Protein AF-0000000084339855 (afdb_homodimer)

Radius of gyration: 27.69 Å; Cα contacts (8 Å, |Δi|>4): 562; chains: 2; bounding box: 72×83×80 Å

Secondary structure (DSSP, 8-state):
-------HHHHHHHHHHHHHHHHHHHHHTT-S-TTPPB-HHHHHHHHT--HHHHHHHHHHHHHTTSEEE-SSSEEEPPP-HHHHHHHHHHHHHHHHHHHHHHHH-TT----HHHHHHHHHHHHHHHHSPPPS-TTHHHHHHHHHHHHHHTTT-HHHHHHHHHHHHHHHHHHGGGGGSTTHHHHHHHHHHHHHHHHHTT-HHHHHHHHHHHHHHHHHHHHHHHHHHHHHHHHHHHHS------/-------HHHHHHHHHHHHHHHHHHHHHTT-S-TTPPB-HHHHHHHHT--HHHHHHHHHHHHHTTSEEE-SSSEEEPPP-HHHHHHHHHHHHHHHHHHHHHHHH-TT----HHHHHHHHHHHHHHHHSPPPS-TTHHHHHHHHHHHHHHTTT-HHHHHHHHHHHHHHHHHHGGGGGSTTHHHHHHHHHHHHHHHHHTT-HHHHHHHHHHHHHHHHHHHHHHHHHHHHHHHHHHHHS------

pLDDT: mean 90.76, std 14.64, range [29.19, 98.94]

InterPro domains:
  IPR000524 Transcription regulator HTH, GntR [PF00392] (16-71)
  IPR000524 Transcription regulator HTH, GntR [PR00035] (37-51)
  IPR000524 Transcription regulator HTH, GntR [PR00035] (51-67)
  IPR000524 Transcription regulator HTH, GntR [PS50949] (13-81)
  IPR000524 Transcription regulator HTH, GntR [SM00345] (19-77)
  IPR000524 Transcription regulator HTH, GntR [cd07377] (14-70)
  IPR008920 Transcription regulator FadR/GntR, C-terminal [G3DSA:1.20.120.530] (82-227)
  IPR008920 Transcription regulator FadR/GntR, C-terminal [SSF48008] (83-220)
  IPR011711 GntR, C-terminal [PF07729] (86-212)
  IPR011711 GntR, C-terminal [SM00895] (86-213)
  IPR036388 Winged helix-like DNA-binding domain superfamily [G3DSA:1.10.10.10] (12-78)
  IPR036390 Winged helix DNA-binding domain superfamily [SSF46785] (13-85)

Foldseek 3Di:
DPPPCVDPVVVLVVLLVVLLQVVLCCLLQLVAAQPDFDALVVSCVVSVHHSVSVVSSVVVCVQLVQWDDDPGGIGGDQDDLVVLVVLLVLLLVLLLCLLVVCVVPVVQAFQLVQLVVLLVVLVVCLVPPDAQFLVCLVNVLVLSLSSSVRSPDVVSSVSSVVSCSNNSSLLSQQRNDPPSRNVLSVLSNVLSVCRSVVVRVVSSVSVSVSSVVSSVRSSVSSVVSVVSSVVVVVVPDPPPPD/DPPPCVDPPVVLVVLLVVLLQVVLCCLLQLVAAQPDFDALVVSCVVSVHHSVSVVSSVVVCVQLVQWDDDPGGIGGDQDDLVVLVVLLVLLLVLLLCLLVVCVVPVVQAFQLVQLVVLLVVLVVCLVPPDAQFLVCLVNVLVLSLSSSVRSPDVVSSVSSVVSCSNNSSLLSQQRNDPPSRNVLSVLSNVLSVCRSVVVSVVSSVSVSVSSVVSSVRSSVSSVVSVVSSVVVVVVPDPPPPD

Organism: Pseudonocardia thermophila (NCBI:txid1848)

Sequence (484 aa):
MTDRTTGAGDVEAPLRERVYLELRDELLGGRIPPAERLTEPRLSKRFGVSRTPIREAVTRLVADGLLQREDYGYSVVVPSMSRVLDLYEVRIAVELRGISRSIENPQVRHDADQLGAELERWYGLRVDPPEPSPEFVLEDEQFHAELLGSSGNSELVAVLVDVNRRIRRVRMYDFTIPGRIETSIDEHIEIAERVLENDLVTAHRKLHEHIGASLEIVVERANRAIAAMNARAAELPIYLGSMTDRTTGAGDVEAPLRERVYLELRDELLGGRIPPAERLTEPRLSKRFGVSRTPIREAVTRLVADGLLQREDYGYSVVVPSMSRVLDLYEVRIAVELRGISRSIENPQVRHDADQLGAELERWYGLRVDPPEPSPEFVLEDEQFHAELLGSSGNSELVAVLVDVNRRIRRVRMYDFTIPGRIETSIDEHIEIAERVLENDLVTAHRKLHEHIGASLEIVVERANRAIAAMNARAAELPIYLGS

Solvent-accessible surface area (backbone atoms only — not comparable to full-atom values): 25541 Å² total; per-residue (Å²): 133,81,78,77,75,78,56,74,65,71,64,39,52,56,49,21,49,48,53,30,53,52,50,49,51,33,55,65,60,20,69,53,34,63,83,47,72,45,39,60,69,60,49,18,62,75,69,71,46,61,56,63,43,44,53,54,24,52,50,50,35,34,68,41,44,47,31,41,82,48,100,73,42,28,30,50,54,76,82,52,66,71,57,50,55,29,42,49,52,43,44,51,24,42,51,47,40,38,46,48,50,30,71,77,34,78,87,43,59,60,40,59,67,61,38,46,54,53,45,53,53,49,55,54,39,66,77,59,61,74,74,64,33,43,71,54,44,58,59,52,51,49,51,54,44,44,54,28,41,19,35,70,31,68,54,38,34,51,53,44,55,53,45,47,45,74,43,36,50,46,46,22,54,44,24,57,38,84,65,40,56,60,51,50,48,54,53,52,49,50,33,52,51,26,46,75,68,65,37,46,70,60,21,44,51,49,48,54,51,51,54,51,52,48,48,53,46,20,53,56,48,44,50,53,27,51,51,43,18,52,56,48,48,68,64,50,72,78,75,68,77,121,133,82,77,77,74,80,58,74,66,72,64,39,52,57,50,20,49,48,53,29,53,52,50,50,50,33,53,64,62,20,70,55,35,62,84,47,71,45,38,61,68,61,49,17,62,74,70,70,48,60,56,62,43,46,52,55,23,51,52,50,36,35,68,42,44,47,30,41,83,47,99,72,41,30,29,51,53,78,82,52,65,70,57,49,55,30,41,49,52,44,46,51,25,43,52,48,40,36,46,48,50,30,72,77,34,78,86,44,56,61,41,58,66,63,38,46,54,53,46,52,54,47,54,51,38,66,77,59,62,71,73,66,33,43,70,53,45,57,59,53,51,48,51,54,44,43,55,28,42,20,36,70,32,67,54,38,33,53,53,42,55,53,45,48,46,74,42,37,51,47,44,22,54,44,24,56,38,84,64,40,55,61,52,49,48,55,51,52,49,50,31,52,51,26,46,75,69,64,38,46,70,60,20,45,52,49,48,53,50,50,55,52,52,49,48,55,48,19,53,54,49,43,50,51,28,51,51,43,19,53,55,47,49,70,64,51,72,78,76,68,79,122

Nearest PDB structures (foldseek):
  6ep3-assembly1_A  TM=6.383E-01  e=2.580E-07  Listeria monocytogenes EGD-e
  6za7-assembly1_B  TM=5.859E-01  e=9.860E-07  Agrobacterium fabrum str. C58
  4p9f-assembly1_A  TM=5.978E-01  e=2.569E-06  Escherichia coli UMEA 3718-1
  6za7-assembly1_A  TM=4.826E-01  e=6.108E-07  Agrobacterium fabrum str. C58
  3ihu-assembly2_B  TM=6.179E-01  e=1.373E-05  Cupriavidus pinatubonensis JMP134

Structure (mmCIF, N/CA/C/O backbone):
data_AF-0000000084339855-model_v1
#
loop_
_entity.id
_entity.type
_entity.pdbx_description
1 polymer 'Transcriptional regulator, GntR family'
#
loop_
_atom_site.group_PDB
_atom_site.id
_atom_site.type_symbol
_atom_site.label_atom_id
_atom_site.label_alt_id
_atom_site.label_comp_id
_atom_site.label_asym_id
_atom_site.label_entity_id
_atom_site.label_seq_id
_atom_site.pdbx_PDB_ins_code
_atom_site.Cartn_x
_atom_site.Cartn_y
_atom_site.Cartn_z
_atom_site.occupancy
_atom_site.B_iso_or_equiv
_atom_site.auth_seq_id
_atom_site.auth_comp_id
_atom_site.auth_asym_id
_atom_site.auth_atom_id
_atom_site.pdbx_PDB_model_num
ATOM 1 N N . MET A 1 1 ? 32.219 51.469 -3.746 1 34.66 1 MET A N 1
ATOM 2 C CA . MET A 1 1 ? 30.781 51.562 -3.732 1 34.66 1 MET A CA 1
ATOM 3 C C . MET A 1 1 ? 30.109 50.219 -3.98 1 34.66 1 MET A C 1
ATOM 5 O O . MET A 1 1 ? 30.094 49.75 -5.113 1 34.66 1 MET A O 1
ATOM 9 N N . THR A 1 2 ? 30.391 49.188 -3.203 1 37.66 2 THR A N 1
ATOM 10 C CA . THR A 1 2 ? 30 47.781 -3.273 1 37.66 2 THR A CA 1
ATOM 11 C C . THR A 1 2 ? 28.484 47.656 -3.281 1 37.66 2 THR A C 1
ATOM 13 O O . THR A 1 2 ? 27.812 48.094 -2.342 1 37.66 2 THR A O 1
ATOM 16 N N . ASP A 1 3 ? 27.859 47.781 -4.477 1 39.97 3 ASP A N 1
ATOM 17 C CA . ASP A 1 3 ? 26.438 47.656 -4.742 1 39.97 3 ASP A CA 1
ATOM 18 C C . ASP A 1 3 ? 25.859 46.375 -4.094 1 39.97 3 ASP A C 1
ATOM 20 O O . ASP A 1 3 ? 26.266 45.281 -4.438 1 39.97 3 ASP A O 1
ATOM 24 N N . ARG A 1 4 ? 25.625 46.375 -2.816 1 42.41 4 ARG A N 1
ATOM 25 C CA . ARG A 1 4 ? 24.875 45.312 -2.115 1 42.41 4 ARG A CA 1
ATOM 26 C C . ARG A 1 4 ? 23.578 45 -2.85 1 42.41 4 ARG A C 1
ATOM 28 O O . ARG A 1 4 ? 22.609 45.781 -2.793 1 42.41 4 ARG A O 1
ATOM 35 N N . THR A 1 5 ? 23.562 44.469 -4.148 1 40.47 5 THR A N 1
ATOM 36 C CA . THR A 1 5 ? 22.391 43.844 -4.758 1 40.47 5 THR A CA 1
ATOM 37 C C . THR A 1 5 ? 21.672 42.969 -3.746 1 40.47 5 THR A C 1
ATOM 39 O O . THR A 1 5 ? 22.156 41.875 -3.391 1 40.47 5 THR A O 1
ATOM 42 N N . THR A 1 6 ? 21.125 43.375 -2.689 1 43.59 6 THR A N 1
ATOM 43 C CA . THR A 1 6 ? 20.188 42.688 -1.815 1 43.59 6 THR A CA 1
ATOM 44 C C . THR A 1 6 ? 19.188 41.875 -2.631 1 43.59 6 THR A C 1
ATOM 46 O O . THR A 1 6 ? 18.391 42.406 -3.385 1 43.59 6 THR A O 1
ATOM 49 N N . GLY A 1 7 ? 19.469 40.719 -3.254 1 41.97 7 GLY A N 1
ATOM 50 C CA . GLY A 1 7 ? 19 39.875 -4.34 1 41.97 7 GLY A CA 1
ATOM 51 C C . GLY A 1 7 ? 17.516 39.562 -4.254 1 41.97 7 GLY A C 1
ATOM 52 O O . GLY A 1 7 ? 16.922 39.656 -3.176 1 41.97 7 GLY A O 1
ATOM 53 N N . ALA A 1 8 ? 16.641 39.656 -5.289 1 50 8 ALA A N 1
ATOM 54 C CA . ALA A 1 8 ? 15.258 39.281 -5.633 1 50 8 ALA A CA 1
ATOM 55 C C . ALA A 1 8 ? 14.805 38.031 -4.883 1 50 8 ALA A C 1
ATOM 57 O O . ALA A 1 8 ? 13.602 37.812 -4.734 1 50 8 ALA A O 1
ATOM 58 N N . GLY A 1 9 ? 15.594 37.188 -4.574 1 51.31 9 GLY A N 1
ATOM 59 C CA . GLY A 1 9 ? 15.328 35.906 -3.906 1 51.31 9 GLY A CA 1
ATOM 60 C C . GLY A 1 9 ? 14.789 36.094 -2.498 1 51.31 9 GLY A C 1
ATOM 61 O O . GLY A 1 9 ? 13.938 35.312 -2.057 1 51.31 9 GLY A O 1
ATOM 62 N N . ASP A 1 10 ? 15.375 37 -1.68 1 52.88 10 ASP A N 1
ATOM 63 C CA . ASP A 1 10 ? 15.07 37.25 -0.274 1 52.88 10 ASP A CA 1
ATOM 64 C C . ASP A 1 10 ? 13.68 37.844 -0.112 1 52.88 10 ASP A C 1
ATOM 66 O O . ASP A 1 10 ? 12.977 37.562 0.858 1 52.88 10 ASP A O 1
ATOM 70 N N . VAL A 1 11 ? 13.305 38.688 -0.988 1 52.34 11 VAL A N 1
ATOM 71 C CA . VAL A 1 11 ? 12.008 39.344 -0.918 1 52.34 11 VAL A CA 1
ATOM 72 C C . VAL A 1 11 ? 10.914 38.438 -1.446 1 52.34 11 VAL A C 1
ATOM 74 O O . VAL A 1 11 ? 9.734 38.625 -1.149 1 52.34 11 VAL A O 1
ATOM 77 N N . GLU A 1 12 ? 11.289 37.562 -2.342 1 60.53 12 GLU A N 1
ATOM 78 C CA . GLU A 1 12 ? 10.359 36.688 -3.053 1 60.53 12 GLU A CA 1
ATOM 79 C C . GLU A 1 12 ? 9.875 35.562 -2.16 1 60.53 12 GLU A C 1
ATOM 81 O O . GLU A 1 12 ? 8.727 35.125 -2.268 1 60.53 12 GLU A O 1
ATOM 86 N N . ALA A 1 13 ? 10.812 35.156 -1.225 1 65.5 13 ALA A N 1
ATOM 87 C CA . ALA A 1 13 ? 10.453 34.062 -0.345 1 65.5 13 ALA A CA 1
ATOM 88 C C . ALA A 1 13 ? 9.258 34.406 0.532 1 65.5 13 ALA A C 1
ATOM 90 O O . ALA A 1 13 ? 8.297 33.656 0.63 1 65.5 13 ALA A O 1
ATOM 91 N N . PRO A 1 14 ? 9.289 35.656 0.882 1 77.06 14 PRO A N 1
ATOM 92 C CA . PRO A 1 14 ? 8.148 36.062 1.705 1 77.06 14 PRO A CA 1
ATOM 93 C C . PRO A 1 14 ? 6.859 36.188 0.899 1 77.06 14 PRO A C 1
ATOM 95 O O . PRO A 1 14 ? 5.777 35.906 1.402 1 77.06 14 PRO A O 1
ATOM 98 N N . LEU A 1 15 ? 7.039 36.594 -0.414 1 86.19 15 LEU A N 1
ATOM 99 C CA . LEU A 1 15 ? 5.84 36.781 -1.221 1 86.19 15 LEU A CA 1
ATOM 100 C C . LEU A 1 15 ? 5.227 35.438 -1.62 1 86.19 15 LEU A C 1
ATOM 102 O O . LEU A 1 15 ? 4.008 35.281 -1.574 1 86.19 15 LEU A O 1
ATOM 106 N N . ARG A 1 16 ? 6.09 34.5 -2.004 1 90.5 16 ARG A N 1
ATOM 107 C CA . ARG A 1 16 ? 5.629 33.156 -2.344 1 90.5 16 ARG A CA 1
ATOM 108 C C . ARG A 1 16 ? 4.887 32.531 -1.173 1 90.5 16 ARG A C 1
ATOM 110 O O . ARG A 1 16 ? 3.857 31.875 -1.362 1 90.5 16 ARG A O 1
ATOM 117 N N . GLU A 1 17 ? 5.457 32.688 -0.057 1 94 17 GLU A N 1
ATOM 118 C CA . GLU A 1 17 ? 4.855 32.125 1.141 1 94 17 GLU A CA 1
ATOM 119 C C . GLU A 1 17 ? 3.504 32.75 1.44 1 94 17 GLU A C 1
ATOM 121 O O . GLU A 1 17 ? 2.545 32.062 1.789 1 94 17 GLU A O 1
ATOM 126 N N . ARG A 1 18 ? 3.467 34.031 1.292 1 93.69 18 ARG A N 1
ATOM 127 C CA . ARG A 1 18 ? 2.213 34.719 1.533 1 93.69 18 ARG A CA 1
ATOM 128 C C . ARG A 1 18 ? 1.128 34.25 0.568 1 93.69 18 ARG A C 1
ATOM 130 O O . ARG A 1 18 ? -0.001 34 0.981 1 93.69 18 ARG A O 1
ATOM 137 N N . VAL A 1 19 ? 1.433 34.188 -0.706 1 95.69 19 VAL A N 1
ATOM 138 C CA . VAL A 1 19 ? 0.483 33.75 -1.719 1 95.69 19 VAL A CA 1
ATOM 139 C C . VAL A 1 19 ? 0.006 32.344 -1.395 1 95.69 19 VAL A C 1
ATOM 141 O O . VAL A 1 19 ? -1.195 32.062 -1.415 1 95.69 19 VAL A O 1
ATOM 144 N N . TYR A 1 20 ? 0.972 31.484 -1.073 1 96.38 20 TYR A N 1
ATOM 145 C CA . TYR A 1 20 ? 0.635 30.109 -0.738 1 96.38 20 TYR A CA 1
ATOM 146 C C . TYR A 1 20 ? -0.319 30.047 0.45 1 96.38 20 TYR A C 1
ATOM 148 O O . TYR A 1 20 ? -1.36 29.391 0.388 1 96.38 20 TYR A O 1
ATOM 156 N N . LEU A 1 21 ? 0.048 30.766 1.501 1 95 21 LEU A N 1
ATOM 157 C CA . LEU A 1 21 ? -0.721 30.703 2.738 1 95 21 LEU A CA 1
ATOM 158 C C . LEU A 1 21 ? -2.137 31.234 2.529 1 95 21 LEU A C 1
ATOM 160 O O . LEU A 1 21 ? -3.102 30.641 3.018 1 95 21 LEU A O 1
ATOM 164 N N . GLU A 1 22 ? -2.264 32.219 1.796 1 94.81 22 GLU A N 1
ATOM 165 C CA . GLU A 1 22 ? -3.58 32.812 1.558 1 94.81 22 GLU A CA 1
ATOM 166 C C . GLU A 1 22 ? -4.445 31.906 0.694 1 94.81 22 GLU A C 1
ATOM 168 O O . GLU A 1 22 ? -5.609 31.656 1.018 1 94.81 22 GLU A O 1
ATOM 173 N N . LEU A 1 23 ? -3.879 31.406 -0.367 1 95.38 23 LEU A N 1
ATOM 174 C CA . LEU A 1 23 ? -4.633 30.5 -1.232 1 95.38 23 LEU A CA 1
ATOM 175 C C . LEU A 1 23 ? -5 29.219 -0.491 1 95.38 23 LEU A C 1
ATOM 177 O O . LEU A 1 23 ? -6.121 28.719 -0.628 1 95.38 23 LEU A O 1
ATOM 181 N N . ARG A 1 24 ? -4.082 28.703 0.237 1 94.94 24 ARG A N 1
ATOM 182 C CA . ARG A 1 24 ? -4.34 27.516 1.033 1 94.94 24 ARG A CA 1
ATOM 183 C C . ARG A 1 24 ? -5.527 27.719 1.967 1 94.94 24 ARG A C 1
ATOM 185 O O . ARG A 1 24 ? -6.434 26.891 2.029 1 94.94 24 ARG A O 1
ATOM 192 N N . ASP A 1 25 ? -5.531 28.828 2.643 1 93.25 25 ASP A N 1
ATOM 193 C CA . ASP A 1 25 ? -6.609 29.125 3.58 1 93.25 25 ASP A CA 1
ATOM 194 C C . ASP A 1 25 ? -7.949 29.25 2.855 1 93.25 25 ASP A C 1
ATOM 196 O O . ASP A 1 25 ? -8.977 28.781 3.357 1 93.25 25 ASP A O 1
ATOM 200 N N . GLU A 1 26 ? -7.914 29.812 1.709 1 92.25 26 GLU A N 1
ATOM 201 C CA . GLU A 1 26 ? -9.141 29.938 0.925 1 92.25 26 GLU A CA 1
ATOM 202 C C . GLU A 1 26 ? -9.633 28.562 0.464 1 92.25 26 GLU A C 1
ATOM 204 O O . GLU A 1 26 ? -10.828 28.281 0.517 1 92.25 26 GLU A O 1
ATOM 209 N N . LEU A 1 27 ? -8.727 27.812 0.079 1 91.62 27 LEU A N 1
ATOM 210 C CA . LEU A 1 27 ? -9.062 26.484 -0.407 1 91.62 27 LEU A CA 1
ATOM 211 C C . LEU A 1 27 ? -9.617 25.609 0.721 1 91.62 27 LEU A C 1
ATOM 213 O O . LEU A 1 27 ? -10.672 24.984 0.574 1 91.62 27 LEU A O 1
ATOM 217 N N . LEU A 1 28 ? -8.977 25.641 1.835 1 90.25 28 LEU A N 1
ATOM 218 C CA . LEU A 1 28 ? -9.383 24.828 2.965 1 90.25 28 LEU A CA 1
ATOM 219 C C . LEU A 1 28 ? -10.68 25.344 3.58 1 90.25 28 LEU A C 1
ATOM 221 O O . LEU A 1 28 ? -11.484 24.562 4.094 1 90.25 28 LEU A O 1
ATOM 225 N N . GLY A 1 29 ? -10.852 26.609 3.406 1 88.19 29 GLY A N 1
ATOM 226 C CA . GLY A 1 29 ? -12.055 27.219 3.949 1 88.19 29 GLY A CA 1
ATOM 227 C C . GLY A 1 29 ? -13.25 27.109 3.023 1 88.19 29 GLY A C 1
ATOM 228 O O . GLY A 1 29 ? -14.359 27.516 3.373 1 88.19 29 GLY A O 1
ATOM 229 N N . GLY A 1 30 ? -13.039 26.578 1.815 1 87.19 30 GLY A N 1
ATOM 230 C CA . GLY A 1 30 ? -14.117 26.391 0.852 1 87.19 30 GLY A CA 1
ATOM 231 C C . GLY A 1 30 ? -14.523 27.688 0.173 1 87.19 30 GLY A C 1
ATOM 232 O O . GLY A 1 30 ? -15.664 27.828 -0.289 1 87.19 30 GLY A O 1
ATOM 233 N N . ARG A 1 31 ? -13.648 28.609 0.176 1 88.56 31 ARG A N 1
ATOM 234 C CA . ARG A 1 31 ? -13.992 29.922 -0.36 1 88.56 31 ARG A CA 1
ATOM 235 C C . ARG A 1 31 ? -13.805 29.969 -1.874 1 88.56 31 ARG A C 1
ATOM 237 O O . ARG A 1 31 ? -14.227 30.922 -2.531 1 88.56 31 ARG A O 1
ATOM 244 N N . ILE A 1 32 ? -13.156 29.016 -2.4 1 89.38 32 ILE A N 1
ATOM 245 C CA . ILE A 1 32 ? -13.016 28.875 -3.848 1 89.38 32 ILE A CA 1
ATOM 246 C C . ILE A 1 32 ? -13.914 27.75 -4.355 1 89.38 32 ILE A C 1
ATOM 248 O O . ILE A 1 32 ? -13.711 26.594 -4.008 1 89.38 32 ILE A O 1
ATOM 252 N N . PRO A 1 33 ? -14.883 28.109 -5.191 1 87.69 33 PRO A N 1
ATOM 253 C CA . PRO A 1 33 ? -15.781 27.078 -5.715 1 87.69 33 PRO A CA 1
ATOM 254 C C . PRO A 1 33 ? -15.062 26.062 -6.586 1 87.69 33 PRO A C 1
ATOM 256 O O . PRO A 1 33 ? -14.109 26.406 -7.293 1 87.69 33 PRO A O 1
ATOM 259 N N . PRO A 1 34 ? -15.539 24.781 -6.59 1 86.25 34 PRO A N 1
ATOM 260 C CA . PRO A 1 34 ? -14.891 23.719 -7.367 1 86.25 34 PRO A CA 1
ATOM 261 C C . PRO A 1 34 ? -14.844 24.031 -8.859 1 86.25 34 PRO A C 1
ATOM 263 O O . PRO A 1 34 ? -13.914 23.594 -9.555 1 86.25 34 PRO A O 1
ATOM 266 N N . ALA A 1 35 ? -15.742 24.781 -9.312 1 85.19 35 ALA A N 1
ATOM 267 C CA . ALA A 1 35 ? -15.844 25.047 -10.742 1 85.19 35 ALA A CA 1
ATOM 268 C C . ALA A 1 35 ? -14.945 26.219 -11.148 1 85.19 35 ALA A C 1
ATOM 270 O O . ALA A 1 35 ? -14.703 26.438 -12.344 1 85.19 35 ALA A O 1
ATOM 271 N N . GLU A 1 36 ? -14.484 26.922 -10.203 1 89.88 36 GLU A N 1
ATOM 272 C CA . GLU A 1 36 ? -13.656 28.094 -10.523 1 89.88 36 GLU A CA 1
ATOM 273 C C . GLU A 1 36 ? -12.289 27.656 -11.047 1 89.88 36 GLU A C 1
ATOM 275 O O . GLU A 1 36 ? -11.641 26.781 -10.461 1 89.88 36 GLU A O 1
ATOM 280 N N . ARG A 1 37 ? -11.883 28.312 -12.133 1 93.75 37 ARG A N 1
ATOM 281 C CA . ARG A 1 37 ? -10.562 28.078 -12.695 1 93.75 37 ARG A CA 1
ATOM 282 C C . ARG A 1 37 ? -9.586 29.172 -12.289 1 93.75 37 ARG A C 1
ATOM 284 O O . ARG A 1 37 ? -9.844 30.359 -12.516 1 93.75 37 ARG A O 1
ATOM 291 N N . LEU A 1 38 ? -8.555 28.703 -11.688 1 96.19 38 LEU A N 1
ATOM 292 C CA . LEU A 1 38 ? -7.492 29.609 -11.305 1 96.19 38 LEU A CA 1
ATOM 293 C C . LEU A 1 38 ? -6.379 29.625 -12.344 1 96.19 38 LEU A C 1
ATOM 295 O O . LEU A 1 38 ? -5.961 28.578 -12.828 1 96.19 38 LEU A O 1
ATOM 299 N N . THR A 1 39 ? -6.004 30.844 -12.734 1 96.81 39 THR A N 1
ATOM 300 C CA . THR A 1 39 ? -4.898 30.969 -13.688 1 96.81 39 THR A CA 1
ATOM 301 C C . THR A 1 39 ? -3.812 31.891 -13.125 1 96.81 39 THR A C 1
ATOM 303 O O . THR A 1 39 ? -4.09 32.75 -12.297 1 96.81 39 THR A O 1
ATOM 306 N N . GLU A 1 40 ? -2.596 31.672 -13.609 1 96.31 40 GLU A N 1
ATOM 307 C CA . GLU A 1 40 ? -1.465 32.469 -13.117 1 96.31 40 GLU A CA 1
ATOM 308 C C . GLU A 1 40 ? -1.662 33.938 -13.383 1 96.31 40 GLU A C 1
ATOM 310 O O . GLU A 1 40 ? -1.43 34.781 -12.508 1 96.31 40 GLU A O 1
ATOM 315 N N . PRO A 1 41 ? -2.234 34.344 -14.508 1 95.88 41 PRO A N 1
ATOM 316 C CA . PRO A 1 41 ? -2.447 35.781 -14.75 1 95.88 41 PRO A CA 1
ATOM 317 C C . PRO A 1 41 ? -3.498 36.375 -13.82 1 95.88 41 PRO A C 1
ATOM 319 O O . PRO A 1 41 ? -3.307 37.5 -13.305 1 95.88 41 PRO A O 1
ATOM 322 N N . ARG A 1 42 ? -4.559 35.719 -13.586 1 95.88 42 ARG A N 1
ATOM 323 C CA . ARG A 1 42 ? -5.609 36.188 -12.695 1 95.88 42 ARG A CA 1
ATOM 324 C C . ARG A 1 42 ? -5.105 36.312 -11.266 1 95.88 42 ARG A C 1
ATOM 326 O O . ARG A 1 42 ? -5.41 37.281 -10.562 1 95.88 42 ARG A O 1
ATOM 333 N N . LEU A 1 43 ? -4.352 35.344 -10.867 1 96.88 43 LEU A N 1
ATOM 334 C CA . LEU A 1 43 ? -3.814 35.344 -9.516 1 96.88 43 LEU A CA 1
ATOM 335 C C . LEU A 1 43 ? -2.75 36.406 -9.352 1 96.88 43 LEU A C 1
ATOM 337 O O . LEU A 1 43 ? -2.666 37.062 -8.297 1 96.88 43 LEU A O 1
ATOM 341 N N . SER A 1 44 ? -1.984 36.562 -10.367 1 96.62 44 SER A N 1
ATOM 342 C CA . SER A 1 44 ? -0.989 37.625 -10.352 1 96.62 44 SER A CA 1
ATOM 343 C C . SER A 1 44 ? -1.643 39 -10.172 1 96.62 44 SER A C 1
ATOM 345 O O . SER A 1 44 ? -1.167 39.812 -9.383 1 96.62 44 SER A O 1
ATOM 347 N N . LYS A 1 45 ? -2.703 39.188 -10.859 1 96.81 45 LYS A N 1
ATOM 348 C CA . LYS A 1 45 ? -3.453 40.438 -10.75 1 96.81 45 LYS A CA 1
ATOM 349 C C . LYS A 1 45 ? -4.059 40.594 -9.352 1 96.81 45 LYS A C 1
ATOM 351 O O . LYS A 1 45 ? -3.945 41.656 -8.734 1 96.81 45 LYS A O 1
ATOM 356 N N . ARG A 1 46 ? -4.605 39.562 -8.867 1 95.44 46 ARG A N 1
ATOM 357 C CA . ARG A 1 46 ? -5.277 39.562 -7.574 1 95.44 46 ARG A CA 1
ATOM 358 C C . ARG A 1 46 ? -4.297 39.875 -6.453 1 95.44 46 ARG A C 1
ATOM 360 O O . ARG A 1 46 ? -4.625 40.656 -5.539 1 95.44 46 ARG A O 1
ATOM 367 N N . PHE A 1 47 ? -3.105 39.344 -6.531 1 95.94 47 PHE A N 1
ATOM 368 C CA . PHE A 1 47 ? -2.162 39.438 -5.426 1 95.94 47 PHE A CA 1
ATOM 369 C C . PHE A 1 47 ? -1.17 40.562 -5.664 1 95.94 47 PHE A C 1
ATOM 371 O O . PHE A 1 47 ? -0.406 40.938 -4.77 1 95.94 47 PHE A O 1
ATOM 378 N N . GLY A 1 48 ? -1.102 41.094 -6.871 1 95.38 48 GLY A N 1
ATOM 379 C CA . GLY A 1 48 ? -0.193 42.188 -7.199 1 95.38 48 GLY A CA 1
ATOM 380 C C . GLY A 1 48 ? 1.263 41.75 -7.23 1 95.38 48 GLY A C 1
ATOM 381 O O . GLY A 1 48 ? 2.137 42.469 -6.742 1 95.38 48 GLY A O 1
ATOM 382 N N . VAL A 1 49 ? 1.492 40.594 -7.672 1 95.44 49 VAL A N 1
ATOM 383 C CA . VAL A 1 49 ? 2.854 40.062 -7.758 1 95.44 49 VAL A CA 1
ATOM 384 C C . VAL A 1 49 ? 3.096 39.469 -9.141 1 95.44 49 VAL A C 1
ATOM 386 O O . VAL A 1 49 ? 2.158 39.312 -9.93 1 95.44 49 VAL A O 1
ATOM 389 N N . SER A 1 50 ? 4.305 39.25 -9.422 1 93.94 50 SER A N 1
ATOM 390 C CA . SER A 1 50 ? 4.664 38.625 -10.695 1 93.94 50 SER A CA 1
ATOM 391 C C . SER A 1 50 ? 4.199 37.188 -10.75 1 93.94 50 SER A C 1
ATOM 393 O O . SER A 1 50 ? 3.715 36.625 -9.758 1 93.94 50 SER A O 1
ATOM 395 N N . ARG A 1 51 ? 4.449 36.5 -11.914 1 94.12 51 ARG A N 1
ATOM 396 C CA . ARG A 1 51 ? 3.992 35.156 -12.117 1 94.12 51 ARG A CA 1
ATOM 397 C C . ARG A 1 51 ? 4.879 34.156 -11.367 1 94.12 51 ARG A C 1
ATOM 399 O O . ARG A 1 51 ? 4.445 33.062 -11.039 1 94.12 51 ARG A O 1
ATOM 406 N N . THR A 1 52 ? 6 34.5 -11.109 1 94.19 52 THR A N 1
ATOM 407 C CA . THR A 1 52 ? 6.953 33.594 -10.5 1 94.19 52 THR A CA 1
ATOM 408 C C . THR A 1 52 ? 6.477 33.156 -9.125 1 94.19 52 THR A C 1
ATOM 410 O O . THR A 1 52 ? 6.312 31.953 -8.867 1 94.19 52 THR A O 1
ATOM 413 N N . PRO A 1 53 ? 6.25 34.062 -8.195 1 95.81 53 PRO A N 1
ATOM 414 C CA . PRO A 1 53 ? 5.746 33.625 -6.887 1 95.81 53 PRO A CA 1
ATOM 415 C C . PRO A 1 53 ? 4.414 32.906 -6.988 1 95.81 53 PRO A C 1
ATOM 417 O O . PRO A 1 53 ? 4.141 32 -6.184 1 95.81 53 PRO A O 1
ATOM 420 N N . ILE A 1 54 ? 3.586 33.219 -7.945 1 96.62 54 ILE A N 1
ATOM 421 C CA . ILE A 1 54 ? 2.314 32.531 -8.148 1 96.62 54 ILE A CA 1
ATOM 422 C C . ILE A 1 54 ? 2.568 31.094 -8.547 1 96.62 54 ILE A C 1
ATOM 424 O O . ILE A 1 54 ? 1.99 30.172 -7.961 1 96.62 54 ILE A O 1
ATOM 428 N N . ARG A 1 55 ? 3.428 30.875 -9.492 1 95.38 55 ARG A N 1
ATOM 429 C CA . ARG A 1 55 ? 3.756 29.531 -9.977 1 95.38 55 ARG A CA 1
ATOM 430 C C . ARG A 1 55 ? 4.289 28.656 -8.852 1 95.38 55 ARG A C 1
ATOM 432 O O . ARG A 1 55 ? 3.916 27.484 -8.734 1 95.38 55 ARG A O 1
ATOM 439 N N . GLU A 1 56 ? 5.07 29.156 -8.055 1 96.44 56 GLU A N 1
ATOM 440 C CA . GLU A 1 56 ? 5.637 28.406 -6.941 1 96.44 56 GLU A CA 1
ATOM 441 C C . GLU A 1 56 ? 4.562 28.031 -5.926 1 96.44 56 GLU A C 1
ATOM 443 O O . GLU A 1 56 ? 4.535 26.906 -5.434 1 96.44 56 GLU A O 1
ATOM 448 N N . ALA A 1 57 ? 3.734 28.969 -5.656 1 96.75 57 ALA A N 1
ATOM 449 C CA . ALA A 1 57 ? 2.654 28.719 -4.703 1 96.75 57 ALA A CA 1
ATOM 450 C C . ALA A 1 57 ? 1.695 27.656 -5.23 1 96.75 57 ALA A C 1
ATOM 452 O O . ALA A 1 57 ? 1.332 26.734 -4.508 1 96.75 57 ALA A O 1
ATOM 453 N N . VAL A 1 58 ? 1.363 27.781 -6.5 1 96.88 58 VAL A N 1
ATOM 454 C CA . VAL A 1 58 ? 0.392 26.859 -7.074 1 96.88 58 VAL A CA 1
ATOM 455 C C . VAL A 1 58 ? 1.021 25.469 -7.223 1 96.88 58 VAL A C 1
ATOM 457 O O . VAL A 1 58 ? 0.351 24.453 -7.031 1 96.88 58 VAL A O 1
ATOM 460 N N . THR A 1 59 ? 2.246 25.406 -7.523 1 96.75 59 THR A N 1
ATOM 461 C CA . THR A 1 59 ? 2.959 24.141 -7.594 1 96.75 59 THR A CA 1
ATOM 462 C C . THR A 1 59 ? 2.912 23.422 -6.246 1 96.75 59 THR A C 1
ATOM 464 O O . THR A 1 59 ? 2.648 22.219 -6.188 1 96.75 59 THR A O 1
ATOM 467 N N . ARG A 1 60 ? 3.15 24.125 -5.211 1 95.88 60 ARG A N 1
ATOM 468 C CA . ARG A 1 60 ? 3.09 23.547 -3.871 1 95.88 60 ARG A CA 1
ATOM 469 C C . ARG A 1 60 ? 1.675 23.094 -3.531 1 95.88 60 ARG A C 1
ATOM 471 O O . ARG A 1 60 ? 1.481 22.031 -2.949 1 95.88 60 ARG A O 1
ATOM 478 N N . LEU A 1 61 ? 0.709 23.906 -3.896 1 96.62 61 LEU A N 1
ATOM 479 C CA . LEU A 1 61 ? -0.684 23.562 -3.627 1 96.62 61 LEU A CA 1
ATOM 480 C C . LEU A 1 61 ? -1.098 22.312 -4.387 1 96.62 61 LEU A C 1
ATOM 482 O O . LEU A 1 61 ? -1.9 21.516 -3.893 1 96.62 61 LEU A O 1
ATOM 486 N N . VAL A 1 62 ? -0.55 22.141 -5.586 1 96.19 62 VAL A N 1
ATOM 487 C CA . VAL A 1 62 ? -0.789 20.938 -6.367 1 96.19 62 VAL A CA 1
ATOM 488 C C . VAL A 1 62 ? -0.125 19.734 -5.684 1 96.19 62 VAL A C 1
ATOM 490 O O . VAL A 1 62 ? -0.741 18.688 -5.535 1 96.19 62 VAL A O 1
ATOM 493 N N . ALA A 1 63 ? 1.016 19.922 -5.211 1 93.75 63 ALA A N 1
ATOM 494 C CA . ALA A 1 63 ? 1.737 18.875 -4.508 1 93.75 63 ALA A CA 1
ATOM 495 C C . ALA A 1 63 ? 1 18.453 -3.236 1 93.75 63 ALA A C 1
ATOM 497 O O . ALA A 1 63 ? 0.979 17.281 -2.883 1 93.75 63 ALA A O 1
ATOM 498 N N . ASP A 1 64 ? 0.363 19.406 -2.621 1 93.62 64 ASP A N 1
ATOM 499 C CA . ASP A 1 64 ? -0.376 19.172 -1.386 1 93.62 64 ASP A CA 1
ATOM 500 C C . ASP A 1 64 ? -1.737 18.547 -1.675 1 93.62 64 ASP A C 1
ATOM 502 O O . ASP A 1 64 ? -2.455 18.156 -0.752 1 93.62 64 ASP A O 1
ATOM 506 N N . GLY A 1 65 ? -2.1 18.562 -2.926 1 93.62 65 GLY A N 1
ATOM 507 C CA . GLY A 1 65 ? -3.355 17.938 -3.316 1 93.62 65 GLY A CA 1
ATOM 508 C C . GLY A 1 65 ? -4.547 18.875 -3.197 1 93.62 65 GLY A C 1
ATOM 509 O O . GLY A 1 65 ? -5.695 18.438 -3.242 1 93.62 65 GLY A O 1
ATOM 510 N N . LEU A 1 66 ? -4.266 20.125 -3.016 1 94.69 66 LEU A N 1
ATOM 511 C CA . LEU A 1 66 ? -5.34 21.094 -2.861 1 94.69 66 LEU A CA 1
ATOM 512 C C . LEU A 1 66 ? -5.832 21.594 -4.223 1 94.69 66 LEU A C 1
ATOM 514 O O . LEU A 1 66 ? -7.004 21.938 -4.375 1 94.69 66 LEU A O 1
ATOM 518 N N . LEU A 1 67 ? -4.91 21.656 -5.191 1 96.25 67 LEU A N 1
ATOM 519 C CA . LEU A 1 67 ? -5.215 22 -6.574 1 96.25 67 LEU A CA 1
ATOM 520 C C . LEU A 1 67 ? -4.82 20.875 -7.523 1 96.25 67 LEU A C 1
ATOM 522 O O . LEU A 1 67 ? -4 20.031 -7.176 1 96.25 67 LEU A O 1
ATOM 526 N N . GLN A 1 68 ? -5.426 20.812 -8.664 1 96 68 GLN A N 1
ATOM 527 C CA . GLN A 1 68 ? -5.008 19.953 -9.766 1 96 68 GLN A CA 1
ATOM 528 C C . GLN A 1 68 ? -4.844 20.734 -11.055 1 96 68 GLN A C 1
ATOM 530 O O . GLN A 1 68 ? -5.543 21.734 -11.273 1 96 68 GLN A O 1
ATOM 535 N N . ARG A 1 69 ? -3.973 20.297 -11.859 1 96 69 ARG A N 1
ATOM 536 C CA . ARG A 1 69 ? -3.73 20.938 -13.148 1 96 69 ARG A CA 1
ATOM 537 C C . ARG A 1 69 ? -4.836 20.609 -14.148 1 96 69 ARG A C 1
ATOM 539 O O . ARG A 1 69 ? -5.305 19.469 -14.203 1 96 69 ARG A O 1
ATOM 546 N N . GLU A 1 70 ? -5.203 21.656 -14.836 1 95.44 70 GLU A N 1
ATOM 547 C CA . GLU A 1 70 ? -6.145 21.531 -15.945 1 95.44 70 GLU A CA 1
ATOM 548 C C . GLU A 1 70 ? -5.484 21.875 -17.266 1 95.44 70 GLU A C 1
ATOM 550 O O . GLU A 1 70 ? -4.32 22.281 -17.312 1 95.44 70 GLU A O 1
ATOM 555 N N . ASP A 1 71 ? -6.277 21.656 -18.312 1 93.19 71 ASP A N 1
ATOM 556 C CA . ASP A 1 71 ? -5.75 22.062 -19.609 1 93.19 71 ASP A CA 1
ATOM 557 C C . ASP A 1 71 ? -5.297 23.516 -19.578 1 93.19 71 ASP A C 1
ATOM 559 O O . ASP A 1 71 ? -4.277 23.875 -20.188 1 93.19 71 ASP A O 1
ATOM 563 N N . TYR A 1 72 ? -6.191 24.219 -18.891 1 92.62 72 TYR A N 1
ATOM 564 C CA . TYR A 1 72 ? -5.855 25.625 -18.688 1 92.62 72 TYR A CA 1
ATOM 565 C C . TYR A 1 72 ? -6.047 26.031 -17.234 1 92.62 72 TYR A C 1
ATOM 567 O O . TYR A 1 72 ? -7.172 26.062 -16.734 1 92.62 72 TYR A O 1
ATOM 575 N N . GLY A 1 73 ? -4.898 26.188 -16.562 1 96.19 73 GLY A N 1
ATOM 576 C CA . GLY A 1 73 ? -4.957 26.641 -15.18 1 96.19 73 GLY A CA 1
ATOM 577 C C . GLY A 1 73 ? -5.086 25.5 -14.18 1 96.19 73 GLY A C 1
ATOM 578 O O . GLY A 1 73 ? -4.547 24.422 -14.391 1 96.19 73 GLY A O 1
ATOM 579 N N . TYR A 1 74 ? -5.797 25.891 -13.031 1 97.31 74 TYR A N 1
ATOM 580 C CA . TYR A 1 74 ? -5.922 24.969 -11.898 1 97.31 74 TYR A CA 1
ATOM 581 C C . TYR A 1 74 ? -7.34 24.984 -11.352 1 97.31 74 TYR A C 1
ATOM 583 O O . TYR A 1 74 ? -8.047 25.984 -11.453 1 97.31 74 TYR A O 1
ATOM 591 N N . SER A 1 75 ? -7.723 23.891 -10.82 1 95.62 75 SER A N 1
ATOM 592 C CA . SER A 1 75 ? -9.008 23.812 -10.141 1 95.62 75 SER A CA 1
ATOM 593 C C . SER A 1 75 ? -8.859 23.188 -8.758 1 95.62 75 SER A C 1
ATOM 595 O O . SER A 1 75 ? -7.84 22.562 -8.453 1 95.62 75 SER A O 1
ATOM 597 N N . VAL A 1 76 ? -9.867 23.391 -7.949 1 93.38 76 VAL A N 1
ATOM 598 C CA . VAL A 1 76 ? -9.875 22.844 -6.594 1 93.38 76 VAL A CA 1
ATOM 599 C C . VAL A 1 76 ? -10.109 21.344 -6.645 1 93.38 76 VAL A C 1
ATOM 601 O O . VAL A 1 76 ? -10.93 20.859 -7.426 1 93.38 76 VAL A O 1
ATOM 604 N N . VAL A 1 77 ? -9.375 20.641 -5.824 1 91.94 77 VAL A N 1
ATOM 605 C CA . VAL A 1 77 ? -9.617 19.203 -5.672 1 91.94 77 VAL A CA 1
ATOM 606 C C . VAL A 1 77 ? -10.672 18.969 -4.594 1 91.94 77 VAL A C 1
ATOM 608 O O . VAL A 1 77 ? -10.492 19.375 -3.443 1 91.94 77 VAL A O 1
ATOM 611 N N . VAL A 1 78 ? -11.75 18.359 -4.969 1 89.12 78 VAL A N 1
ATOM 612 C CA . VAL A 1 78 ? -12.789 17.969 -4.016 1 89.12 78 VAL A CA 1
ATOM 613 C C . VAL A 1 78 ? -12.562 16.531 -3.57 1 89.12 78 VAL A C 1
ATOM 615 O O . VAL A 1 78 ? -12.578 15.609 -4.395 1 89.12 78 VAL A O 1
ATOM 618 N N . PRO A 1 79 ? -12.383 16.391 -2.336 1 88 79 PRO A N 1
ATOM 619 C CA . PRO A 1 79 ? -12.086 15.023 -1.882 1 88 79 PRO A CA 1
ATOM 620 C C . PRO A 1 79 ? -13.305 14.102 -1.946 1 88 79 PRO A C 1
ATOM 622 O O . PRO A 1 79 ? -14.438 14.555 -1.729 1 88 79 PRO A O 1
ATOM 625 N N . SER A 1 80 ? -13.094 12.906 -2.314 1 90.94 80 SER A N 1
ATOM 626 C CA . SER A 1 80 ? -14.055 11.82 -2.141 1 90.94 80 SER A CA 1
ATOM 627 C C . SER A 1 80 ? -13.922 11.188 -0.762 1 90.94 80 SER A C 1
ATOM 629 O O . SER A 1 80 ? -12.93 10.516 -0.472 1 90.94 80 SER A O 1
ATOM 631 N N . MET A 1 81 ? -14.953 11.391 0.043 1 91.62 81 MET A N 1
ATOM 632 C CA . MET A 1 81 ? -14.859 10.898 1.413 1 91.62 81 MET A CA 1
ATOM 633 C C . MET A 1 81 ? -14.758 9.375 1.437 1 91.62 81 MET A C 1
ATOM 635 O O . MET A 1 81 ? -14.086 8.805 2.299 1 91.62 81 MET A O 1
ATOM 639 N N . SER A 1 82 ? -15.438 8.758 0.493 1 93.81 82 SER A N 1
ATOM 640 C CA . SER A 1 82 ? -15.305 7.305 0.41 1 93.81 82 SER A CA 1
ATOM 641 C C . SER A 1 82 ? -13.867 6.891 0.14 1 93.81 82 SER A C 1
ATOM 643 O O . SER A 1 82 ? -13.359 5.945 0.749 1 93.81 82 SER A O 1
ATOM 645 N N . ARG A 1 83 ? -13.164 7.605 -0.693 1 94.31 83 ARG A N 1
ATOM 646 C CA . ARG A 1 83 ? -11.766 7.305 -1.005 1 94.31 83 ARG A CA 1
ATOM 647 C C . ARG A 1 83 ? -10.867 7.609 0.184 1 94.31 83 ARG A C 1
ATOM 649 O O . ARG A 1 83 ? -9.906 6.875 0.449 1 94.31 83 ARG A O 1
ATOM 656 N N . VAL A 1 84 ? -11.195 8.656 0.873 1 95.62 84 VAL A N 1
ATOM 657 C CA . VAL A 1 84 ? -10.43 9.023 2.059 1 95.62 84 VAL A CA 1
ATOM 658 C C . VAL A 1 84 ? -10.523 7.914 3.1 1 95.62 84 VAL A C 1
ATOM 660 O O . VAL A 1 84 ? -9.516 7.492 3.664 1 95.62 84 VAL A O 1
ATOM 663 N N . LEU A 1 85 ? -11.703 7.406 3.307 1 95.5 85 LEU A N 1
ATOM 664 C CA . LEU A 1 85 ? -11.906 6.328 4.27 1 95.5 85 LEU A CA 1
ATOM 665 C C . LEU A 1 85 ? -11.141 5.074 3.857 1 95.5 85 LEU A C 1
ATOM 667 O O . LEU A 1 85 ? -10.516 4.422 4.691 1 95.5 85 LEU A O 1
ATOM 671 N N . ASP A 1 86 ? -11.156 4.781 2.582 1 97 86 ASP A N 1
ATOM 672 C CA . ASP A 1 86 ? -10.422 3.627 2.072 1 97 86 ASP A CA 1
ATOM 673 C C . ASP A 1 86 ? -8.922 3.787 2.297 1 97 86 ASP A C 1
ATOM 675 O O . ASP A 1 86 ? -8.242 2.838 2.699 1 97 86 ASP A O 1
ATOM 679 N N . LEU A 1 87 ? -8.43 4.938 2.051 1 97.94 87 LEU A N 1
ATOM 680 C CA . LEU A 1 87 ? -7.004 5.199 2.201 1 97.94 87 LEU A CA 1
ATOM 681 C C . LEU A 1 87 ? -6.59 5.125 3.668 1 97.94 87 LEU A C 1
ATOM 683 O O . LEU A 1 87 ? -5.477 4.699 3.982 1 97.94 87 LEU A O 1
ATOM 687 N N . TYR A 1 88 ? -7.449 5.551 4.586 1 97.56 88 TYR A N 1
ATOM 688 C CA . TYR A 1 88 ? -7.141 5.441 6.008 1 97.56 88 TYR A CA 1
ATOM 689 C C . TYR A 1 88 ? -7 3.982 6.426 1 97.56 88 TYR A C 1
ATOM 691 O O . TYR A 1 88 ? -6.199 3.652 7.301 1 97.56 88 TYR A O 1
ATOM 699 N N . GLU A 1 89 ? -7.785 3.109 5.805 1 97.31 89 GLU A N 1
ATOM 700 C CA . GLU A 1 89 ? -7.641 1.686 6.09 1 97.31 89 GLU A CA 1
ATOM 701 C C . GLU A 1 89 ? -6.266 1.175 5.664 1 97.31 89 GLU A C 1
ATOM 703 O O . GLU A 1 89 ? -5.656 0.361 6.359 1 97.31 89 GLU A O 1
ATOM 708 N N . VAL A 1 90 ? -5.82 1.611 4.516 1 98.69 90 VAL A N 1
ATOM 709 C CA . VAL A 1 90 ? -4.477 1.256 4.078 1 98.69 90 VAL A CA 1
ATOM 710 C C . VAL A 1 90 ? -3.449 1.789 5.074 1 98.69 90 VAL A C 1
ATOM 712 O O . VAL A 1 90 ? -2.525 1.071 5.465 1 98.69 90 VAL A O 1
ATOM 715 N N . ARG A 1 91 ? -3.59 3.035 5.473 1 98.69 91 ARG A N 1
ATOM 716 C CA . ARG A 1 91 ? -2.709 3.668 6.449 1 98.69 91 ARG A CA 1
ATOM 717 C C . ARG A 1 91 ? -2.629 2.844 7.727 1 98.69 91 ARG A C 1
ATOM 719 O O . ARG A 1 91 ? -1.536 2.512 8.188 1 98.69 91 ARG A O 1
ATOM 726 N N . ILE A 1 92 ? -3.795 2.508 8.258 1 97.88 92 ILE A N 1
ATOM 727 C CA . ILE A 1 92 ? -3.871 1.726 9.484 1 97.88 92 ILE A CA 1
ATOM 728 C C . ILE A 1 92 ? -3.145 0.397 9.297 1 97.88 92 ILE A C 1
ATOM 730 O O . ILE A 1 92 ? -2.311 0.016 10.125 1 97.88 92 ILE A O 1
ATOM 734 N N . ALA A 1 93 ? -3.414 -0.22 8.195 1 98.19 93 ALA A N 1
ATOM 735 C CA . ALA A 1 93 ? -2.834 -1.533 7.93 1 98.19 93 ALA A CA 1
ATOM 736 C C . ALA A 1 93 ? -1.309 -1.469 7.93 1 98.19 93 ALA A C 1
ATOM 738 O O . ALA A 1 93 ? -0.65 -2.213 8.664 1 98.19 93 ALA A O 1
ATOM 739 N N . VAL A 1 94 ? -0.737 -0.558 7.207 1 98.62 94 VAL A N 1
ATOM 740 C CA . VAL A 1 94 ? 0.705 -0.561 6.984 1 98.62 94 VAL A CA 1
ATOM 741 C C . VAL A 1 94 ? 1.418 -0.006 8.219 1 98.62 94 VAL A C 1
ATOM 743 O O . VAL A 1 94 ? 2.492 -0.483 8.586 1 98.62 94 VAL A O 1
ATOM 746 N N . GLU A 1 95 ? 0.868 0.977 8.852 1 98.75 95 GLU A N 1
ATOM 747 C CA . GLU A 1 95 ? 1.537 1.555 10.016 1 98.75 95 GLU A CA 1
ATOM 748 C C . GLU A 1 95 ? 1.552 0.577 11.188 1 98.75 95 GLU A C 1
ATOM 750 O O . GLU A 1 95 ? 2.576 0.417 11.859 1 98.75 95 GLU A O 1
ATOM 755 N N . LEU A 1 96 ? 0.451 -0.075 11.398 1 98.44 96 LEU A N 1
ATOM 756 C CA . LEU A 1 96 ? 0.395 -1.02 12.508 1 98.44 96 LEU A CA 1
ATOM 757 C C . LEU A 1 96 ? 1.303 -2.217 12.25 1 98.44 96 LEU A C 1
ATOM 759 O O . LEU A 1 96 ? 1.862 -2.791 13.188 1 98.44 96 LEU A O 1
ATOM 763 N N . ARG A 1 97 ? 1.457 -2.551 10.992 1 98.31 97 ARG A N 1
ATOM 764 C CA . ARG A 1 97 ? 2.344 -3.66 10.656 1 98.31 97 ARG A CA 1
ATOM 765 C C . ARG A 1 97 ? 3.775 -3.367 11.086 1 98.31 97 ARG A C 1
ATOM 767 O O . ARG A 1 97 ? 4.512 -4.277 11.477 1 98.31 97 ARG A O 1
ATOM 774 N N . GLY A 1 98 ? 4.164 -2.115 11.055 1 98.19 98 GLY A N 1
ATOM 775 C CA . GLY A 1 98 ? 5.488 -1.738 11.516 1 98.19 98 GLY A CA 1
ATOM 776 C C . GLY A 1 98 ? 5.773 -2.182 12.938 1 98.19 98 GLY A C 1
ATOM 777 O O . GLY A 1 98 ? 6.918 -2.488 13.281 1 98.19 98 GLY A O 1
ATOM 778 N N . ILE A 1 99 ? 4.762 -2.256 13.758 1 98.5 99 ILE A N 1
ATOM 779 C CA . ILE A 1 99 ? 4.926 -2.652 15.156 1 98.5 99 ILE A CA 1
ATOM 780 C C . ILE A 1 99 ? 4.613 -4.141 15.305 1 98.5 99 ILE A C 1
ATOM 782 O O . ILE A 1 99 ? 5.336 -4.863 16 1 98.5 99 ILE A O 1
ATOM 786 N N . SER A 1 100 ? 3.6 -4.641 14.633 1 97 100 SER A N 1
ATOM 787 C CA . SER A 1 100 ? 3.16 -6.023 14.797 1 97 100 SER A CA 1
ATOM 788 C C . SER A 1 100 ? 4.254 -7.004 14.383 1 97 100 SER A C 1
ATOM 790 O O . SER A 1 100 ? 4.379 -8.078 14.969 1 97 100 SER A O 1
ATOM 792 N N . ARG A 1 101 ? 5.023 -6.664 13.414 1 95.38 101 ARG A N 1
ATOM 793 C CA . ARG A 1 101 ? 6.121 -7.535 13 1 95.38 101 ARG A CA 1
ATOM 794 C C . ARG A 1 101 ? 7.086 -7.785 14.148 1 95.38 101 ARG A C 1
ATOM 796 O O . ARG A 1 101 ? 7.586 -8.898 14.32 1 95.38 101 ARG A O 1
ATOM 803 N N . SER A 1 102 ? 7.367 -6.742 14.922 1 96.81 102 SER A N 1
ATOM 804 C CA . SER A 1 102 ? 8.281 -6.871 16.047 1 96.81 102 SER A CA 1
ATOM 805 C C . SER A 1 102 ? 7.652 -7.676 17.188 1 96.81 102 SER A C 1
ATOM 807 O O . SER A 1 102 ? 8.352 -8.367 17.922 1 96.81 102 SER A O 1
ATOM 809 N N . ILE A 1 103 ? 6.32 -7.543 17.312 1 97.25 103 ILE A N 1
ATOM 810 C CA . ILE A 1 103 ? 5.617 -8.352 18.297 1 97.25 103 ILE A CA 1
ATOM 811 C C . ILE A 1 103 ? 5.707 -9.828 17.922 1 97.25 103 ILE A C 1
ATOM 813 O O . ILE A 1 103 ? 5.977 -10.672 18.781 1 97.25 103 ILE A O 1
ATOM 817 N N . GLU A 1 104 ? 5.574 -10.164 16.703 1 94.69 104 GLU A N 1
ATOM 818 C CA . GLU A 1 104 ? 5.527 -11.531 16.188 1 94.69 104 GLU A CA 1
ATOM 819 C C . GLU A 1 104 ? 6.922 -12.148 16.141 1 94.69 104 GLU A C 1
ATOM 821 O O . GLU A 1 104 ? 7.078 -13.359 16.297 1 94.69 104 GLU A O 1
ATOM 826 N N . ASN A 1 105 ? 7.922 -11.32 15.836 1 94 105 ASN A N 1
ATOM 827 C CA . ASN A 1 105 ? 9.312 -11.758 15.719 1 94 105 ASN A CA 1
ATOM 828 C C . ASN A 1 105 ? 10.25 -10.867 16.531 1 94 105 ASN A C 1
ATOM 830 O O . ASN A 1 105 ? 10.641 -9.789 16.062 1 94 105 ASN A O 1
ATOM 834 N N . PRO A 1 106 ? 10.688 -11.312 17.609 1 92.62 106 PRO A N 1
ATOM 835 C CA . PRO A 1 106 ? 11.492 -10.484 18.5 1 92.62 106 PRO A CA 1
ATOM 836 C C . PRO A 1 106 ? 12.836 -10.094 17.891 1 92.62 106 PRO A C 1
ATOM 838 O O . PRO A 1 106 ? 13.531 -9.219 18.422 1 92.62 106 PRO A O 1
ATOM 841 N N . GLN A 1 107 ? 13.211 -10.758 16.828 1 93.25 107 GLN A N 1
ATOM 842 C CA . GLN A 1 107 ? 14.461 -10.406 16.172 1 93.25 107 GLN A CA 1
ATOM 843 C C . GLN A 1 107 ? 14.297 -9.141 15.32 1 93.25 107 GLN A C 1
ATOM 845 O O . GLN A 1 107 ? 15.289 -8.539 14.906 1 93.25 107 GLN A O 1
ATOM 850 N N . VAL A 1 108 ? 13.141 -8.836 15.109 1 94.56 108 VAL A N 1
ATOM 851 C CA . VAL A 1 108 ? 12.836 -7.59 14.406 1 94.56 108 VAL A CA 1
ATOM 852 C C . VAL A 1 108 ? 12.633 -6.461 15.414 1 94.56 108 VAL A C 1
ATOM 854 O O . VAL A 1 108 ? 11.688 -6.496 16.203 1 94.56 108 VAL A O 1
ATOM 857 N N . ARG A 1 109 ? 13.516 -5.477 15.352 1 96.69 109 ARG A N 1
ATOM 858 C CA . ARG A 1 109 ? 13.445 -4.383 16.312 1 96.69 109 ARG A CA 1
ATOM 859 C C . ARG A 1 109 ? 13.484 -3.031 15.609 1 96.69 109 ARG A C 1
ATOM 861 O O . ARG A 1 109 ? 14.086 -2.9 14.539 1 96.69 109 ARG A O 1
ATOM 868 N N . HIS A 1 110 ? 12.867 -2.152 16.25 1 98.5 110 HIS A N 1
ATOM 869 C CA . HIS A 1 110 ? 12.969 -0.787 15.742 1 98.5 110 HIS A CA 1
ATOM 870 C C . HIS A 1 110 ? 14.383 -0.235 15.93 1 98.5 110 HIS A C 1
ATOM 872 O O . HIS A 1 110 ? 15.047 -0.551 16.922 1 98.5 110 HIS A O 1
ATOM 878 N N . ASP A 1 111 ? 14.836 0.539 14.969 1 98.56 111 ASP A N 1
ATOM 879 C CA . ASP A 1 111 ? 16.078 1.289 15.102 1 98.56 111 ASP A CA 1
ATOM 880 C C . ASP A 1 111 ? 15.953 2.371 16.172 1 98.56 111 ASP A C 1
ATOM 882 O O . ASP A 1 111 ? 15.359 3.424 15.93 1 98.56 111 ASP A O 1
ATOM 886 N N . ALA A 1 112 ? 16.531 2.164 17.266 1 98.44 112 ALA A N 1
ATOM 887 C CA . ALA A 1 112 ? 16.375 3.018 18.438 1 98.44 112 ALA A CA 1
ATOM 888 C C . ALA A 1 112 ? 16.984 4.395 18.203 1 98.44 112 ALA A C 1
ATOM 890 O O . ALA A 1 112 ? 16.484 5.402 18.703 1 98.44 112 ALA A O 1
ATOM 891 N N . ASP A 1 113 ? 18.047 4.434 17.438 1 98.56 113 ASP A N 1
ATOM 892 C CA . ASP A 1 113 ? 18.688 5.719 17.172 1 98.56 113 ASP A CA 1
ATOM 893 C C . ASP A 1 113 ? 17.797 6.59 16.281 1 98.56 113 ASP A C 1
ATOM 895 O O . ASP A 1 113 ? 17.609 7.777 16.562 1 98.56 113 ASP A O 1
ATOM 899 N N . GLN A 1 114 ? 17.297 5.965 15.281 1 98.38 114 GLN A N 1
ATOM 900 C CA . GLN A 1 114 ? 16.422 6.688 14.359 1 98.38 114 GLN A CA 1
ATOM 901 C C . GLN A 1 114 ? 15.18 7.203 15.078 1 98.38 114 GLN A C 1
ATOM 903 O O . GLN A 1 114 ? 14.844 8.391 14.984 1 98.38 114 GLN A O 1
ATOM 908 N N . LEU A 1 115 ? 14.508 6.328 15.797 1 98.75 115 LEU A N 1
ATOM 909 C CA . LEU A 1 115 ? 13.281 6.719 16.484 1 98.75 115 LEU A CA 1
ATOM 910 C C . LEU A 1 115 ? 13.586 7.684 17.625 1 98.75 115 LEU A C 1
ATOM 912 O O . LEU A 1 115 ? 12.805 8.594 17.906 1 98.75 115 LEU A O 1
ATOM 916 N N . GLY A 1 116 ? 14.695 7.473 18.25 1 98.81 116 GLY A N 1
ATOM 917 C CA . GLY A 1 116 ? 15.109 8.367 19.328 1 98.81 116 GLY A CA 1
ATOM 918 C C . GLY A 1 116 ? 15.328 9.789 18.859 1 98.81 116 GLY A C 1
ATOM 919 O O . GLY A 1 116 ? 14.945 10.742 19.547 1 98.81 116 GLY A O 1
ATOM 920 N N . ALA A 1 117 ? 15.953 9.93 17.766 1 98.81 117 ALA A N 1
ATOM 921 C CA . ALA A 1 117 ? 16.172 11.258 17.188 1 98.81 117 ALA A CA 1
ATOM 922 C C . ALA A 1 117 ? 14.844 11.953 16.891 1 98.81 117 ALA A C 1
ATOM 924 O O . ALA A 1 117 ? 14.68 13.141 17.172 1 98.81 117 ALA A O 1
ATOM 925 N N . GLU A 1 118 ? 13.945 11.172 16.375 1 98.75 118 GLU A N 1
ATOM 926 C CA . GLU A 1 118 ? 12.625 11.727 16.109 1 98.75 118 GLU A CA 1
ATOM 927 C C . GLU A 1 118 ? 11.906 12.109 17.391 1 98.75 118 GLU A C 1
ATOM 929 O O . GLU A 1 118 ? 11.266 13.156 17.469 1 98.75 118 GLU A O 1
ATOM 934 N N . LEU A 1 119 ? 12 11.289 18.406 1 98.81 119 LEU A N 1
ATOM 935 C CA . LEU A 1 119 ? 11.391 11.555 19.703 1 98.81 119 LEU A CA 1
ATOM 936 C C . LEU A 1 119 ? 11.945 12.836 20.328 1 98.81 119 LEU A C 1
ATOM 938 O O . LEU A 1 119 ? 11.195 13.648 20.875 1 98.81 119 LEU A O 1
ATOM 942 N N . GLU A 1 120 ? 13.227 13.016 20.172 1 98.75 120 GLU A N 1
ATOM 943 C CA . GLU A 1 120 ? 13.844 14.234 20.688 1 98.75 120 GLU A CA 1
ATOM 944 C C . GLU A 1 120 ? 13.281 15.477 20 1 98.75 120 GLU A C 1
ATOM 946 O O . GLU A 1 120 ? 13.055 16.5 20.656 1 98.75 120 GLU A O 1
ATOM 951 N N . ARG A 1 121 ? 13.125 15.352 18.766 1 98.5 121 ARG A N 1
ATOM 952 C CA . ARG A 1 121 ? 12.508 16.453 18.031 1 98.5 121 ARG A CA 1
ATOM 953 C C . ARG A 1 121 ? 11.125 16.781 18.594 1 98.5 121 ARG A C 1
ATOM 955 O O . ARG A 1 121 ? 10.781 17.953 18.766 1 98.5 121 ARG A O 1
ATOM 962 N N . TRP A 1 122 ? 10.359 15.812 18.953 1 98.81 122 TRP A N 1
ATOM 963 C CA . TRP A 1 122 ? 8.984 16 19.406 1 98.81 122 TRP A CA 1
ATOM 964 C C . TRP A 1 122 ? 8.969 16.516 20.844 1 98.81 122 TRP A C 1
ATOM 966 O O . TRP A 1 122 ? 8.062 17.25 21.234 1 98.81 122 TRP A O 1
ATOM 976 N N . TYR A 1 123 ? 9.945 16.125 21.641 1 98.75 123 TYR A N 1
ATOM 977 C CA . TYR A 1 123 ? 10.102 16.766 22.938 1 98.75 123 TYR A CA 1
ATOM 978 C C . TYR A 1 123 ? 10.258 18.266 22.781 1 98.75 123 TYR A C 1
ATOM 980 O O . TYR A 1 123 ? 9.711 19.047 23.562 1 98.75 123 TYR A O 1
ATOM 988 N N . GLY A 1 124 ? 11.016 18.609 21.781 1 98.62 124 GLY A N 1
ATOM 989 C CA . GLY A 1 124 ? 11.164 20.031 21.5 1 98.62 124 GLY A CA 1
ATOM 990 C C . GLY A 1 124 ? 9.844 20.703 21.141 1 98.62 124 GLY A C 1
ATOM 991 O O . GLY A 1 124 ? 9.586 21.828 21.578 1 98.62 124 GLY A O 1
ATOM 992 N N . LEU A 1 125 ? 9.047 20.047 20.344 1 98.56 125 LEU A N 1
ATOM 993 C CA . LEU A 1 125 ? 7.738 20.578 19.969 1 98.56 125 LEU A CA 1
ATOM 994 C C . LEU A 1 125 ? 6.844 20.734 21.188 1 98.56 125 LEU A C 1
ATOM 996 O O . LEU A 1 125 ? 6.027 21.656 21.266 1 98.56 125 LEU A O 1
ATOM 1000 N N . ARG A 1 126 ? 6.969 19.828 22.141 1 98.5 126 ARG A N 1
ATOM 1001 C CA . ARG A 1 126 ? 6.145 19.891 23.344 1 98.5 126 ARG A CA 1
ATOM 1002 C C . ARG A 1 126 ? 6.492 21.125 24.172 1 98.5 126 ARG A C 1
ATOM 1004 O O . ARG A 1 126 ? 5.617 21.719 24.797 1 98.5 126 ARG A O 1
ATOM 1011 N N . VAL A 1 127 ? 7.742 21.5 24.219 1 98.31 127 VAL A N 1
ATOM 1012 C CA . VAL A 1 127 ? 8.211 22.641 24.984 1 98.31 127 VAL A CA 1
ATOM 1013 C C . VAL A 1 127 ? 7.648 23.938 24.406 1 98.31 127 VAL A C 1
ATOM 1015 O O . VAL A 1 127 ? 7.277 24.859 25.141 1 98.31 127 VAL A O 1
ATOM 1018 N N . ASP A 1 128 ? 7.508 24.031 23.094 1 97.44 128 ASP A N 1
ATOM 1019 C CA . ASP A 1 128 ? 7 25.203 22.375 1 97.44 128 ASP A CA 1
ATOM 1020 C C . ASP A 1 128 ? 6.09 24.781 21.219 1 97.44 128 ASP A C 1
ATOM 1022 O O . ASP A 1 128 ? 6.473 24.875 20.047 1 97.44 128 ASP A O 1
ATOM 1026 N N . PRO A 1 129 ? 4.918 24.359 21.562 1 97.44 129 PRO A N 1
ATOM 1027 C CA . PRO A 1 129 ? 4.016 23.891 20.516 1 97.44 129 PRO A CA 1
ATOM 1028 C C . PRO A 1 129 ? 3.615 25 19.531 1 97.44 129 PRO A C 1
ATOM 1030 O O . PRO A 1 129 ? 3.357 26.125 19.953 1 97.44 129 PRO A O 1
ATOM 1033 N N . PRO A 1 130 ? 3.635 24.703 18.375 1 96.31 130 PRO A N 1
ATOM 1034 C CA . PRO A 1 130 ? 3.18 25.703 17.406 1 96.31 130 PRO A CA 1
ATOM 1035 C C . PRO A 1 130 ? 1.686 26 17.516 1 96.31 130 PRO A C 1
ATOM 1037 O O . PRO A 1 130 ? 0.936 25.188 18.078 1 96.31 130 PRO A O 1
ATOM 1040 N N . GLU A 1 131 ? 1.291 27.172 16.953 1 95.88 131 GLU A N 1
ATOM 1041 C CA . GLU A 1 131 ? -0.128 27.5 16.828 1 95.88 131 GLU A CA 1
ATOM 1042 C C . GLU A 1 131 ? -0.809 26.594 15.812 1 95.88 131 GLU A C 1
ATOM 1044 O O . GLU A 1 131 ? -0.149 26.047 14.93 1 95.88 131 GLU A O 1
ATOM 1049 N N . PRO A 1 132 ? -2.133 26.484 16 1 95.44 132 PRO A N 1
ATOM 1050 C CA . PRO A 1 132 ? -2.861 25.688 15.008 1 95.44 132 PRO A CA 1
ATOM 1051 C C . PRO A 1 132 ? -2.562 26.125 13.57 1 95.44 132 PRO A C 1
ATOM 1053 O O . PRO A 1 132 ? -2.564 27.312 13.266 1 95.44 132 PRO A O 1
ATOM 1056 N N . SER A 1 133 ? -2.23 25.156 12.797 1 94.75 133 SER A N 1
ATOM 1057 C CA . SER A 1 133 ? -1.886 25.422 11.398 1 94.75 133 SER A CA 1
ATOM 1058 C C . SER A 1 133 ? -1.986 24.156 10.562 1 94.75 133 SER A C 1
ATOM 1060 O O . SER A 1 133 ? -1.513 23.094 10.977 1 94.75 133 SER A O 1
ATOM 1062 N N . PRO A 1 134 ? -2.504 24.25 9.359 1 94.44 134 PRO A N 1
ATOM 1063 C CA . PRO A 1 134 ? -2.572 23.094 8.469 1 94.44 134 PRO A CA 1
ATOM 1064 C C . PRO A 1 134 ? -1.197 22.5 8.164 1 94.44 134 PRO A C 1
ATOM 1066 O O . PRO A 1 134 ? -1.082 21.297 7.906 1 94.44 134 PRO A O 1
ATOM 1069 N N . GLU A 1 135 ? -0.16 23.297 8.219 1 92.81 135 GLU A N 1
ATOM 1070 C CA . GLU A 1 135 ? 1.185 22.875 7.828 1 92.81 135 GLU A CA 1
ATOM 1071 C C . GLU A 1 135 ? 1.746 21.844 8.797 1 92.81 135 GLU A C 1
ATOM 1073 O O . GLU A 1 135 ? 2.697 21.125 8.461 1 92.81 135 GLU A O 1
ATOM 1078 N N . PHE A 1 136 ? 1.156 21.766 9.992 1 97.12 136 PHE A N 1
ATOM 1079 C CA . PHE A 1 136 ? 1.646 20.812 10.984 1 97.12 136 PHE A CA 1
ATOM 1080 C C . PHE A 1 136 ? 1.471 19.375 10.484 1 97.12 136 PHE A C 1
ATOM 1082 O O . PHE A 1 136 ? 2.088 18.453 11.008 1 97.12 136 PHE A O 1
ATOM 1089 N N . VAL A 1 137 ? 0.667 19.188 9.438 1 97.38 137 VAL A N 1
ATOM 1090 C CA . VAL A 1 137 ? 0.418 17.875 8.859 1 97.38 137 VAL A CA 1
ATOM 1091 C C . VAL A 1 137 ? 1.731 17.266 8.375 1 97.38 137 VAL A C 1
ATOM 1093 O O . VAL A 1 137 ? 1.917 16.047 8.438 1 97.38 137 VAL A O 1
ATOM 1096 N N . LEU A 1 138 ? 2.666 18.109 7.945 1 96.69 138 LEU A N 1
ATOM 1097 C CA . LEU A 1 138 ? 3.943 17.625 7.434 1 96.69 138 LEU A CA 1
ATOM 1098 C C . LEU A 1 138 ? 4.797 17.047 8.562 1 96.69 138 LEU A C 1
ATOM 1100 O O . LEU A 1 138 ? 5.484 16.047 8.375 1 96.69 138 LEU A O 1
ATOM 1104 N N . GLU A 1 139 ? 4.762 17.688 9.734 1 97.94 139 GLU A N 1
ATOM 1105 C CA . GLU A 1 139 ? 5.43 17.141 10.906 1 97.94 139 GLU A CA 1
ATOM 1106 C C . GLU A 1 139 ? 4.824 15.805 11.312 1 97.94 139 GLU A C 1
ATOM 1108 O O . GLU A 1 139 ? 5.551 14.859 11.641 1 97.94 139 GLU A O 1
ATOM 1113 N N . ASP A 1 140 ? 3.578 15.773 11.297 1 98.56 140 ASP A N 1
ATOM 1114 C CA . ASP A 1 140 ? 2.859 14.547 11.625 1 98.56 140 ASP A CA 1
ATOM 1115 C C . ASP A 1 140 ? 3.244 13.414 10.672 1 98.56 140 ASP A C 1
ATOM 1117 O O . ASP A 1 140 ? 3.584 12.32 11.109 1 98.56 140 ASP A O 1
ATOM 1121 N N . GLU A 1 141 ? 3.209 13.688 9.383 1 98.44 141 GLU A N 1
ATOM 1122 C CA . GLU A 1 141 ? 3.576 12.695 8.383 1 98.44 141 GLU A CA 1
ATOM 1123 C C . GLU A 1 141 ? 5 12.188 8.602 1 98.44 141 GLU A C 1
ATOM 1125 O O . GLU A 1 141 ? 5.266 10.992 8.477 1 98.44 141 GLU A O 1
ATOM 1130 N N . GLN A 1 142 ? 5.871 13.062 8.891 1 98.5 142 GLN A N 1
ATOM 1131 C CA . GLN A 1 142 ? 7.262 12.695 9.133 1 98.5 142 GLN A CA 1
ATOM 1132 C C . GLN A 1 142 ? 7.379 11.742 10.32 1 98.5 142 GLN A C 1
ATOM 1134 O O . GLN A 1 142 ? 8.117 10.758 10.266 1 98.5 142 GLN A O 1
ATOM 1139 N N . PHE A 1 143 ? 6.668 12.07 11.438 1 98.94 143 PHE A N 1
ATOM 1140 C CA . PHE A 1 143 ? 6.711 11.211 12.617 1 98.94 143 PHE A CA 1
ATOM 1141 C C . PHE A 1 143 ? 6.316 9.781 12.25 1 98.94 143 PHE A C 1
ATOM 1143 O O . PHE A 1 143 ? 7.031 8.836 12.578 1 98.94 143 PHE A O 1
ATOM 1150 N N . HIS A 1 144 ? 5.211 9.656 11.547 1 98.88 144 HIS A N 1
ATOM 1151 C CA . HIS A 1 144 ? 4.68 8.344 11.211 1 98.88 144 HIS A CA 1
ATOM 1152 C C . HIS A 1 144 ? 5.613 7.594 10.266 1 98.88 144 HIS A C 1
ATOM 1154 O O . HIS A 1 144 ? 5.82 6.391 10.414 1 98.88 144 HIS A O 1
ATOM 1160 N N . ALA A 1 145 ? 6.168 8.328 9.312 1 98.75 145 ALA A N 1
ATOM 1161 C CA . ALA A 1 145 ? 7.129 7.711 8.398 1 98.75 145 ALA A CA 1
ATOM 1162 C C . ALA A 1 145 ? 8.383 7.258 9.148 1 98.75 145 ALA A C 1
ATOM 1164 O O . ALA A 1 145 ? 8.906 6.172 8.891 1 98.75 145 ALA A O 1
ATOM 1165 N N . GLU A 1 146 ? 8.844 8.07 10.078 1 98.75 146 GLU A N 1
ATOM 1166 C CA . GLU A 1 146 ? 10.031 7.727 10.852 1 98.75 146 GLU A CA 1
ATOM 1167 C C . GLU A 1 146 ? 9.766 6.543 11.781 1 98.75 146 GLU A C 1
ATOM 1169 O O . GLU A 1 146 ? 10.609 5.66 11.93 1 98.75 146 GLU A O 1
ATOM 1174 N N . LEU A 1 147 ? 8.602 6.594 12.422 1 98.88 147 LEU A N 1
ATOM 1175 C CA . LEU A 1 147 ? 8.219 5.465 13.266 1 98.88 147 LEU A CA 1
ATOM 1176 C C . LEU A 1 147 ? 8.18 4.172 12.461 1 98.88 147 LEU A C 1
ATOM 1178 O O . LEU A 1 147 ? 8.797 3.178 12.844 1 98.88 147 LEU A O 1
ATOM 1182 N N . LEU A 1 148 ? 7.512 4.215 11.336 1 98.75 148 LEU A N 1
ATOM 1183 C CA . LEU A 1 148 ? 7.406 3.043 10.477 1 98.75 148 LEU A CA 1
ATOM 1184 C C . LEU A 1 148 ? 8.773 2.652 9.922 1 98.75 148 LEU A C 1
ATOM 1186 O O . LEU A 1 148 ? 9.125 1.471 9.906 1 98.75 148 LEU A O 1
ATOM 1190 N N . GLY A 1 149 ? 9.516 3.637 9.484 1 98.38 149 GLY A N 1
ATOM 1191 C CA . GLY A 1 149 ? 10.852 3.393 8.961 1 98.38 149 GLY A CA 1
ATOM 1192 C C . GLY A 1 149 ? 11.773 2.727 9.969 1 98.38 149 GLY A C 1
ATOM 1193 O O . GLY A 1 149 ? 12.594 1.886 9.602 1 98.38 149 GLY A O 1
ATOM 1194 N N . SER A 1 150 ? 11.648 3.088 11.195 1 98.5 150 SER A N 1
ATOM 1195 C CA . SER A 1 150 ? 12.5 2.525 12.242 1 98.5 150 SER A CA 1
ATOM 1196 C C . SER A 1 150 ? 12.234 1.035 12.422 1 98.5 150 SER A C 1
ATOM 1198 O O . SER A 1 150 ? 13.031 0.332 13.047 1 98.5 150 SER A O 1
ATOM 1200 N N . SER A 1 151 ? 11.094 0.592 11.93 1 97.19 151 SER A N 1
ATOM 1201 C CA . SER A 1 151 ? 10.766 -0.827 12.016 1 97.19 151 SER A CA 1
ATOM 1202 C C . SER A 1 151 ? 11.523 -1.637 10.977 1 97.19 151 SER A C 1
ATOM 1204 O O . SER A 1 151 ? 11.492 -2.869 10.992 1 97.19 151 SER A O 1
ATOM 1206 N N . GLY A 1 152 ? 12.109 -1 9.953 1 96.62 152 GLY A N 1
ATOM 1207 C CA . GLY A 1 152 ? 13.062 -1.661 9.078 1 96.62 152 GLY A CA 1
ATOM 1208 C C . GLY A 1 152 ? 12.43 -2.197 7.805 1 96.62 152 GLY A C 1
ATOM 1209 O O . GLY A 1 152 ? 12.93 -3.154 7.211 1 96.62 152 GLY A O 1
ATOM 1210 N N . ASN A 1 153 ? 11.367 -1.647 7.328 1 97.56 153 ASN A N 1
ATOM 1211 C CA . ASN A 1 153 ? 10.719 -2.076 6.094 1 97.56 153 ASN A CA 1
ATOM 1212 C C . ASN A 1 153 ? 10.422 -0.893 5.176 1 97.56 153 ASN A C 1
ATOM 1214 O O . ASN A 1 153 ? 9.414 -0.204 5.352 1 97.56 153 ASN A O 1
ATOM 1218 N N . SER A 1 154 ? 11.18 -0.736 4.18 1 97.56 154 SER A N 1
ATOM 1219 C CA . SER A 1 154 ? 11.102 0.441 3.32 1 97.56 154 SER A CA 1
ATOM 1220 C C . SER A 1 154 ? 9.883 0.37 2.402 1 97.56 154 SER A C 1
ATOM 1222 O O . SER A 1 154 ? 9.375 1.399 1.95 1 97.56 154 SER A O 1
ATOM 1224 N N . GLU A 1 155 ? 9.391 -0.833 2.1 1 98.44 155 GLU A N 1
ATOM 1225 C CA . GLU A 1 155 ? 8.211 -0.964 1.25 1 98.44 155 GLU A CA 1
ATOM 1226 C C . GLU A 1 155 ? 6.949 -0.516 1.982 1 98.44 155 GLU A C 1
ATOM 1228 O O . GLU A 1 155 ? 6.059 0.091 1.383 1 98.44 155 GLU A O 1
ATOM 1233 N N . LEU A 1 156 ? 6.848 -0.811 3.281 1 98.75 156 LEU A N 1
ATOM 1234 C CA . LEU A 1 156 ? 5.758 -0.281 4.09 1 98.75 156 LEU A CA 1
ATOM 1235 C C . LEU A 1 156 ? 5.773 1.244 4.094 1 98.75 156 LEU A C 1
ATOM 1237 O O . LEU A 1 156 ? 4.73 1.883 3.947 1 98.75 156 LEU A O 1
ATOM 1241 N N . VAL A 1 157 ? 6.961 1.819 4.211 1 98.69 157 VAL A N 1
ATOM 1242 C CA . VAL A 1 157 ? 7.117 3.27 4.254 1 98.69 157 VAL A CA 1
ATOM 1243 C C . VAL A 1 157 ? 6.68 3.877 2.924 1 98.69 157 VAL A C 1
ATOM 1245 O O . VAL A 1 157 ? 6.004 4.906 2.898 1 98.69 157 VAL A O 1
ATOM 1248 N N . ALA A 1 158 ? 7.02 3.238 1.88 1 98.56 158 ALA A N 1
ATOM 1249 C CA . ALA A 1 158 ? 6.664 3.75 0.558 1 98.56 158 ALA A CA 1
ATOM 1250 C C . ALA A 1 158 ? 5.152 3.832 0.389 1 98.56 158 ALA A C 1
ATOM 1252 O O . ALA A 1 158 ? 4.633 4.812 -0.149 1 98.56 158 ALA A O 1
ATOM 1253 N N . VAL A 1 159 ? 4.441 2.82 0.841 1 98.75 159 VAL A N 1
ATOM 1254 C CA . VAL A 1 159 ? 2.982 2.834 0.767 1 98.75 159 VAL A CA 1
ATOM 1255 C C . VAL A 1 159 ? 2.432 3.973 1.621 1 98.75 159 VAL A C 1
ATOM 1257 O O . VAL A 1 159 ? 1.555 4.719 1.18 1 98.75 159 VAL A O 1
ATOM 1260 N N . LEU A 1 160 ? 2.984 4.172 2.799 1 98.81 160 LEU A N 1
ATOM 1261 C CA . LEU A 1 160 ? 2.5 5.203 3.711 1 98.81 160 LEU A CA 1
ATOM 1262 C C . LEU A 1 160 ? 2.705 6.594 3.121 1 98.81 160 LEU A C 1
ATOM 1264 O O . LEU A 1 160 ? 1.818 7.445 3.205 1 98.81 160 LEU A O 1
ATOM 1268 N N . VAL A 1 161 ? 3.869 6.812 2.564 1 98.25 161 VAL A N 1
ATOM 1269 C CA . VAL A 1 161 ? 4.195 8.109 1.992 1 98.25 161 VAL A CA 1
ATOM 1270 C C . VAL A 1 161 ? 3.211 8.445 0.87 1 98.25 161 VAL A C 1
ATOM 1272 O O . VAL A 1 161 ? 2.727 9.57 0.775 1 98.25 161 VAL A O 1
ATOM 1275 N N . ASP A 1 162 ? 2.877 7.445 0.114 1 97.44 162 ASP A N 1
ATOM 1276 C CA . ASP A 1 162 ? 1.908 7.648 -0.959 1 97.44 162 ASP A CA 1
ATOM 1277 C C . ASP A 1 162 ? 0.521 7.949 -0.397 1 97.44 162 ASP A C 1
ATOM 1279 O O . ASP A 1 162 ? -0.151 8.875 -0.853 1 97.44 162 ASP A O 1
ATOM 1283 N N . VAL A 1 163 ? 0.079 7.191 0.556 1 98.12 163 VAL A N 1
ATOM 1284 C CA . VAL A 1 163 ? -1.221 7.391 1.188 1 98.12 163 VAL A CA 1
ATOM 1285 C C . VAL A 1 163 ? -1.291 8.789 1.801 1 98.12 163 VAL A C 1
ATOM 1287 O O . VAL A 1 163 ? -2.264 9.516 1.593 1 98.12 163 VAL A O 1
ATOM 1290 N N . ASN A 1 164 ? -0.238 9.148 2.533 1 97.69 164 ASN A N 1
ATOM 1291 C CA . ASN A 1 164 ? -0.203 10.461 3.184 1 97.69 164 ASN A CA 1
ATOM 1292 C C . ASN A 1 164 ? -0.327 11.594 2.172 1 97.69 164 ASN A C 1
ATOM 1294 O O . ASN A 1 164 ? -1.021 12.578 2.422 1 97.69 164 ASN A O 1
ATOM 1298 N N . ARG A 1 165 ? 0.342 11.398 1.115 1 95.25 165 ARG A N 1
ATOM 1299 C CA . ARG A 1 165 ? 0.242 12.414 0.073 1 95.25 165 ARG A CA 1
ATOM 1300 C C . ARG A 1 165 ? -1.192 12.547 -0.425 1 95.25 165 ARG A C 1
ATOM 1302 O O . ARG A 1 165 ? -1.679 13.664 -0.637 1 95.25 165 ARG A O 1
ATOM 1309 N N . ARG A 1 166 ? -1.872 11.539 -0.536 1 95.12 166 ARG A N 1
ATOM 1310 C CA . ARG A 1 166 ? -3.197 11.516 -1.146 1 95.12 166 ARG A CA 1
ATOM 1311 C C . ARG A 1 166 ? -4.258 12.008 -0.17 1 95.12 166 ARG A C 1
ATOM 1313 O O . ARG A 1 166 ? -5.297 12.531 -0.584 1 95.12 166 ARG A O 1
ATOM 1320 N N . ILE A 1 167 ? -3.967 11.898 1.129 1 96.5 167 ILE A N 1
ATOM 1321 C CA . ILE A 1 167 ? -4.992 12.312 2.08 1 96.5 167 ILE A CA 1
ATOM 1322 C C . ILE A 1 167 ? -4.566 13.617 2.758 1 96.5 167 ILE A C 1
ATOM 1324 O O . ILE A 1 167 ? -5.273 14.125 3.633 1 96.5 167 ILE A O 1
ATOM 1328 N N . ARG A 1 168 ? -3.453 14.172 2.4 1 95.81 168 ARG A N 1
ATOM 1329 C CA . ARG A 1 168 ? -2.877 15.328 3.07 1 95.81 168 ARG A CA 1
ATOM 1330 C C . ARG A 1 168 ? -3.871 16.484 3.115 1 95.81 168 ARG A C 1
ATOM 1332 O O . ARG A 1 168 ? -4.02 17.141 4.145 1 95.81 168 ARG A O 1
ATOM 1339 N N . ARG A 1 169 ? -4.555 16.719 2.078 1 92.62 169 ARG A N 1
ATOM 1340 C CA . ARG A 1 169 ? -5.465 17.859 1.989 1 92.62 169 ARG A CA 1
ATOM 1341 C C . ARG A 1 169 ? -6.52 17.797 3.09 1 92.62 169 ARG A C 1
ATOM 1343 O O . ARG A 1 169 ? -6.824 18.812 3.715 1 92.62 169 ARG A O 1
ATOM 1350 N N . VAL A 1 170 ? -7.062 16.625 3.332 1 94.25 170 VAL A N 1
ATOM 1351 C CA . VAL A 1 170 ? -8.109 16.531 4.348 1 94.25 170 VAL A CA 1
ATOM 1352 C C . VAL A 1 170 ? -7.477 16.516 5.738 1 94.25 170 VAL A C 1
ATOM 1354 O O . VAL A 1 170 ? -8.078 16.984 6.707 1 94.25 170 VAL A O 1
ATOM 1357 N N . ARG A 1 171 ? -6.285 15.977 5.848 1 96.25 171 ARG A N 1
ATOM 1358 C CA . ARG A 1 171 ? -5.59 15.93 7.133 1 96.25 171 ARG A CA 1
ATOM 1359 C C . ARG A 1 171 ? -5.191 17.328 7.59 1 96.25 171 ARG A C 1
ATOM 1361 O O . ARG A 1 171 ? -4.992 17.562 8.781 1 96.25 171 ARG A O 1
ATOM 1368 N N . MET A 1 172 ? -5.059 18.219 6.684 1 94.19 172 MET A N 1
ATOM 1369 C CA . MET A 1 172 ? -4.754 19.609 7.023 1 94.19 172 MET A CA 1
ATOM 1370 C C . MET A 1 172 ? -5.832 20.203 7.93 1 94.19 172 MET A C 1
ATOM 1372 O O . MET A 1 172 ? -5.539 21.031 8.789 1 94.19 172 MET A O 1
ATOM 1376 N N . TYR A 1 173 ? -7.047 19.688 7.836 1 90.81 173 TYR A N 1
ATOM 1377 C CA . TYR A 1 173 ? -8.148 20.172 8.664 1 90.81 173 TYR A CA 1
ATOM 1378 C C . TYR A 1 173 ? -7.945 19.781 10.117 1 90.81 173 TYR A C 1
ATOM 1380 O O . TYR A 1 173 ? -8.398 20.484 11.023 1 90.81 173 TYR A O 1
ATOM 1388 N N . ASP A 1 174 ? -7.277 18.703 10.297 1 92.81 174 ASP A N 1
ATOM 1389 C CA . ASP A 1 174 ? -7.07 18.141 11.625 1 92.81 174 ASP A CA 1
ATOM 1390 C C . ASP A 1 174 ? -6.336 19.141 12.523 1 92.81 174 ASP A C 1
ATOM 1392 O O . ASP A 1 174 ? -6.605 19.219 13.727 1 92.81 174 ASP A O 1
ATOM 1396 N N . PHE A 1 175 ? -5.527 19.984 11.953 1 94.31 175 PHE A N 1
ATOM 1397 C CA . PHE A 1 175 ? -4.598 20.75 12.766 1 94.31 175 PHE A CA 1
ATOM 1398 C C . PHE A 1 175 ? -4.977 22.234 12.766 1 94.31 175 PHE A C 1
ATOM 1400 O O . PHE A 1 175 ? -4.156 23.078 13.109 1 94.31 175 PHE A O 1
ATOM 1407 N N . THR A 1 176 ? -6.176 22.5 12.391 1 90.12 176 THR A N 1
ATOM 1408 C CA . THR A 1 176 ? -6.699 23.859 12.469 1 90.12 176 THR A CA 1
ATOM 1409 C C . THR A 1 176 ? -7.461 24.078 13.773 1 90.12 176 THR A C 1
ATOM 1411 O O . THR A 1 176 ? -7.805 25.203 14.117 1 90.12 176 THR A O 1
ATOM 1414 N N . ILE A 1 177 ? -7.66 23.047 14.461 1 90.5 177 ILE A N 1
ATOM 1415 C CA . ILE A 1 177 ? -8.43 23.062 15.695 1 90.5 177 ILE A CA 1
ATOM 1416 C C . ILE A 1 177 ? -7.516 23.391 16.875 1 90.5 177 ILE A C 1
ATOM 1418 O O . ILE A 1 177 ? -6.465 22.766 17.047 1 90.5 177 ILE A O 1
ATOM 1422 N N . PRO A 1 178 ? -8 24.344 17.688 1 94.06 178 PRO A N 1
ATOM 1423 C CA . PRO A 1 178 ? -7.207 24.625 18.891 1 94.06 178 PRO A CA 1
ATOM 1424 C C . PRO A 1 178 ? -7.031 23.406 19.781 1 94.06 178 PRO A C 1
ATOM 1426 O O . PRO A 1 178 ? -7.992 22.672 20.016 1 94.06 178 PRO A O 1
ATOM 1429 N N . GLY A 1 179 ? -5.816 23.141 20.219 1 96.31 179 GLY A N 1
ATOM 1430 C CA . GLY A 1 179 ? -5.535 22.062 21.141 1 96.31 179 GLY A CA 1
ATOM 1431 C C . GLY A 1 179 ? -5.172 20.75 20.453 1 96.31 179 GLY A C 1
ATOM 1432 O O . GLY A 1 179 ? -4.617 19.844 21.078 1 96.31 179 GLY A O 1
ATOM 1433 N N . ARG A 1 180 ? -5.484 20.625 19.203 1 96.38 180 ARG A N 1
ATOM 1434 C CA . ARG A 1 180 ? -5.285 19.359 18.5 1 96.38 180 ARG A CA 1
ATOM 1435 C C . ARG A 1 180 ? -3.801 19.062 18.328 1 96.38 180 ARG A C 1
ATOM 1437 O O . ARG A 1 180 ? -3.377 17.906 18.453 1 96.38 180 ARG A O 1
ATOM 1444 N N . ILE A 1 181 ? -3.004 20.094 18.047 1 97.75 181 ILE A N 1
ATOM 1445 C CA . ILE A 1 181 ? -1.568 19.891 17.859 1 97.75 181 ILE A CA 1
ATOM 1446 C C . ILE A 1 181 ? -0.948 19.406 19.172 1 97.75 181 ILE A C 1
ATOM 1448 O O . ILE A 1 181 ? -0.198 18.438 19.188 1 97.75 181 ILE A O 1
ATOM 1452 N N . GLU A 1 182 ? -1.323 20.016 20.297 1 98.19 182 GLU A N 1
ATOM 1453 C CA . GLU A 1 182 ? -0.81 19.609 21.594 1 98.19 182 GLU A CA 1
ATOM 1454 C C . GLU A 1 182 ? -1.171 18.156 21.906 1 98.19 182 GLU A C 1
ATOM 1456 O O . GLU A 1 182 ? -0.324 17.375 22.359 1 98.19 182 GLU A O 1
ATOM 1461 N N . THR A 1 183 ? -2.393 17.859 21.625 1 97.88 183 THR A N 1
ATOM 1462 C CA . THR A 1 183 ? -2.854 16.484 21.844 1 97.88 183 THR A CA 1
ATOM 1463 C C . THR A 1 183 ? -2.061 15.508 20.984 1 97.88 183 THR A C 1
ATOM 1465 O O . THR A 1 183 ? -1.617 14.469 21.469 1 97.88 183 THR A O 1
ATOM 1468 N N . SER A 1 184 ? -1.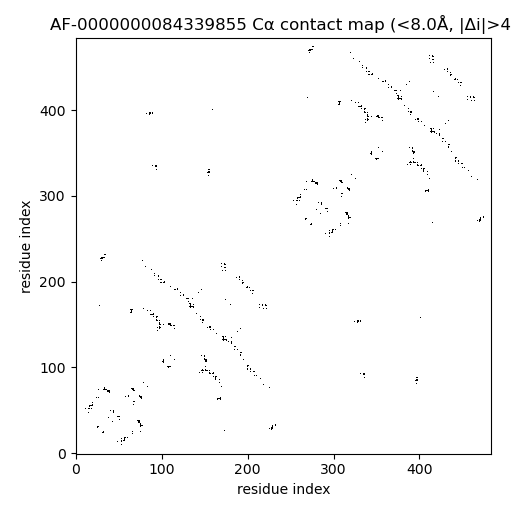875 15.82 19.734 1 98.06 184 SER A N 1
ATOM 1469 C CA . SER A 1 184 ? -1.125 14.961 18.828 1 98.06 184 SER A CA 1
ATOM 1470 C C . SER A 1 184 ? 0.323 14.805 19.281 1 98.06 184 SER A C 1
ATOM 1472 O O . SER A 1 184 ? 0.892 13.711 19.188 1 98.06 184 SER A O 1
ATOM 1474 N N . ILE A 1 185 ? 0.911 15.891 19.75 1 98.75 185 ILE A N 1
ATOM 1475 C CA . ILE A 1 185 ? 2.283 15.852 20.234 1 98.75 185 ILE A CA 1
ATOM 1476 C C . ILE A 1 185 ? 2.391 14.852 21.391 1 98.75 185 ILE A C 1
ATOM 1478 O O . ILE A 1 185 ? 3.256 13.977 21.375 1 98.75 185 ILE A O 1
ATOM 1482 N N . ASP A 1 186 ? 1.521 14.938 22.328 1 98.81 186 ASP A N 1
ATOM 1483 C CA . ASP A 1 186 ? 1.541 14.047 23.484 1 98.81 186 ASP A CA 1
ATOM 1484 C C . ASP A 1 186 ? 1.358 12.594 23.047 1 98.81 186 ASP A C 1
ATOM 1486 O O . ASP A 1 186 ? 2.047 11.703 23.562 1 98.81 186 ASP A O 1
ATOM 1490 N N . GLU A 1 187 ? 0.468 12.391 22.141 1 98.75 187 GLU A N 1
ATOM 1491 C CA . GLU A 1 187 ? 0.191 11.039 21.656 1 98.75 187 GLU A CA 1
ATOM 1492 C C . GLU A 1 187 ? 1.397 10.453 20.938 1 98.75 187 GLU A C 1
ATOM 1494 O O . GLU A 1 187 ? 1.761 9.297 21.156 1 98.75 187 GLU A O 1
ATOM 1499 N N . HIS A 1 188 ? 2.035 11.219 20.062 1 98.88 188 HIS A N 1
ATOM 1500 C CA . HIS A 1 188 ? 3.215 10.773 19.328 1 98.88 188 HIS A CA 1
ATOM 1501 C C . HIS A 1 188 ? 4.355 10.43 20.281 1 98.88 188 HIS A C 1
ATOM 1503 O O . HIS A 1 188 ? 4.992 9.383 20.141 1 98.88 188 HIS A O 1
ATOM 1509 N N . ILE A 1 189 ? 4.562 11.281 21.25 1 98.94 189 ILE A N 1
ATOM 1510 C CA . ILE A 1 189 ? 5.621 11.055 22.219 1 98.94 189 ILE A CA 1
ATOM 1511 C C . ILE A 1 189 ? 5.363 9.75 22.969 1 98.94 189 ILE A C 1
ATOM 1513 O O . ILE A 1 189 ? 6.258 8.914 23.094 1 98.94 189 ILE A O 1
ATOM 1517 N N . GLU A 1 190 ? 4.172 9.578 23.422 1 98.94 190 GLU A N 1
ATOM 1518 C CA . GLU A 1 190 ? 3.844 8.375 24.172 1 98.94 190 GLU A CA 1
ATOM 1519 C C . GLU A 1 190 ? 4.055 7.121 23.328 1 98.94 190 GLU A C 1
ATOM 1521 O O . GLU A 1 190 ? 4.625 6.137 23.797 1 98.94 190 GLU A O 1
ATOM 1526 N N . ILE A 1 191 ? 3.631 7.117 22.109 1 98.94 191 ILE A N 1
ATOM 1527 C CA . ILE A 1 191 ? 3.777 5.977 21.203 1 98.94 191 ILE A CA 1
ATOM 1528 C C . ILE A 1 191 ? 5.258 5.645 21.031 1 98.94 191 ILE A C 1
ATOM 1530 O O . ILE A 1 191 ? 5.664 4.488 21.188 1 98.94 191 ILE A O 1
ATOM 1534 N N . ALA A 1 192 ? 6.07 6.66 20.734 1 98.94 192 ALA A N 1
ATOM 1535 C CA . ALA A 1 192 ? 7.5 6.449 20.516 1 98.94 192 ALA A CA 1
ATOM 1536 C C . ALA A 1 192 ? 8.172 5.918 21.781 1 98.94 192 ALA A C 1
ATOM 1538 O O . ALA A 1 192 ? 9.016 5.02 21.719 1 98.94 192 ALA A O 1
ATOM 1539 N N . GLU A 1 193 ? 7.781 6.496 22.906 1 98.94 193 GLU A N 1
ATOM 1540 C CA . GLU A 1 193 ? 8.352 6.047 24.172 1 98.94 193 GLU A CA 1
ATOM 1541 C C . GLU A 1 193 ? 8.031 4.578 24.438 1 98.94 193 GLU A C 1
ATOM 1543 O O . GLU A 1 193 ? 8.898 3.814 24.859 1 98.94 193 GLU A O 1
ATOM 1548 N N . ARG A 1 194 ? 6.785 4.195 24.172 1 98.94 194 ARG A N 1
ATOM 1549 C CA . ARG A 1 194 ? 6.391 2.809 24.391 1 98.94 194 ARG A CA 1
ATOM 1550 C C . ARG A 1 194 ? 7.16 1.865 23.484 1 98.94 194 ARG A C 1
ATOM 1552 O O . ARG A 1 194 ? 7.539 0.765 23.891 1 98.94 194 ARG A O 1
ATOM 1559 N N . VAL A 1 195 ? 7.398 2.26 22.234 1 98.88 195 VAL A N 1
ATOM 1560 C CA . VAL A 1 195 ? 8.18 1.445 21.312 1 98.88 195 VAL A CA 1
AT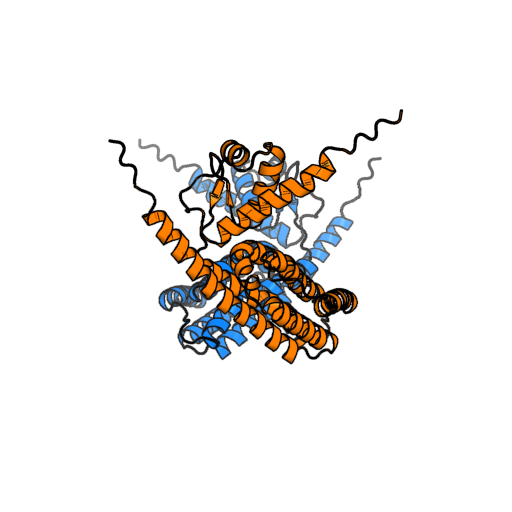OM 1561 C C . VAL A 1 195 ? 9.609 1.298 21.844 1 98.88 195 VAL A C 1
ATOM 1563 O O . VAL A 1 195 ? 10.141 0.188 21.891 1 98.88 195 VAL A O 1
ATOM 1566 N N . LEU A 1 196 ? 10.227 2.391 22.234 1 98.62 196 LEU A N 1
ATOM 1567 C CA . LEU A 1 196 ? 11.617 2.383 22.688 1 98.62 196 LEU A CA 1
ATOM 1568 C C . LEU A 1 196 ? 11.766 1.6 23.984 1 98.62 196 LEU A C 1
ATOM 1570 O O . LEU A 1 196 ? 12.82 1.031 24.25 1 98.62 196 LEU A O 1
ATOM 1574 N N . GLU A 1 197 ? 10.688 1.515 24.75 1 98.38 197 GLU A N 1
ATOM 1575 C CA . GLU A 1 197 ? 10.664 0.748 25.984 1 98.38 197 GLU A CA 1
ATOM 1576 C C . GLU A 1 197 ? 10.305 -0.712 25.734 1 98.38 197 GLU A C 1
ATOM 1578 O O . GLU A 1 197 ? 10.156 -1.496 26.672 1 98.38 197 GLU A O 1
ATOM 1583 N N . ASN A 1 198 ? 10.023 -1.027 24.5 1 97.94 198 ASN A N 1
ATOM 1584 C CA . ASN A 1 198 ? 9.664 -2.365 24.047 1 97.94 198 ASN A CA 1
ATOM 1585 C C . ASN A 1 198 ? 8.297 -2.789 24.578 1 97.94 198 ASN A C 1
ATOM 1587 O O . ASN A 1 198 ? 8.047 -3.979 24.781 1 97.94 198 ASN A O 1
ATOM 1591 N N . ASP A 1 199 ? 7.555 -1.815 24.969 1 98.56 199 ASP A N 1
ATOM 1592 C CA . ASP A 1 199 ? 6.141 -2.045 25.234 1 98.56 199 ASP A CA 1
ATOM 1593 C C . ASP A 1 199 ? 5.309 -1.971 23.969 1 98.56 199 ASP A C 1
ATOM 1595 O O . ASP A 1 199 ? 4.469 -1.08 23.812 1 98.56 199 ASP A O 1
ATOM 1599 N N . LEU A 1 200 ? 5.457 -2.953 23.109 1 98.69 200 LEU A N 1
ATOM 1600 C CA . LEU A 1 200 ? 4.988 -2.914 21.734 1 98.69 200 LEU A CA 1
ATOM 1601 C C . LEU A 1 200 ? 3.477 -3.092 21.656 1 98.69 200 LEU A C 1
ATOM 1603 O O . LEU A 1 200 ? 2.814 -2.498 20.812 1 98.69 200 LEU A O 1
ATOM 1607 N N . VAL A 1 201 ? 2.928 -3.91 22.516 1 98.56 201 VAL A N 1
ATOM 1608 C CA . VAL A 1 201 ? 1.487 -4.141 22.516 1 98.56 201 VAL A CA 1
ATOM 1609 C C . VAL A 1 201 ? 0.757 -2.834 22.828 1 98.56 201 VAL A C 1
ATOM 1611 O O . VAL A 1 201 ? -0.196 -2.469 22.141 1 98.56 201 VAL A O 1
ATOM 1614 N N . THR A 1 202 ? 1.237 -2.105 23.812 1 98.81 202 THR A N 1
ATOM 1615 C CA . THR A 1 202 ? 0.658 -0.812 24.156 1 98.81 202 THR A CA 1
ATOM 1616 C C . THR A 1 202 ? 0.874 0.193 23.031 1 98.81 202 THR A C 1
ATOM 1618 O O . THR A 1 202 ? -0.041 0.938 22.672 1 98.81 202 THR A O 1
ATOM 1621 N N . ALA A 1 203 ? 2.088 0.223 22.453 1 98.88 203 ALA A N 1
ATOM 1622 C CA . ALA A 1 203 ? 2.393 1.132 21.344 1 98.88 203 ALA A CA 1
ATOM 1623 C C . ALA A 1 203 ? 1.448 0.902 20.172 1 98.88 203 ALA A C 1
ATOM 1625 O O . ALA A 1 203 ? 0.938 1.857 19.578 1 98.88 203 ALA A O 1
ATOM 1626 N N . HIS A 1 204 ? 1.228 -0.388 19.891 1 98.69 204 HIS A N 1
ATOM 1627 C CA . HIS A 1 204 ? 0.342 -0.783 18.797 1 98.69 204 HIS A CA 1
ATOM 1628 C C . HIS A 1 204 ? -1.071 -0.254 19.016 1 98.69 204 HIS A C 1
ATOM 1630 O O . HIS A 1 204 ? -1.656 0.358 18.125 1 98.69 204 HIS A O 1
ATOM 1636 N N . ARG A 1 205 ? -1.551 -0.458 20.172 1 98.44 205 ARG A N 1
ATOM 1637 C CA . ARG A 1 205 ? -2.896 -0.012 20.516 1 98.44 205 ARG A CA 1
ATOM 1638 C C . ARG A 1 205 ? -3.004 1.507 20.453 1 98.44 205 ARG A C 1
ATOM 1640 O O . ARG A 1 205 ? -3.955 2.043 19.875 1 98.44 205 ARG A O 1
ATOM 1647 N N . LYS A 1 206 ? -2.104 2.238 21 1 98.81 206 LYS A N 1
ATOM 1648 C CA . LYS A 1 206 ? -2.127 3.697 21.031 1 98.81 206 LYS A CA 1
ATOM 1649 C C . LYS A 1 206 ? -2.02 4.293 19.641 1 98.81 206 LYS A C 1
ATOM 1651 O O . LYS A 1 206 ? -2.668 5.297 19.328 1 98.81 206 LYS A O 1
ATOM 1656 N N . LEU A 1 207 ? -1.189 3.682 18.812 1 98.81 207 LEU A N 1
ATOM 1657 C CA . LEU A 1 207 ? -1.082 4.145 17.422 1 98.81 207 LEU A CA 1
ATOM 1658 C C . LEU A 1 207 ? -2.408 3.977 16.688 1 98.81 207 LEU A C 1
ATOM 1660 O O . LEU A 1 207 ? -2.854 4.887 15.992 1 98.81 207 LEU A O 1
ATOM 1664 N N . HIS A 1 208 ? -2.988 2.822 16.859 1 98.06 208 HIS A N 1
ATOM 1665 C CA . HIS A 1 208 ? -4.281 2.557 16.25 1 98.06 208 HIS A CA 1
ATOM 1666 C C . HIS A 1 208 ? -5.324 3.58 16.688 1 98.06 208 HIS A C 1
ATOM 1668 O O . HIS A 1 208 ? -6.027 4.156 15.852 1 98.06 208 HIS A O 1
ATOM 1674 N N . GLU A 1 209 ? -5.41 3.842 17.969 1 97.81 209 GLU A N 1
ATOM 1675 C CA . GLU A 1 209 ? -6.344 4.82 18.531 1 97.81 209 GLU A CA 1
ATOM 1676 C C . GLU A 1 209 ? -6.062 6.219 17.984 1 97.81 209 GLU A C 1
ATOM 1678 O O . GLU A 1 209 ? -6.992 6.957 17.656 1 97.81 209 GLU A O 1
ATOM 1683 N N . HIS A 1 210 ? -4.816 6.598 17.891 1 98.19 210 HIS A N 1
ATOM 1684 C CA . HIS A 1 210 ? -4.406 7.914 17.406 1 98.19 210 HIS A CA 1
ATOM 1685 C C . HIS A 1 210 ? -4.863 8.141 15.977 1 98.19 210 HIS A C 1
ATOM 1687 O O . HIS A 1 210 ? -5.441 9.188 15.664 1 98.19 210 HIS A O 1
ATOM 1693 N N . ILE A 1 211 ? -4.629 7.137 15.109 1 97.94 211 ILE A N 1
ATOM 1694 C CA . ILE A 1 211 ? -5.012 7.25 13.703 1 97.94 211 ILE A CA 1
ATOM 1695 C C . ILE A 1 211 ? -6.535 7.312 13.586 1 97.94 211 ILE A C 1
ATOM 1697 O O . ILE A 1 211 ? -7.074 8.094 12.805 1 97.94 211 ILE A O 1
ATOM 1701 N N . GLY A 1 212 ? -7.246 6.496 14.422 1 94.69 212 GLY A N 1
ATOM 1702 C CA . GLY A 1 212 ? -8.695 6.523 14.445 1 94.69 212 GLY A CA 1
ATOM 1703 C C . GLY A 1 212 ? -9.266 7.867 14.867 1 94.69 212 GLY A C 1
ATOM 1704 O O . GLY A 1 212 ? -10.227 8.352 14.266 1 94.69 212 GLY A O 1
ATOM 1705 N N . ALA A 1 213 ? -8.703 8.469 15.867 1 92.5 213 ALA A N 1
ATOM 1706 C CA . ALA A 1 213 ? -9.141 9.781 16.344 1 92.5 213 ALA A CA 1
ATOM 1707 C C . ALA A 1 213 ? -8.945 10.836 15.258 1 92.5 213 ALA A C 1
ATOM 1709 O O . ALA A 1 213 ? -9.805 11.695 15.055 1 92.5 213 ALA A O 1
ATOM 1710 N N . SER A 1 214 ? -7.777 10.734 14.656 1 93.56 214 SER A N 1
ATOM 1711 C CA . SER A 1 214 ? -7.496 11.656 13.562 1 93.56 214 SER A CA 1
ATOM 1712 C C . SER A 1 214 ? -8.531 11.523 12.453 1 93.56 214 SER A C 1
ATOM 1714 O O . SER A 1 214 ? -9.016 12.523 11.922 1 93.56 214 SER A O 1
ATOM 1716 N N . LEU A 1 215 ? -8.898 10.305 12.117 1 93.75 215 LEU A N 1
ATOM 1717 C CA . LEU A 1 215 ? -9.875 10.055 11.062 1 93.75 215 LEU A CA 1
ATOM 1718 C C . LEU A 1 215 ? -11.219 10.688 11.406 1 93.75 215 LEU A C 1
ATOM 1720 O O . LEU A 1 215 ? -11.852 11.305 10.547 1 93.75 215 LEU A O 1
ATOM 1724 N N . GLU A 1 216 ? -11.648 10.578 12.586 1 92.12 216 GLU A N 1
ATOM 1725 C CA . GLU A 1 216 ? -12.93 11.141 13.008 1 92.12 216 GLU A CA 1
ATOM 1726 C C . GLU A 1 216 ? -12.953 12.656 12.836 1 92.12 216 GLU A C 1
ATOM 1728 O O . GLU A 1 216 ? -13.93 13.219 12.336 1 92.12 216 GLU A O 1
ATOM 1733 N N . ILE A 1 217 ? -11.906 13.281 13.227 1 90.44 217 ILE A N 1
ATOM 1734 C CA . ILE A 1 217 ? -11.797 14.734 13.125 1 90.44 217 ILE A CA 1
ATOM 1735 C C . ILE A 1 217 ? -11.789 15.156 11.656 1 90.44 217 ILE A C 1
ATOM 1737 O O . ILE A 1 217 ? -12.523 16.062 11.266 1 90.44 217 ILE A O 1
ATOM 1741 N N . VAL A 1 218 ? -10.992 14.445 10.914 1 91.75 218 VAL A N 1
ATOM 1742 C CA . VAL A 1 218 ? -10.812 14.773 9.5 1 91.75 218 VAL A CA 1
ATOM 1743 C C . VAL A 1 218 ? -12.133 14.617 8.758 1 91.75 218 VAL A C 1
ATOM 1745 O O . VAL A 1 218 ? -12.516 15.484 7.969 1 91.75 218 VAL A O 1
ATOM 1748 N N . VAL A 1 219 ? -12.844 13.57 9.008 1 91.19 219 VAL A N 1
ATOM 1749 C CA . VAL A 1 219 ? -14.117 13.328 8.336 1 91.19 219 VAL A CA 1
ATOM 1750 C C . VAL A 1 219 ? -15.117 14.422 8.703 1 91.19 219 VAL A C 1
ATOM 1752 O O . VAL A 1 219 ? -15.781 14.977 7.824 1 91.19 219 VAL A O 1
ATOM 1755 N N . GLU A 1 220 ? -15.172 14.758 9.891 1 90.94 220 GLU A N 1
ATOM 1756 C CA . GLU A 1 220 ? -16.109 15.781 10.352 1 90.94 220 GLU A CA 1
ATOM 1757 C C . GLU A 1 220 ? -15.789 17.141 9.727 1 90.94 220 GLU A C 1
ATOM 1759 O O . GLU A 1 220 ? -16.688 17.797 9.18 1 90.94 220 GLU A O 1
ATOM 1764 N N . ARG A 1 221 ? -14.586 17.547 9.75 1 86.56 221 ARG A N 1
ATOM 1765 C CA . ARG A 1 221 ? -14.203 18.875 9.281 1 86.56 221 ARG A CA 1
ATOM 1766 C C . ARG A 1 221 ? -14.258 18.953 7.762 1 86.56 221 ARG A C 1
ATOM 1768 O O . ARG A 1 221 ? -14.688 19.969 7.207 1 86.56 221 ARG A O 1
ATOM 1775 N N . ALA A 1 222 ? -13.773 17.875 7.148 1 86.38 222 ALA A N 1
ATOM 1776 C CA . ALA A 1 222 ? -13.82 17.844 5.691 1 86.38 222 ALA A CA 1
ATOM 1777 C C . ALA A 1 222 ? -15.266 17.922 5.191 1 86.38 222 ALA A C 1
ATOM 1779 O O . ALA A 1 222 ? -15.555 18.625 4.211 1 86.38 222 ALA A O 1
ATOM 1780 N N . ASN A 1 223 ? -16.109 17.234 5.848 1 87.88 223 ASN A N 1
ATOM 1781 C CA . ASN A 1 223 ? -17.516 17.297 5.465 1 87.88 223 ASN A CA 1
ATOM 1782 C C . ASN A 1 223 ? -18.078 18.703 5.59 1 87.88 223 ASN A C 1
ATOM 1784 O O . ASN A 1 223 ? -18.844 19.156 4.734 1 87.88 223 ASN A O 1
ATOM 1788 N N . ARG A 1 224 ? -17.703 19.422 6.555 1 85.25 224 ARG A N 1
ATOM 1789 C CA . ARG A 1 224 ? -18.141 20.797 6.738 1 85.25 224 ARG A CA 1
ATOM 1790 C C . ARG A 1 224 ? -17.625 21.688 5.617 1 85.25 224 ARG A C 1
ATOM 1792 O O . ARG A 1 224 ? -18.359 22.531 5.094 1 85.25 224 ARG A O 1
ATOM 1799 N N . ALA A 1 225 ? -16.406 21.516 5.324 1 83.19 225 ALA A N 1
ATOM 1800 C CA . ALA A 1 225 ? -15.797 22.312 4.266 1 83.19 225 ALA A CA 1
ATOM 1801 C C . ALA A 1 225 ? -16.469 22.047 2.922 1 83.19 225 ALA A C 1
ATOM 1803 O O . ALA A 1 225 ? -16.719 22.969 2.145 1 83.19 225 ALA A O 1
ATOM 1804 N N . ILE A 1 226 ? -16.75 20.844 2.629 1 83.44 226 ILE A N 1
ATOM 1805 C CA . ILE A 1 226 ? -17.391 20.453 1.379 1 83.44 226 ILE A CA 1
ATOM 1806 C C . ILE A 1 226 ? -18.781 21.047 1.307 1 83.44 226 ILE A C 1
ATOM 1808 O O . ILE A 1 226 ? -19.203 21.531 0.255 1 83.44 226 ILE A O 1
ATOM 1812 N N . ALA A 1 227 ? -19.438 21 2.432 1 84.69 227 ALA A N 1
ATOM 1813 C CA . ALA A 1 227 ? -20.766 21.609 2.488 1 84.69 227 ALA A CA 1
ATOM 1814 C C . ALA A 1 227 ? -20.672 23.109 2.188 1 84.69 227 ALA A C 1
ATOM 1816 O O . ALA A 1 227 ? -21.531 23.656 1.482 1 84.69 227 ALA A O 1
ATOM 1817 N N . ALA A 1 228 ? -19.719 23.719 2.676 1 83.56 228 ALA A N 1
ATOM 1818 C CA . ALA A 1 228 ? -19.516 25.141 2.438 1 83.56 228 ALA A CA 1
ATOM 1819 C C . ALA A 1 228 ? -19.219 25.422 0.965 1 83.56 228 ALA A C 1
ATOM 1821 O O . ALA A 1 228 ? -19.719 26.406 0.4 1 83.56 228 ALA A O 1
ATOM 1822 N N . MET A 1 229 ? -18.422 24.609 0.378 1 81.5 229 MET A N 1
ATOM 1823 C CA . MET A 1 229 ? -18.094 24.734 -1.039 1 81.5 229 MET A CA 1
ATOM 1824 C C . MET A 1 229 ? -19.344 24.609 -1.902 1 81.5 229 MET A C 1
ATOM 1826 O O . MET A 1 229 ? -19.531 25.375 -2.848 1 81.5 229 MET A O 1
ATOM 1830 N N . ASN A 1 230 ? -20.125 23.641 -1.59 1 80.69 230 ASN A N 1
ATOM 1831 C CA . ASN A 1 230 ? -21.344 23.422 -2.342 1 80.69 230 ASN A CA 1
ATOM 1832 C C . ASN A 1 230 ? -22.312 24.578 -2.197 1 80.69 230 ASN A C 1
ATOM 1834 O O . ASN A 1 230 ? -23 24.953 -3.156 1 80.69 230 ASN A O 1
ATOM 1838 N N . ALA A 1 231 ? -22.375 25.109 -1.034 1 80.25 231 ALA A N 1
ATOM 1839 C CA . ALA A 1 231 ? -23.234 26.266 -0.796 1 80.25 231 ALA A CA 1
ATOM 1840 C C . ALA A 1 231 ? -22.781 27.469 -1.626 1 80.25 231 ALA A C 1
ATOM 1842 O O . ALA A 1 231 ? -23.609 28.203 -2.166 1 80.25 231 ALA A O 1
ATOM 1843 N N . ARG A 1 232 ? -21.562 27.594 -1.792 1 77.5 232 ARG A N 1
ATOM 1844 C CA . ARG A 1 232 ? -21.016 28.703 -2.568 1 77.5 232 ARG A CA 1
ATOM 1845 C C . ARG A 1 232 ? -21.234 28.5 -4.062 1 77.5 232 ARG A C 1
ATOM 1847 O O . ARG A 1 232 ? -21.469 29.453 -4.805 1 77.5 232 ARG A O 1
ATOM 1854 N N . ALA A 1 233 ? -21.078 27.297 -4.453 1 74.06 233 ALA A N 1
ATOM 1855 C CA . ALA A 1 233 ? -21.297 26.969 -5.855 1 74.06 233 ALA A CA 1
ATOM 1856 C C . ALA A 1 233 ? -22.75 27.266 -6.258 1 74.06 233 ALA A C 1
ATOM 1858 O O . ALA A 1 233 ? -23 27.688 -7.387 1 74.06 233 ALA A O 1
ATOM 1859 N N . ALA A 1 234 ? -23.594 27.016 -5.363 1 72.56 234 ALA A N 1
ATOM 1860 C CA . ALA A 1 234 ? -25.016 27.234 -5.629 1 72.56 234 ALA A CA 1
ATOM 1861 C C . ALA A 1 234 ? -25.328 28.719 -5.715 1 72.56 234 ALA A C 1
ATOM 1863 O O . ALA A 1 234 ? -26.312 29.125 -6.344 1 72.56 234 ALA A O 1
ATOM 1864 N N . GLU A 1 235 ? -24.516 29.516 -5.055 1 68.25 235 GLU A N 1
ATOM 1865 C CA . GLU A 1 235 ? -24.719 30.953 -5.051 1 68.25 235 GLU A CA 1
ATOM 1866 C C . GLU A 1 235 ? -24.188 31.594 -6.336 1 68.25 235 GLU A C 1
ATOM 1868 O O . GLU A 1 235 ? -24.531 32.719 -6.66 1 68.25 235 GLU A O 1
ATOM 1873 N N . LEU A 1 236 ? -23.234 30.938 -6.945 1 62.25 236 LEU A N 1
ATOM 1874 C CA . LEU A 1 236 ? -22.703 31.531 -8.172 1 62.25 236 LEU A CA 1
ATOM 1875 C C . LEU A 1 236 ? -23.719 31.453 -9.305 1 62.25 236 LEU A C 1
ATOM 1877 O O . LEU A 1 236 ? -24.281 30.391 -9.562 1 62.25 236 LEU A O 1
ATOM 1881 N N . PRO A 1 237 ? -24.297 32.625 -9.664 1 54.31 237 PRO A N 1
ATOM 1882 C CA . PRO A 1 237 ? -25.359 32.719 -10.672 1 54.31 237 PRO A CA 1
ATOM 1883 C C . PRO A 1 237 ? -25.031 31.984 -11.961 1 54.31 237 PRO A C 1
ATOM 1885 O O . PRO A 1 237 ? -23.859 31.938 -12.383 1 54.31 237 PRO A O 1
ATOM 1888 N N . ILE A 1 238 ? -25.656 30.922 -12.25 1 46.28 238 ILE A N 1
ATOM 1889 C CA . ILE A 1 238 ? -25.594 30.422 -13.617 1 46.28 238 ILE A CA 1
ATOM 1890 C C . ILE A 1 238 ? -25.766 31.578 -14.602 1 46.28 238 ILE A C 1
ATOM 1892 O O . ILE A 1 238 ? -26.844 32.188 -14.672 1 46.28 238 ILE A O 1
ATOM 1896 N N . TYR A 1 239 ? -24.812 32.375 -14.836 1 41.16 239 TYR A N 1
ATOM 1897 C CA . TYR A 1 239 ? -24.969 33.344 -15.93 1 41.16 239 TYR A CA 1
ATOM 1898 C C . TYR A 1 239 ? -25.422 32.625 -17.203 1 41.16 239 TYR A C 1
ATOM 1900 O O . TYR A 1 239 ? -24.656 31.859 -17.797 1 41.16 239 TYR A O 1
ATOM 1908 N N . LEU A 1 240 ? -26.703 32.25 -17.25 1 37.25 240 LEU A N 1
ATOM 1909 C CA . LEU A 1 240 ? -27.312 32 -18.562 1 37.25 240 LEU A CA 1
ATOM 1910 C C . LEU A 1 240 ? -27.078 33.188 -19.484 1 37.25 240 LEU A C 1
ATOM 1912 O O . LEU A 1 240 ? -27.328 34.344 -19.125 1 37.25 240 LEU A O 1
ATOM 1916 N N . GLY A 1 241 ? -25.953 33.188 -20.109 1 31.88 241 GLY A N 1
ATOM 1917 C CA . GLY A 1 241 ? -25.891 34.062 -21.266 1 31.88 241 GLY A CA 1
ATOM 1918 C C . GLY A 1 241 ? -27.219 34.25 -21.969 1 31.88 241 GLY A C 1
ATOM 1919 O O . GLY A 1 241 ? -27.844 33.281 -22.406 1 31.88 241 GLY A O 1
ATOM 1920 N N . SER A 1 242 ? -27.969 35.156 -21.453 1 29.94 242 SER A N 1
ATOM 1921 C CA . SER A 1 242 ? -28.781 35.719 -22.531 1 29.94 242 SER A CA 1
ATOM 1922 C C . SER A 1 242 ? -27.891 36.375 -23.594 1 29.94 242 SER A C 1
ATOM 1924 O O . SER A 1 242 ? -26.844 36.906 -23.281 1 29.94 242 SER A O 1
ATOM 1926 N N . MET B 1 1 ? -14.773 -21.656 -55.062 1 34.47 1 MET B N 1
ATOM 1927 C CA . MET B 1 1 ? -13.484 -22.078 -54.531 1 34.47 1 MET B CA 1
ATOM 1928 C C . MET B 1 1 ? -13.109 -21.219 -53.312 1 34.47 1 MET B C 1
ATOM 1930 O O . MET B 1 1 ? -12.711 -20.062 -53.469 1 34.47 1 MET B O 1
ATOM 1934 N N . THR B 1 2 ? -13.898 -21.125 -52.281 1 37.84 2 THR B N 1
ATOM 1935 C CA . THR B 1 2 ? -13.852 -20.312 -51.062 1 37.84 2 THR B CA 1
ATOM 1936 C C . THR B 1 2 ? -12.555 -20.562 -50.312 1 37.84 2 THR B C 1
ATOM 1938 O O . THR B 1 2 ? -12.281 -21.672 -49.875 1 37.84 2 THR B O 1
ATOM 1941 N N . ASP B 1 3 ? -11.461 -19.859 -50.688 1 39.5 3 ASP B N 1
ATOM 1942 C CA . ASP B 1 3 ? -10.133 -19.906 -50.125 1 39.5 3 ASP B CA 1
ATOM 1943 C C . ASP B 1 3 ? -10.195 -19.734 -48.594 1 39.5 3 ASP B C 1
ATOM 1945 O O . ASP B 1 3 ? -10.641 -18.703 -48.094 1 39.5 3 ASP B O 1
ATOM 1949 N N . ARG B 1 4 ? -10.555 -20.75 -47.844 1 42.62 4 ARG B N 1
ATOM 1950 C CA . ARG B 1 4 ? -10.43 -20.812 -46.406 1 42.62 4 ARG B CA 1
ATOM 1951 C C . ARG B 1 4 ? -9.055 -20.328 -45.938 1 42.62 4 ARG B C 1
ATOM 1953 O O . ARG B 1 4 ? -8.055 -21.047 -46.125 1 42.62 4 ARG B O 1
ATOM 1960 N N . THR B 1 5 ? -8.602 -19.031 -46.156 1 40.19 5 THR B N 1
ATOM 1961 C CA . THR B 1 5 ? -7.461 -18.438 -45.469 1 40.19 5 THR B CA 1
ATOM 1962 C C . THR B 1 5 ? -7.461 -18.828 -44 1 40.19 5 THR B C 1
ATOM 1964 O O . THR B 1 5 ? -8.289 -18.344 -43.219 1 40.19 5 THR B O 1
ATOM 1967 N N . THR B 1 6 ? -7.352 -19.984 -43.562 1 43.41 6 THR B N 1
ATOM 1968 C CA . THR B 1 6 ? -7.055 -20.453 -42.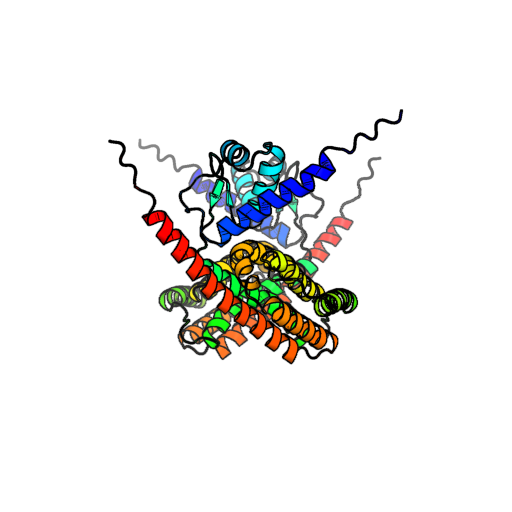219 1 43.41 6 THR B CA 1
ATOM 1969 C C . THR B 1 6 ? -6.027 -19.547 -41.531 1 43.41 6 THR B C 1
ATOM 1971 O O . THR B 1 6 ? -4.875 -19.484 -41.969 1 43.41 6 THR B O 1
ATOM 1974 N N . GLY B 1 7 ? -6.27 -18.328 -41.094 1 41.91 7 GLY B N 1
ATOM 1975 C CA . GLY B 1 7 ? -5.586 -17.078 -40.75 1 41.91 7 GLY B CA 1
ATOM 1976 C C . GLY B 1 7 ? -4.395 -17.281 -39.844 1 41.91 7 GLY B C 1
ATOM 1977 O O . GLY B 1 7 ? -4.312 -18.281 -39.125 1 41.91 7 GLY B O 1
ATOM 1978 N N . ALA B 1 8 ? -3.158 -16.734 -40 1 49.78 8 ALA B N 1
ATOM 1979 C CA . ALA B 1 8 ? -1.883 -16.547 -39.312 1 49.78 8 ALA B CA 1
ATOM 1980 C C . ALA B 1 8 ? -2.08 -16.453 -37.781 1 49.78 8 ALA B C 1
ATOM 1982 O O . ALA B 1 8 ? -1.151 -16.719 -37.031 1 49.78 8 ALA B O 1
ATOM 1983 N N . GLY B 1 9 ? -3.084 -15.992 -37.312 1 51.19 9 GLY B N 1
ATOM 1984 C CA . GLY B 1 9 ? -3.418 -15.781 -35.906 1 51.19 9 GLY B CA 1
ATOM 1985 C C . GLY B 1 9 ? -3.512 -17.078 -35.125 1 51.19 9 GLY B C 1
ATOM 1986 O O . GLY B 1 9 ? -3.123 -17.125 -33.969 1 51.19 9 GLY B O 1
ATOM 1987 N N . ASP B 1 10 ? -4.176 -18.141 -35.656 1 52.5 10 ASP B N 1
ATOM 1988 C CA . ASP B 1 10 ? -4.445 -19.422 -35.031 1 52.5 10 ASP B CA 1
ATOM 1989 C C . ASP B 1 10 ? -3.158 -20.219 -34.844 1 52.5 10 ASP B C 1
ATOM 1991 O O . ASP B 1 10 ? -3.01 -20.938 -33.844 1 52.5 10 ASP B O 1
ATOM 1995 N N . VAL B 1 11 ? -2.275 -20.141 -35.75 1 52 11 VAL B N 1
ATOM 1996 C CA . VAL B 1 11 ? -1.022 -20.875 -35.688 1 52 11 VAL B CA 1
ATOM 1997 C C . VAL B 1 11 ? -0.038 -20.156 -34.781 1 52 11 VAL B C 1
ATOM 1999 O O . VAL B 1 11 ? 0.912 -20.75 -34.281 1 52 11 VAL B O 1
ATOM 2002 N N . GLU B 1 12 ? -0.169 -18.859 -34.719 1 59.88 12 GLU B N 1
ATOM 2003 C CA . GLU B 1 12 ? 0.764 -18 -34 1 59.88 12 GLU B CA 1
ATOM 2004 C C . GLU B 1 12 ? 0.563 -18.094 -32.5 1 59.88 12 GLU B C 1
ATOM 2006 O O . GLU B 1 12 ? 1.524 -18 -31.734 1 59.88 12 GLU B O 1
ATOM 2011 N N . ALA B 1 13 ? -0.748 -18.359 -32.156 1 65 13 ALA B N 1
ATOM 2012 C CA . ALA B 1 13 ? -1.047 -18.438 -30.719 1 65 13 ALA B CA 1
ATOM 2013 C C . ALA B 1 13 ? -0.293 -19.594 -30.062 1 65 13 ALA B C 1
ATOM 2015 O O . ALA B 1 13 ? 0.338 -19.422 -29.031 1 65 13 ALA B O 1
ATOM 2016 N N . PRO B 1 14 ? -0.187 -20.609 -30.875 1 77.19 14 PRO B N 1
ATOM 2017 C CA . PRO B 1 14 ? 0.548 -21.734 -30.297 1 77.19 14 PRO B CA 1
ATOM 2018 C C . PRO B 1 14 ? 2.055 -21.484 -30.234 1 77.19 14 PRO B C 1
ATOM 2020 O O . PRO B 1 14 ? 2.717 -21.922 -29.297 1 77.19 14 PRO B O 1
ATOM 2023 N N . LEU B 1 15 ? 2.541 -20.672 -31.25 1 86.12 15 LEU B N 1
ATOM 2024 C CA . LEU B 1 15 ? 3.98 -20.438 -31.266 1 86.12 15 LEU B CA 1
ATOM 2025 C C . LEU B 1 15 ? 4.391 -19.453 -30.172 1 86.12 15 LEU B C 1
ATOM 2027 O O . LEU B 1 15 ? 5.402 -19.656 -29.5 1 86.12 15 LEU B O 1
ATOM 2031 N N . ARG B 1 16 ? 3.584 -18.406 -30.016 1 90.5 16 ARG B N 1
ATOM 2032 C CA . ARG B 1 16 ? 3.838 -17.438 -28.953 1 90.5 16 ARG B CA 1
ATOM 2033 C C . ARG B 1 16 ? 3.846 -18.109 -27.594 1 90.5 16 ARG B C 1
ATOM 2035 O O . ARG B 1 16 ? 4.688 -17.797 -26.734 1 90.5 16 ARG B O 1
ATOM 2042 N N . GLU B 1 17 ? 2.902 -18.922 -27.406 1 94.06 17 GLU B N 1
ATOM 2043 C CA . GLU B 1 17 ? 2.791 -19.625 -26.141 1 94.06 17 GLU B CA 1
ATOM 2044 C C . GLU B 1 17 ? 3.988 -20.547 -25.906 1 94.06 17 GLU B C 1
ATOM 2046 O O . GLU B 1 17 ? 4.527 -20.609 -24.797 1 94.06 17 GLU B O 1
ATOM 2051 N N . ARG B 1 18 ? 4.359 -21.203 -26.922 1 93.69 18 ARG B N 1
ATOM 2052 C CA . ARG B 1 18 ? 5.512 -22.094 -26.812 1 93.69 18 ARG B CA 1
ATOM 2053 C C . ARG B 1 18 ? 6.773 -21.312 -26.453 1 93.69 18 ARG B C 1
ATOM 2055 O O . ARG B 1 18 ? 7.527 -21.703 -25.562 1 93.69 18 ARG B O 1
ATOM 2062 N N . VAL B 1 19 ? 7.039 -20.219 -27.156 1 95.69 19 VAL B N 1
ATOM 2063 C CA . VAL B 1 19 ? 8.211 -19.391 -26.891 1 95.69 19 VAL B CA 1
ATOM 2064 C C . VAL B 1 19 ? 8.172 -18.875 -25.453 1 95.69 19 VAL B C 1
ATOM 2066 O O . VAL B 1 19 ? 9.172 -18.969 -24.734 1 95.69 19 VAL B O 1
ATOM 2069 N N . TYR B 1 20 ? 6.996 -18.406 -25.062 1 96.38 20 TYR B N 1
ATOM 2070 C CA . TYR B 1 20 ? 6.844 -17.906 -23.703 1 96.38 20 TYR B CA 1
ATOM 2071 C C . TYR B 1 20 ? 7.16 -19 -22.688 1 96.38 20 TYR B C 1
ATOM 2073 O O . TYR B 1 20 ? 7.953 -18.781 -21.766 1 96.38 20 TYR B O 1
ATOM 2081 N N . LEU B 1 21 ? 6.547 -20.141 -22.875 1 94.94 21 LEU B N 1
ATOM 2082 C CA . LEU B 1 21 ? 6.68 -21.219 -21.906 1 94.94 21 LEU B CA 1
ATOM 2083 C C . LEU B 1 21 ? 8.125 -21.688 -21.797 1 94.94 21 LEU B C 1
ATOM 2085 O O . LEU B 1 21 ? 8.633 -21.922 -20.703 1 94.94 21 LEU B O 1
ATOM 2089 N N . GLU B 1 22 ? 8.781 -21.766 -22.875 1 94.81 22 GLU B N 1
ATOM 2090 C CA . GLU B 1 22 ? 10.164 -22.219 -22.875 1 94.81 22 GLU B CA 1
ATOM 2091 C C . GLU B 1 22 ? 11.086 -21.203 -22.219 1 94.81 22 GLU B C 1
ATOM 2093 O O . GLU B 1 22 ? 11.914 -21.547 -21.375 1 94.81 22 GLU B O 1
ATOM 2098 N N . LEU B 1 23 ? 10.938 -19.969 -22.594 1 95.38 23 LEU B N 1
ATOM 2099 C CA . LEU B 1 23 ? 11.773 -18.922 -22 1 95.38 23 LEU B CA 1
ATOM 2100 C C . LEU B 1 23 ? 11.5 -18.797 -20.516 1 95.38 23 LEU B C 1
ATOM 2102 O O . LEU B 1 23 ? 12.422 -18.641 -19.719 1 95.38 23 LEU B O 1
ATOM 2106 N N . ARG B 1 24 ? 10.258 -18.828 -20.156 1 94.88 24 ARG B N 1
ATOM 2107 C CA . ARG B 1 24 ? 9.891 -18.766 -18.75 1 94.88 24 ARG B CA 1
ATOM 2108 C C . ARG B 1 24 ? 10.578 -19.875 -17.953 1 94.88 24 ARG B C 1
ATOM 2110 O O . ARG B 1 24 ? 11.164 -19.609 -16.906 1 94.88 24 ARG B O 1
ATOM 2117 N N . ASP B 1 25 ? 10.539 -21.062 -18.484 1 93.19 25 ASP B N 1
ATOM 2118 C CA . ASP B 1 25 ? 11.148 -22.188 -17.797 1 93.19 25 ASP B CA 1
ATOM 2119 C C . ASP B 1 25 ? 12.664 -22 -17.656 1 93.19 25 ASP B C 1
ATOM 2121 O O . ASP B 1 25 ? 13.242 -22.328 -16.625 1 93.19 25 ASP B O 1
ATOM 2125 N N . GLU B 1 26 ? 13.242 -21.469 -18.656 1 92.25 26 GLU B N 1
ATOM 2126 C CA . GLU B 1 26 ? 14.68 -21.203 -18.609 1 92.25 26 GLU B CA 1
ATOM 2127 C C . GLU B 1 26 ? 15.008 -20.141 -17.578 1 92.25 26 GLU B C 1
ATOM 2129 O O . GLU B 1 26 ? 15.977 -20.266 -16.828 1 92.25 26 GLU B O 1
ATOM 2134 N N . LEU B 1 27 ? 14.219 -19.203 -17.578 1 91.56 27 LEU B N 1
ATOM 2135 C CA . LEU B 1 27 ? 14.43 -18.094 -16.641 1 91.56 27 LEU B CA 1
ATOM 2136 C C . LEU B 1 27 ? 14.242 -18.547 -15.203 1 91.56 27 LEU B C 1
ATOM 2138 O O . LEU B 1 27 ? 15.094 -18.297 -14.352 1 91.56 27 LEU B O 1
ATOM 2142 N N . LEU B 1 28 ? 13.211 -19.281 -14.969 1 90.06 28 LEU B N 1
ATOM 2143 C CA . LEU B 1 28 ? 12.914 -19.734 -13.617 1 90.06 28 LEU B CA 1
ATOM 2144 C C . LEU B 1 28 ? 13.898 -20.797 -13.172 1 90.06 28 LEU B C 1
ATOM 2146 O O . LEU B 1 28 ? 14.219 -20.906 -11.984 1 90.06 28 LEU B O 1
ATOM 2150 N N . GLY B 1 29 ? 14.398 -21.484 -14.141 1 88.19 29 GLY B N 1
ATOM 2151 C CA . GLY B 1 29 ? 15.352 -22.531 -13.828 1 88.19 29 GLY B CA 1
ATOM 2152 C C . GLY B 1 29 ? 16.766 -22.016 -13.68 1 88.19 29 GLY B C 1
ATOM 2153 O O . GLY B 1 29 ? 17.688 -22.781 -13.352 1 88.19 29 GLY B O 1
ATOM 2154 N N . GLY B 1 30 ? 16.984 -20.719 -13.945 1 87.19 30 GLY B N 1
ATOM 2155 C CA . GLY B 1 30 ? 18.297 -20.109 -13.82 1 87.19 30 GLY B CA 1
ATOM 2156 C C . GLY B 1 30 ? 19.234 -20.453 -14.961 1 87.19 30 GLY B C 1
ATOM 2157 O O . GLY B 1 30 ? 20.453 -20.438 -14.805 1 87.19 30 GLY B O 1
ATOM 2158 N N . ARG B 1 31 ? 18.672 -20.828 -16.047 1 88.62 31 ARG B N 1
ATOM 2159 C CA . ARG B 1 31 ? 19.484 -21.297 -17.172 1 88.62 31 ARG B CA 1
ATOM 2160 C C . ARG B 1 31 ? 19.984 -20.109 -18 1 88.62 31 ARG B C 1
ATOM 2162 O O . ARG B 1 31 ? 20.828 -20.281 -18.875 1 88.62 31 ARG B O 1
ATOM 2169 N N . ILE B 1 32 ? 19.422 -19 -17.812 1 89.38 32 ILE B N 1
ATOM 2170 C CA . ILE B 1 32 ? 19.875 -17.781 -18.469 1 89.38 32 ILE B CA 1
ATOM 2171 C C . ILE B 1 32 ? 20.641 -16.906 -17.469 1 89.38 32 ILE B C 1
ATOM 2173 O O . ILE B 1 32 ? 20.047 -16.422 -16.484 1 89.38 32 ILE B O 1
ATOM 2177 N N . PRO B 1 33 ? 21.922 -16.703 -17.703 1 87.56 33 PRO B N 1
ATOM 2178 C CA . PRO B 1 33 ? 22.703 -15.867 -16.797 1 87.56 33 PRO B CA 1
ATOM 2179 C C . PRO B 1 33 ? 22.219 -14.422 -16.734 1 87.56 33 PRO B C 1
ATOM 2181 O O . PRO B 1 33 ? 21.766 -13.883 -17.75 1 87.56 33 PRO B O 1
ATOM 2184 N N . PRO B 1 34 ? 22.359 -13.75 -15.57 1 86.12 34 PRO B N 1
ATOM 2185 C CA . PRO B 1 34 ? 21.891 -12.375 -15.414 1 86.12 34 PRO B CA 1
ATOM 2186 C C . PRO B 1 34 ? 22.547 -11.406 -16.391 1 86.12 34 PRO B C 1
ATOM 2188 O O . PRO B 1 34 ? 21.938 -10.414 -16.797 1 86.12 34 PRO B O 1
ATOM 2191 N N . ALA B 1 35 ? 23.703 -11.727 -16.797 1 85.06 35 ALA B N 1
ATOM 2192 C CA . ALA B 1 35 ? 24.469 -10.812 -17.656 1 85.06 35 ALA B CA 1
ATOM 2193 C C . ALA B 1 35 ? 24.109 -11.016 -19.125 1 85.06 35 ALA B C 1
ATOM 2195 O O . ALA B 1 35 ? 24.438 -10.18 -19.969 1 85.06 35 ALA B O 1
ATOM 2196 N N . GLU B 1 36 ? 23.453 -12.055 -19.422 1 89.69 36 GLU B N 1
ATOM 2197 C CA . GLU B 1 36 ? 23.125 -12.328 -20.812 1 89.69 36 GLU B CA 1
ATOM 2198 C C . GLU B 1 36 ? 22.047 -11.375 -21.328 1 89.69 36 GLU B C 1
ATOM 2200 O O . GLU B 1 36 ? 21.047 -11.148 -20.656 1 89.69 36 GLU B O 1
ATOM 2205 N N . ARG B 1 37 ? 22.297 -10.852 -22.5 1 93.62 37 ARG B N 1
ATOM 2206 C CA . ARG B 1 37 ? 21.328 -9.984 -23.156 1 93.62 37 ARG B CA 1
ATOM 2207 C C . ARG B 1 37 ? 20.531 -10.758 -24.219 1 93.62 37 ARG B C 1
ATOM 2209 O O . ARG B 1 37 ? 21.125 -11.352 -25.125 1 93.62 37 ARG B O 1
ATOM 2216 N N . LEU B 1 38 ? 19.281 -10.695 -24 1 96.12 38 LEU B N 1
ATOM 2217 C CA . LEU B 1 38 ? 18.375 -11.312 -24.969 1 96.12 38 LEU B CA 1
ATOM 2218 C C . LEU B 1 38 ? 17.844 -10.281 -25.953 1 96.12 38 LEU B C 1
ATOM 2220 O O . LEU B 1 38 ? 17.438 -9.188 -25.562 1 96.12 38 LEU B O 1
ATOM 2224 N N . THR B 1 39 ? 17.953 -10.641 -27.234 1 96.81 39 THR B N 1
ATOM 2225 C CA . THR B 1 39 ? 17.422 -9.75 -28.266 1 96.81 39 THR B CA 1
ATOM 2226 C C . THR B 1 39 ? 16.438 -10.492 -29.156 1 96.81 39 THR B C 1
ATOM 2228 O O . THR B 1 39 ? 16.516 -11.711 -29.297 1 96.81 39 THR B O 1
ATOM 2231 N N . GLU B 1 40 ? 15.523 -9.727 -29.75 1 96.31 40 GLU B N 1
ATOM 2232 C CA . GLU B 1 40 ? 14.5 -10.328 -30.594 1 96.31 40 GLU B CA 1
ATOM 2233 C C . GLU B 1 40 ? 15.117 -11.07 -31.766 1 96.31 40 GLU B C 1
ATOM 2235 O O . GLU B 1 40 ? 14.719 -12.195 -32.094 1 96.31 40 GLU B O 1
ATOM 2240 N N . PRO B 1 41 ? 16.188 -10.57 -32.375 1 95.88 41 PRO B N 1
ATOM 2241 C CA . PRO B 1 41 ? 16.781 -11.297 -33.5 1 95.88 41 PRO B CA 1
ATOM 2242 C C . PRO B 1 41 ? 17.438 -12.609 -33.062 1 95.88 41 PRO B C 1
ATOM 2244 O O . PRO B 1 41 ? 17.297 -13.633 -33.75 1 95.88 41 PRO B O 1
ATOM 2247 N N . ARG B 1 42 ? 18.141 -12.625 -31.969 1 95.81 42 ARG B N 1
ATOM 2248 C CA . ARG B 1 42 ? 18.781 -13.836 -31.469 1 95.81 42 ARG B CA 1
ATOM 2249 C C . ARG B 1 42 ? 17.75 -14.883 -31.078 1 95.81 42 ARG B C 1
ATOM 2251 O O . ARG B 1 42 ? 17.938 -16.078 -31.344 1 95.81 42 ARG B O 1
ATOM 2258 N N . LEU B 1 43 ? 16.688 -14.43 -30.469 1 96.88 43 LEU B N 1
ATOM 2259 C CA . LEU B 1 43 ? 15.648 -15.344 -30.031 1 96.88 43 LEU B CA 1
ATOM 2260 C C . LEU B 1 43 ? 14.883 -15.891 -31.234 1 96.88 43 LEU B C 1
ATOM 2262 O O . LEU B 1 43 ? 14.492 -17.062 -31.25 1 96.88 43 LEU B O 1
ATOM 2266 N N . SER B 1 44 ? 14.68 -15.023 -32.188 1 96.62 44 SER B N 1
ATOM 2267 C CA . SER B 1 44 ? 14.039 -15.461 -33.406 1 96.62 44 SER B CA 1
ATOM 2268 C C . SER B 1 44 ? 14.828 -16.578 -34.062 1 96.62 44 SER B C 1
ATOM 2270 O O . SER B 1 44 ? 14.258 -17.578 -34.531 1 96.62 44 SER B O 1
ATOM 2272 N N . LYS B 1 45 ? 16.109 -16.406 -34.125 1 96.81 45 LYS B N 1
ATOM 2273 C CA . LYS B 1 45 ? 16.984 -17.422 -34.688 1 96.81 45 LYS B CA 1
ATOM 2274 C C . LYS B 1 45 ? 16.953 -18.703 -33.875 1 96.81 45 LYS B C 1
ATOM 2276 O O . LYS B 1 45 ? 16.828 -19.797 -34.438 1 96.81 45 LYS B O 1
ATOM 2281 N N . ARG B 1 46 ? 17 -18.562 -32.594 1 95.44 46 ARG B N 1
ATOM 2282 C CA . ARG B 1 46 ? 17.047 -19.703 -31.703 1 95.44 46 ARG B CA 1
ATOM 2283 C C . ARG B 1 46 ? 15.773 -20.547 -31.828 1 95.44 46 ARG B C 1
ATOM 2285 O O . ARG B 1 46 ? 15.836 -21.781 -31.828 1 95.44 46 ARG B O 1
ATOM 2292 N N . PHE B 1 47 ? 14.633 -19.891 -31.953 1 95.88 47 PHE B N 1
ATOM 2293 C CA . PHE B 1 47 ? 13.359 -20.594 -31.891 1 95.88 47 PHE B CA 1
ATOM 2294 C C . PHE B 1 47 ? 12.836 -20.875 -33.312 1 95.88 47 PHE B C 1
ATOM 2296 O O . PHE B 1 47 ? 11.867 -21.609 -33.469 1 95.88 47 PHE B O 1
ATOM 2303 N N . GLY B 1 48 ? 13.422 -20.25 -34.312 1 95.31 48 GLY B N 1
ATOM 2304 C CA . GLY B 1 48 ? 13 -20.469 -35.688 1 95.31 48 GLY B CA 1
ATOM 2305 C C . GLY B 1 48 ? 11.648 -19.859 -36 1 95.31 48 GLY B C 1
ATOM 2306 O O . GLY B 1 48 ? 10.828 -20.484 -36.688 1 95.31 48 GLY B O 1
ATOM 2307 N N . VAL B 1 49 ? 11.367 -18.781 -35.406 1 95.44 49 VAL B N 1
ATOM 2308 C CA . VAL B 1 49 ? 10.094 -18.094 -35.625 1 95.44 49 VAL B CA 1
ATOM 2309 C C . VAL B 1 49 ? 10.344 -16.625 -35.969 1 95.44 49 VAL B C 1
ATOM 2311 O O . VAL B 1 49 ? 11.461 -16.125 -35.812 1 95.44 49 VAL B O 1
ATOM 2314 N N . SER B 1 50 ? 9.352 -16 -36.438 1 93.81 50 SER B N 1
ATOM 2315 C CA . SER B 1 50 ? 9.438 -14.578 -36.75 1 93.81 50 SER B CA 1
ATOM 2316 C C . SER B 1 50 ? 9.555 -13.758 -35.469 1 93.81 50 SER B C 1
ATOM 2318 O O . SER B 1 50 ? 9.438 -14.289 -34.375 1 93.81 50 SER B O 1
ATOM 2320 N N . ARG B 1 51 ? 9.68 -12.414 -35.625 1 94.19 51 ARG B N 1
ATOM 2321 C CA . ARG B 1 51 ? 9.867 -11.531 -34.5 1 94.19 51 ARG B CA 1
ATOM 2322 C C . ARG B 1 51 ? 8.555 -11.305 -33.75 1 94.19 51 ARG B C 1
ATOM 2324 O O . ARG B 1 51 ? 8.555 -10.984 -32.562 1 94.19 51 ARG B O 1
ATOM 2331 N N . THR B 1 52 ? 7.547 -11.461 -34.375 1 94.19 52 THR B N 1
ATOM 2332 C CA . THR B 1 52 ? 6.25 -11.156 -33.781 1 94.19 52 THR B CA 1
ATOM 2333 C C . THR B 1 52 ? 5.984 -12.055 -32.562 1 94.19 52 THR B C 1
ATOM 2335 O O . THR B 1 52 ? 5.754 -11.562 -31.469 1 94.19 52 THR B O 1
ATOM 2338 N N . PRO B 1 53 ? 5.977 -13.375 -32.75 1 95.81 53 PRO B N 1
ATOM 2339 C CA . PRO B 1 53 ? 5.762 -14.219 -31.562 1 95.81 53 PRO B CA 1
ATOM 2340 C C . PRO B 1 53 ? 6.812 -13.992 -30.484 1 95.81 53 PRO B C 1
ATOM 2342 O O . PRO B 1 53 ? 6.512 -14.117 -29.281 1 95.81 53 PRO B O 1
ATOM 2345 N N . ILE B 1 54 ? 8.023 -13.641 -30.828 1 96.56 54 ILE B N 1
ATOM 2346 C CA . ILE B 1 54 ? 9.078 -13.352 -29.875 1 96.56 54 ILE B CA 1
ATOM 2347 C C . ILE B 1 54 ? 8.703 -12.109 -29.062 1 96.56 54 ILE B C 1
ATOM 2349 O O . ILE B 1 54 ? 8.766 -12.125 -27.828 1 96.56 54 ILE B O 1
ATOM 2353 N N . ARG B 1 55 ? 8.305 -11.07 -29.719 1 95.44 55 ARG B N 1
ATOM 2354 C CA . ARG B 1 55 ? 7.934 -9.812 -29.062 1 95.44 55 ARG B CA 1
ATOM 2355 C C . ARG B 1 55 ? 6.793 -10.023 -28.078 1 95.44 55 ARG B C 1
ATOM 2357 O O . ARG B 1 55 ? 6.816 -9.484 -26.969 1 95.44 55 ARG B O 1
ATOM 2364 N N . GLU B 1 56 ? 5.879 -10.766 -28.422 1 96.44 56 GLU B N 1
ATOM 2365 C CA . GLU B 1 56 ? 4.742 -11.031 -27.547 1 96.44 56 GLU B CA 1
ATOM 2366 C C . GLU B 1 56 ? 5.164 -11.82 -26.312 1 96.44 56 GLU B C 1
ATOM 2368 O O . GLU B 1 56 ? 4.73 -11.516 -25.188 1 96.44 56 GLU B O 1
ATOM 2373 N N . ALA B 1 57 ? 5.977 -12.781 -26.531 1 96.75 57 ALA B N 1
ATOM 2374 C CA . ALA B 1 57 ? 6.461 -13.594 -25.422 1 96.75 57 ALA B CA 1
ATOM 2375 C C . ALA B 1 57 ? 7.293 -12.758 -24.453 1 96.75 57 ALA B C 1
ATOM 2377 O O . ALA B 1 57 ? 7.098 -12.828 -23.234 1 96.75 57 ALA B O 1
ATOM 2378 N N . VAL B 1 58 ? 8.164 -11.93 -25.016 1 96.81 58 VAL B N 1
ATOM 2379 C CA . VAL B 1 58 ? 9.055 -11.148 -24.188 1 96.81 58 VAL B CA 1
ATOM 2380 C C . VAL B 1 58 ? 8.266 -10.055 -23.469 1 96.81 58 VAL B C 1
ATOM 2382 O O . VAL B 1 58 ? 8.547 -9.742 -22.297 1 96.81 58 VAL B O 1
ATOM 2385 N N . THR B 1 59 ? 7.309 -9.508 -24.078 1 96.69 59 THR B N 1
ATOM 2386 C CA . THR B 1 59 ? 6.438 -8.531 -23.453 1 96.69 59 THR B CA 1
ATOM 2387 C C . THR B 1 59 ? 5.742 -9.133 -22.234 1 96.69 59 THR B C 1
ATOM 2389 O O . THR B 1 59 ? 5.684 -8.508 -21.172 1 96.69 59 THR B O 1
ATOM 2392 N N . ARG B 1 60 ? 5.242 -10.297 -22.375 1 95.81 60 ARG B N 1
ATOM 2393 C CA . ARG B 1 60 ? 4.594 -10.984 -21.25 1 95.81 60 ARG B CA 1
ATOM 2394 C C . ARG B 1 60 ? 5.59 -11.289 -20.141 1 95.81 60 ARG B C 1
ATOM 2396 O O . ARG B 1 60 ? 5.273 -11.133 -18.953 1 95.81 60 ARG B O 1
ATOM 2403 N N . LEU B 1 61 ? 6.773 -11.711 -20.516 1 96.62 61 LEU B N 1
ATOM 2404 C CA . LEU B 1 61 ? 7.805 -12.023 -19.531 1 96.62 61 LEU B CA 1
ATOM 2405 C C . LEU B 1 61 ? 8.219 -10.773 -18.766 1 96.62 61 LEU B C 1
ATOM 2407 O O . LEU B 1 61 ? 8.531 -10.852 -17.578 1 96.62 61 LEU B O 1
ATOM 2411 N N . VAL B 1 62 ? 8.211 -9.633 -19.453 1 96.12 62 VAL B N 1
ATOM 2412 C CA . VAL B 1 62 ? 8.484 -8.359 -18.812 1 96.12 62 VAL B CA 1
ATOM 2413 C C . VAL B 1 62 ? 7.352 -8.008 -17.844 1 96.12 62 VAL B C 1
ATOM 2415 O O . VAL B 1 62 ? 7.598 -7.621 -16.703 1 96.12 62 VAL B O 1
ATOM 2418 N N . ALA B 1 63 ? 6.195 -8.234 -18.25 1 93.56 63 ALA B N 1
ATOM 2419 C CA . ALA B 1 63 ? 5.027 -7.973 -17.406 1 93.56 63 ALA B CA 1
ATOM 2420 C C . ALA B 1 63 ? 5.043 -8.852 -16.156 1 93.56 63 ALA B C 1
ATOM 2422 O O . ALA B 1 63 ? 4.652 -8.414 -15.078 1 93.56 63 ALA B O 1
ATOM 2423 N N . ASP B 1 64 ? 5.551 -10.039 -16.328 1 93.5 64 ASP B N 1
ATOM 2424 C CA . ASP B 1 64 ? 5.617 -11 -15.227 1 93.5 64 ASP B CA 1
ATOM 2425 C C . ASP B 1 64 ? 6.801 -10.703 -14.312 1 93.5 64 ASP B C 1
ATOM 2427 O O . ASP B 1 64 ? 6.953 -11.336 -13.258 1 93.5 64 ASP B O 1
ATOM 2431 N N . GLY B 1 65 ? 7.652 -9.836 -14.773 1 93.56 65 GLY B N 1
ATOM 2432 C CA . GLY B 1 65 ? 8.781 -9.438 -13.953 1 93.56 65 GLY B CA 1
ATOM 2433 C C . GLY B 1 65 ? 9.984 -10.352 -14.102 1 93.56 65 GLY B C 1
ATOM 2434 O O . GLY B 1 65 ? 10.914 -10.297 -13.297 1 93.56 65 GLY B O 1
ATOM 2435 N N . LEU B 1 66 ? 9.93 -11.188 -15.094 1 94.56 66 LEU B N 1
ATOM 2436 C CA . LEU B 1 66 ? 11.023 -12.133 -15.305 1 94.56 66 LEU B CA 1
ATOM 2437 C C . LEU B 1 66 ? 12.133 -11.5 -16.125 1 94.56 66 LEU B C 1
ATOM 2439 O O . LEU B 1 66 ? 13.312 -11.844 -15.969 1 94.56 66 LEU B O 1
ATOM 2443 N N . LEU B 1 67 ? 11.766 -10.586 -17.047 1 96.19 67 LEU B N 1
ATOM 2444 C CA . LEU B 1 67 ? 12.695 -9.812 -17.844 1 96.19 67 LEU B CA 1
ATOM 2445 C C . LEU B 1 67 ? 12.508 -8.312 -17.625 1 96.19 67 LEU B C 1
ATOM 2447 O O . LEU B 1 67 ? 11.453 -7.887 -17.141 1 96.19 67 LEU B O 1
ATOM 2451 N N . GLN B 1 68 ? 13.508 -7.547 -17.859 1 96 68 GLN B N 1
ATOM 2452 C CA . GLN B 1 68 ? 13.422 -6.09 -17.906 1 96 68 GLN B CA 1
ATOM 2453 C C . GLN B 1 68 ? 14.008 -5.547 -19.203 1 96 68 GLN B C 1
ATOM 2455 O O . GLN B 1 68 ? 14.93 -6.137 -19.781 1 96 68 GLN B O 1
ATOM 2460 N N . ARG B 1 69 ? 13.484 -4.473 -19.641 1 95.94 69 ARG B N 1
ATOM 2461 C CA . ARG B 1 69 ? 13.969 -3.824 -20.844 1 95.94 69 ARG B CA 1
ATOM 2462 C C . ARG B 1 69 ? 15.289 -3.102 -20.594 1 95.94 69 ARG B C 1
ATOM 2464 O O . ARG B 1 69 ? 15.469 -2.469 -19.562 1 95.94 69 ARG B O 1
ATOM 2471 N N . GLU B 1 70 ? 16.141 -3.297 -21.578 1 95.31 70 GLU B N 1
ATOM 2472 C CA . GLU B 1 70 ? 17.406 -2.576 -21.609 1 95.31 70 GLU B CA 1
ATOM 2473 C C . GLU B 1 70 ? 17.469 -1.622 -22.797 1 95.31 70 GLU B C 1
ATOM 2475 O O . GLU B 1 70 ? 16.547 -1.584 -23.625 1 95.31 70 GLU B O 1
ATOM 2480 N N . ASP B 1 71 ? 18.547 -0.871 -22.797 1 93.12 71 ASP B N 1
ATOM 2481 C CA . ASP B 1 71 ? 18.719 -0.004 -23.953 1 93.12 71 ASP B CA 1
ATOM 2482 C C . ASP B 1 71 ? 18.641 -0.802 -25.25 1 93.12 71 ASP B C 1
ATOM 2484 O O . ASP B 1 71 ? 18.078 -0.328 -26.234 1 93.12 71 ASP B O 1
ATOM 2488 N N . TYR B 1 72 ? 19.266 -1.948 -25.062 1 92.56 72 TYR B N 1
ATOM 2489 C CA . TYR B 1 72 ? 19.203 -2.871 -26.188 1 92.56 72 TYR B CA 1
ATOM 2490 C C . TYR B 1 72 ? 18.844 -4.277 -25.719 1 92.56 72 TYR B C 1
ATOM 2492 O O . TYR B 1 72 ? 19.625 -4.926 -25.031 1 92.56 72 TYR B O 1
ATOM 2500 N N . GLY B 1 73 ? 17.578 -4.637 -26 1 96.19 73 GLY B N 1
ATOM 2501 C CA . GLY B 1 73 ? 17.156 -5.984 -25.656 1 96.19 73 GLY B CA 1
ATOM 2502 C C . GLY B 1 73 ? 16.594 -6.094 -24.25 1 96.19 73 GLY B C 1
ATOM 2503 O O . GLY B 1 73 ? 15.977 -5.152 -23.75 1 96.19 73 GLY B O 1
ATOM 2504 N N . TYR B 1 74 ? 16.797 -7.359 -23.688 1 97.25 74 TYR B N 1
ATOM 2505 C CA . TYR B 1 74 ? 16.219 -7.695 -22.391 1 97.25 74 TYR B CA 1
ATOM 2506 C C . TYR B 1 74 ? 17.234 -8.438 -21.531 1 97.25 74 TYR B C 1
ATOM 2508 O O . TYR B 1 74 ? 18.125 -9.117 -22.047 1 97.25 74 TYR B O 1
ATOM 2516 N N . SER B 1 75 ? 17.109 -8.273 -20.281 1 95.56 75 SER B N 1
ATOM 2517 C CA . SER B 1 75 ? 17.938 -9.023 -19.328 1 95.56 75 SER B CA 1
ATOM 2518 C C . SER B 1 75 ? 17.078 -9.672 -18.25 1 95.56 75 SER B C 1
ATOM 2520 O O . SER B 1 75 ? 15.914 -9.297 -18.062 1 95.56 75 SER B O 1
ATOM 2522 N N . VAL B 1 76 ? 17.656 -10.625 -17.594 1 93.31 76 VAL B N 1
ATOM 2523 C CA . VAL B 1 76 ? 16.969 -11.336 -16.516 1 93.31 76 VAL B CA 1
ATOM 2524 C C . VAL B 1 76 ? 16.859 -10.43 -15.281 1 93.31 76 VAL B C 1
ATOM 2526 O O . VAL B 1 76 ? 17.812 -9.727 -14.938 1 93.31 76 VAL B O 1
ATOM 2529 N N . VAL B 1 77 ? 15.719 -10.477 -14.664 1 91.88 77 VAL B N 1
ATOM 2530 C CA . VAL B 1 77 ? 15.547 -9.773 -13.391 1 91.88 77 VAL B CA 1
ATOM 2531 C C . VAL B 1 77 ? 15.961 -10.688 -12.242 1 91.88 77 VAL B C 1
ATOM 2533 O O . VAL B 1 77 ? 15.406 -11.773 -12.07 1 91.88 77 VAL B O 1
ATOM 2536 N N . VAL B 1 78 ? 16.938 -10.266 -11.5 1 89.06 78 VAL B N 1
ATOM 2537 C CA . VAL B 1 78 ? 17.359 -10.984 -10.297 1 89.06 78 VAL B CA 1
ATOM 2538 C C . VAL B 1 78 ? 16.656 -10.406 -9.07 1 89.06 78 VAL B C 1
ATOM 2540 O O . VAL B 1 78 ? 16.797 -9.219 -8.766 1 89.06 78 VAL B O 1
ATOM 2543 N N . PRO B 1 79 ? 15.938 -11.227 -8.445 1 87.94 79 PRO B N 1
ATOM 2544 C CA . PRO B 1 79 ? 15.188 -10.695 -7.309 1 87.94 79 PRO B CA 1
ATOM 2545 C C . PRO B 1 79 ? 16.078 -10.352 -6.117 1 87.94 79 PRO B C 1
ATOM 2547 O O . PRO B 1 79 ? 17.078 -11.031 -5.871 1 87.94 79 PRO B O 1
ATOM 2550 N N . SER B 1 80 ? 15.781 -9.297 -5.469 1 90.81 80 SER B N 1
ATOM 2551 C CA . SER B 1 80 ? 16.297 -8.977 -4.145 1 90.81 80 SER B CA 1
ATOM 2552 C C . SER B 1 80 ? 15.461 -9.617 -3.049 1 90.81 80 SER B C 1
ATOM 2554 O O . SER B 1 80 ? 14.32 -9.211 -2.818 1 90.81 80 SER B O 1
ATOM 2556 N N . MET B 1 81 ? 16.078 -10.594 -2.379 1 91.5 81 MET B N 1
ATOM 2557 C CA . MET B 1 81 ? 15.289 -11.32 -1.382 1 91.5 81 MET B CA 1
ATOM 2558 C C . MET B 1 81 ? 14.859 -10.398 -0.247 1 91.5 81 MET B C 1
ATOM 2560 O O . MET B 1 81 ? 13.781 -10.562 0.314 1 91.5 81 MET B O 1
ATOM 2564 N N . SER B 1 82 ? 15.727 -9.445 0.068 1 93.75 82 SER B N 1
ATOM 2565 C CA . SER B 1 82 ? 15.336 -8.477 1.086 1 93.75 82 SER B CA 1
ATOM 2566 C C . SER B 1 82 ? 14.094 -7.703 0.659 1 93.75 82 SER B C 1
ATOM 2568 O O . SER B 1 82 ? 13.188 -7.48 1.462 1 93.75 82 SER B O 1
ATOM 2570 N N . ARG B 1 83 ? 13.992 -7.344 -0.601 1 94.31 83 ARG B N 1
ATOM 2571 C CA . ARG B 1 83 ? 12.836 -6.613 -1.111 1 94.31 83 ARG B CA 1
ATOM 2572 C C . ARG B 1 83 ? 11.594 -7.508 -1.154 1 94.31 83 ARG B C 1
ATOM 2574 O O . ARG B 1 83 ? 10.484 -7.055 -0.866 1 94.31 83 ARG B O 1
ATOM 2581 N N . VAL B 1 84 ? 11.828 -8.734 -1.486 1 95.56 84 VAL B N 1
ATOM 2582 C CA . VAL B 1 84 ? 10.727 -9.695 -1.521 1 95.56 84 VAL B CA 1
ATOM 2583 C C . VAL B 1 84 ? 10.125 -9.836 -0.124 1 95.56 84 VAL B C 1
ATOM 2585 O O . VAL B 1 84 ? 8.898 -9.797 0.04 1 95.56 84 VAL B O 1
ATOM 2588 N N . LEU B 1 85 ? 10.961 -9.945 0.869 1 95.44 85 LEU B N 1
ATOM 2589 C CA . LEU B 1 85 ? 10.5 -10.078 2.246 1 95.44 85 LEU B CA 1
ATOM 2590 C C . LEU B 1 85 ? 9.734 -8.836 2.682 1 95.44 85 LEU B C 1
ATOM 2592 O O . LEU B 1 85 ? 8.688 -8.938 3.322 1 95.44 85 LEU B O 1
ATOM 2596 N N . ASP B 1 86 ? 10.219 -7.691 2.285 1 96.94 86 ASP B N 1
ATOM 2597 C CA . ASP B 1 86 ? 9.539 -6.441 2.613 1 96.94 86 ASP B CA 1
ATOM 2598 C C . ASP B 1 86 ? 8.164 -6.375 1.959 1 96.94 86 ASP B C 1
ATOM 2600 O O . ASP B 1 86 ? 7.188 -5.965 2.592 1 96.94 86 ASP B O 1
ATOM 2604 N N . LEU B 1 87 ? 8.086 -6.777 0.756 1 97.88 87 LEU B N 1
ATOM 2605 C CA . LEU B 1 87 ? 6.828 -6.738 0.021 1 97.88 87 LEU B CA 1
ATOM 2606 C C . LEU B 1 87 ? 5.824 -7.723 0.608 1 97.88 87 LEU B C 1
ATOM 2608 O O . LEU B 1 87 ? 4.621 -7.461 0.611 1 97.88 87 LEU B O 1
ATOM 2612 N N . TYR B 1 88 ? 6.281 -8.867 1.093 1 97.5 88 TYR B N 1
ATOM 2613 C CA . TYR B 1 88 ? 5.375 -9.82 1.731 1 97.5 88 TYR B CA 1
ATOM 2614 C C . TYR B 1 88 ? 4.762 -9.219 2.992 1 97.5 88 TYR B C 1
ATOM 2616 O O . TYR B 1 88 ? 3.611 -9.516 3.326 1 97.5 88 TYR B O 1
ATOM 2624 N N . GLU B 1 89 ? 5.52 -8.391 3.697 1 97.25 89 GLU B N 1
ATOM 2625 C CA . GLU B 1 89 ? 4.953 -7.711 4.859 1 97.25 89 GLU B CA 1
ATOM 2626 C C . GLU B 1 89 ? 3.816 -6.777 4.461 1 97.25 89 GLU B C 1
ATOM 2628 O O . GLU B 1 89 ? 2.805 -6.688 5.156 1 97.25 89 GLU B O 1
ATOM 2633 N N . VAL B 1 90 ? 4.012 -6.074 3.375 1 98.69 90 VAL B N 1
ATOM 2634 C CA . VAL B 1 90 ? 2.939 -5.227 2.859 1 98.69 90 VAL B CA 1
ATOM 2635 C C . VAL B 1 90 ? 1.731 -6.09 2.498 1 98.69 90 VAL B C 1
ATOM 2637 O O . VAL B 1 90 ? 0.596 -5.75 2.842 1 98.69 90 VAL B O 1
ATOM 2640 N N . ARG B 1 91 ? 1.961 -7.172 1.807 1 98.69 91 ARG B N 1
ATOM 2641 C CA . ARG B 1 91 ? 0.911 -8.109 1.42 1 98.69 91 ARG B CA 1
ATOM 2642 C C . ARG B 1 91 ? 0.114 -8.57 2.635 1 98.69 91 ARG B C 1
ATOM 2644 O O . ARG B 1 91 ? -1.115 -8.477 2.648 1 98.69 91 ARG B O 1
ATOM 2651 N N . ILE B 1 92 ? 0.839 -9.031 3.643 1 97.94 92 ILE B N 1
ATOM 2652 C CA . ILE B 1 92 ? 0.212 -9.508 4.867 1 97.94 92 ILE B CA 1
ATOM 2653 C C . ILE B 1 92 ? -0.64 -8.398 5.48 1 97.94 92 ILE B C 1
ATOM 2655 O O . ILE B 1 92 ? -1.806 -8.617 5.816 1 97.94 92 ILE B O 1
ATOM 2659 N N . ALA B 1 93 ? -0.071 -7.246 5.535 1 98.12 93 ALA B N 1
ATOM 2660 C CA . ALA B 1 93 ? -0.757 -6.117 6.16 1 98.12 93 ALA B CA 1
ATOM 2661 C C . ALA B 1 93 ? -2.082 -5.824 5.461 1 98.12 93 ALA B C 1
ATOM 2663 O O . ALA B 1 93 ? -3.135 -5.793 6.105 1 98.12 93 ALA B O 1
ATOM 2664 N N . VAL B 1 94 ? -2.078 -5.699 4.168 1 98.62 94 VAL B N 1
ATOM 2665 C CA . VAL B 1 94 ? -3.254 -5.215 3.453 1 98.62 94 VAL B CA 1
ATOM 2666 C C . VAL B 1 94 ? -4.277 -6.34 3.318 1 98.62 94 VAL B C 1
ATOM 2668 O O . VAL B 1 94 ? -5.484 -6.102 3.406 1 98.62 94 VAL B O 1
ATOM 2671 N N . GLU B 1 95 ? -3.85 -7.543 3.104 1 98.69 95 GLU B N 1
ATOM 2672 C CA . GLU B 1 95 ? -4.801 -8.633 2.938 1 98.69 95 GLU B CA 1
ATOM 2673 C C . GLU B 1 95 ? -5.527 -8.938 4.246 1 98.69 95 GLU B C 1
ATOM 2675 O O . GLU B 1 95 ? -6.746 -9.133 4.254 1 98.69 95 GLU B O 1
ATOM 2680 N N . LEU B 1 96 ? -4.793 -8.945 5.324 1 98.44 96 LEU B N 1
ATOM 2681 C CA . LEU B 1 96 ? -5.422 -9.242 6.605 1 98.44 96 LEU B CA 1
ATOM 2682 C C . LEU B 1 96 ? -6.375 -8.117 7.012 1 98.44 96 LEU B C 1
ATOM 2684 O O . LEU B 1 96 ? -7.391 -8.367 7.664 1 98.44 96 LEU B O 1
ATOM 2688 N N . ARG B 1 97 ? -6.051 -6.918 6.59 1 98.31 97 ARG B N 1
ATOM 2689 C CA . ARG B 1 97 ? -6.934 -5.797 6.902 1 98.31 97 ARG B CA 1
ATOM 2690 C C . ARG B 1 97 ? -8.312 -5.992 6.277 1 98.31 97 ARG B C 1
ATOM 2692 O O . ARG B 1 97 ? -9.32 -5.578 6.844 1 98.31 97 ARG B O 1
ATOM 2699 N N . GLY B 1 98 ? -8.352 -6.637 5.133 1 98.19 98 GLY B N 1
ATOM 2700 C CA . GLY B 1 98 ? -9.625 -6.926 4.496 1 98.19 98 GLY B CA 1
ATOM 2701 C C . GLY B 1 98 ? -10.578 -7.688 5.398 1 98.19 98 GLY B C 1
ATOM 2702 O O . GLY B 1 98 ? -11.797 -7.52 5.305 1 98.19 98 GLY B O 1
ATOM 2703 N N . ILE B 1 99 ? -10.062 -8.492 6.285 1 98.5 99 ILE B N 1
ATOM 2704 C CA . ILE B 1 99 ? -10.891 -9.281 7.188 1 98.5 99 ILE B CA 1
ATOM 2705 C C . ILE B 1 99 ? -11.016 -8.57 8.531 1 98.5 99 ILE B C 1
ATOM 2707 O O . ILE B 1 99 ? -12.102 -8.5 9.109 1 98.5 99 ILE B O 1
ATOM 2711 N N . SER B 1 100 ? -9.945 -7.965 9.031 1 97.06 100 SER B N 1
ATOM 2712 C CA . SER B 1 100 ? -9.93 -7.352 10.352 1 97.06 100 SER B CA 1
ATOM 2713 C C . SER B 1 100 ? -10.938 -6.207 10.438 1 97.06 100 SER B C 1
ATOM 2715 O O . SER B 1 100 ? -11.531 -5.977 11.492 1 97.06 100 SER B O 1
ATOM 2717 N N . ARG B 1 101 ? -11.125 -5.496 9.391 1 95.5 101 ARG B N 1
ATOM 2718 C CA . ARG B 1 101 ? -12.102 -4.414 9.383 1 95.5 101 ARG B CA 1
ATOM 2719 C C . ARG B 1 101 ? -13.492 -4.93 9.727 1 95.5 101 ARG B C 1
ATOM 2721 O O . ARG B 1 101 ? -14.25 -4.273 10.445 1 95.5 101 ARG B O 1
ATOM 2728 N N . 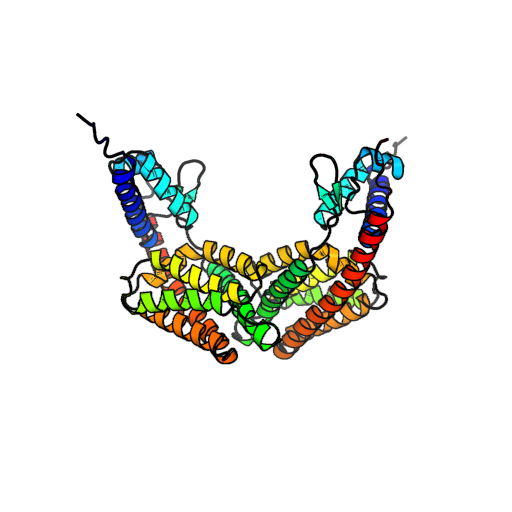SER B 1 102 ? -13.836 -6.09 9.18 1 96.81 102 SER B N 1
ATOM 2729 C CA . SER B 1 102 ? -15.148 -6.676 9.438 1 96.81 102 SER B CA 1
ATOM 2730 C C . SER B 1 102 ? -15.258 -7.191 10.867 1 96.81 102 SER B C 1
ATOM 2732 O O . SER B 1 102 ? -16.344 -7.191 11.453 1 96.81 102 SER B O 1
ATOM 2734 N N . ILE B 1 103 ? -14.109 -7.66 11.398 1 97.25 103 ILE B N 1
ATOM 2735 C CA . ILE B 1 103 ? -14.094 -8.086 12.789 1 97.25 103 ILE B CA 1
ATOM 2736 C C . ILE B 1 103 ? -14.336 -6.883 13.703 1 97.25 103 ILE B C 1
ATOM 2738 O O . ILE B 1 103 ? -15.117 -6.961 14.648 1 97.25 103 ILE B O 1
ATOM 2742 N N . GLU B 1 104 ? -13.766 -5.766 13.414 1 94.62 104 GLU B N 1
ATOM 2743 C CA . GLU B 1 104 ? -13.805 -4.559 14.234 1 94.62 104 GLU B CA 1
ATOM 2744 C C . GLU B 1 104 ? -15.148 -3.842 14.086 1 94.62 104 GLU B C 1
ATOM 2746 O O . GLU B 1 104 ? -15.617 -3.191 15.023 1 94.62 104 GLU B O 1
ATOM 2751 N N . ASN B 1 105 ? -15.719 -3.91 12.883 1 94 105 ASN B N 1
ATOM 2752 C CA . ASN B 1 105 ? -16.984 -3.252 12.57 1 94 105 ASN B CA 1
ATOM 2753 C C . ASN B 1 105 ? -17.953 -4.207 11.883 1 94 105 ASN B C 1
ATOM 2755 O O . ASN B 1 105 ? -17.859 -4.418 10.672 1 94 105 ASN B O 1
ATOM 2759 N N . PRO B 1 106 ? -18.891 -4.672 12.57 1 92.62 106 PRO B N 1
ATOM 2760 C CA . PRO B 1 106 ? -19.797 -5.684 12.023 1 92.62 106 PRO B CA 1
ATOM 2761 C C . PRO B 1 106 ? -20.641 -5.16 10.859 1 92.62 106 PRO B C 1
ATOM 2763 O O . PRO B 1 106 ? -21.266 -5.945 10.148 1 92.62 106 PRO B O 1
ATOM 2766 N N . GLN B 1 107 ? -20.672 -3.855 10.695 1 93.25 107 GLN B N 1
ATOM 2767 C CA . GLN B 1 107 ? -21.406 -3.293 9.57 1 93.25 107 GLN B CA 1
ATOM 2768 C C . GLN B 1 107 ? -20.625 -3.445 8.266 1 93.25 107 GLN B C 1
ATOM 2770 O O . GLN B 1 107 ? -21.188 -3.283 7.18 1 93.25 107 GLN B O 1
ATOM 2775 N N . VAL B 1 108 ? -19.453 -3.711 8.414 1 94.62 108 VAL B N 1
ATOM 2776 C CA . VAL B 1 108 ? -18.625 -3.982 7.25 1 94.62 108 VAL B CA 1
ATOM 2777 C C . VAL B 1 108 ? -18.609 -5.48 6.961 1 94.62 108 VAL B C 1
ATOM 2779 O O . VAL B 1 108 ? -18.125 -6.277 7.766 1 94.62 108 VAL B O 1
ATOM 2782 N N . ARG B 1 109 ? -19.141 -5.84 5.801 1 96.62 109 ARG B N 1
ATOM 2783 C CA . ARG B 1 109 ? -19.25 -7.25 5.453 1 96.62 109 ARG B CA 1
ATOM 2784 C C . ARG B 1 109 ? -18.688 -7.516 4.062 1 96.62 109 ARG B C 1
ATOM 2786 O O . ARG B 1 109 ? -18.719 -6.645 3.191 1 96.62 109 ARG B O 1
ATOM 2793 N N . HIS B 1 110 ? -18.219 -8.68 3.957 1 98.5 110 HIS B N 1
ATOM 2794 C CA . HIS B 1 110 ? -17.797 -9.094 2.625 1 98.5 110 HIS B CA 1
ATOM 2795 C C . HIS B 1 110 ? -19 -9.266 1.693 1 98.5 110 HIS B C 1
ATOM 2797 O O . HIS B 1 110 ? -20.078 -9.68 2.127 1 98.5 110 HIS B O 1
ATOM 2803 N N . ASP B 1 111 ? -18.797 -8.898 0.436 1 98.56 111 ASP B N 1
ATOM 2804 C CA . ASP B 1 111 ? -19.781 -9.18 -0.604 1 98.56 111 ASP B CA 1
ATOM 2805 C C . ASP B 1 111 ? -19.891 -10.68 -0.862 1 98.56 111 ASP B C 1
ATOM 2807 O O . ASP B 1 111 ? -19.031 -11.266 -1.526 1 98.56 111 ASP B O 1
ATOM 2811 N N . ALA B 1 112 ? -20.922 -11.266 -0.428 1 98.44 112 ALA B N 1
ATOM 2812 C CA . ALA B 1 112 ? -21.094 -12.711 -0.446 1 98.44 112 ALA B CA 1
ATOM 2813 C C . ALA B 1 112 ? -21.219 -13.234 -1.875 1 98.44 112 ALA B C 1
ATOM 2815 O O . ALA B 1 112 ? -20.766 -14.336 -2.182 1 98.44 112 ALA B O 1
ATOM 2816 N N . ASP B 1 113 ? -21.812 -12.438 -2.717 1 98.56 113 ASP B N 1
ATOM 2817 C CA . ASP B 1 113 ? -21.969 -12.867 -4.102 1 98.56 113 ASP B CA 1
ATOM 2818 C C . ASP B 1 113 ? -20.625 -12.906 -4.816 1 98.56 113 ASP B C 1
ATOM 2820 O O . ASP B 1 113 ? -20.312 -13.883 -5.508 1 98.56 113 ASP B O 1
ATOM 2824 N N . GLN B 1 114 ? -19.906 -11.875 -4.609 1 98.44 114 GLN B N 1
ATOM 2825 C CA . GLN B 1 114 ? -18.578 -11.805 -5.234 1 98.44 114 GLN B CA 1
ATOM 2826 C C . GLN B 1 114 ? -17.672 -12.93 -4.75 1 98.44 114 GLN B C 1
ATOM 2828 O O . GLN B 1 114 ? -17.078 -13.648 -5.559 1 98.44 114 GLN B O 1
ATOM 2833 N N . LEU B 1 115 ? -17.594 -13.102 -3.453 1 98.75 115 LEU B N 1
ATOM 2834 C CA . LEU B 1 115 ? -16.719 -14.133 -2.896 1 98.75 115 LEU B CA 1
ATOM 2835 C C . LEU B 1 115 ? -17.266 -15.523 -3.211 1 98.75 115 LEU B C 1
ATOM 2837 O O . LEU B 1 115 ? -16.484 -16.453 -3.441 1 98.75 115 LEU B O 1
ATOM 2841 N N . GLY B 1 116 ? -18.547 -15.641 -3.211 1 98.81 116 GLY B N 1
ATOM 2842 C CA . GLY B 1 116 ? -19.172 -16.906 -3.559 1 98.81 116 GLY B CA 1
ATOM 2843 C C . GLY B 1 116 ? -18.844 -17.359 -4.969 1 98.81 116 GLY B C 1
ATOM 2844 O O . GLY B 1 116 ? -18.594 -18.547 -5.203 1 98.81 116 GLY B O 1
ATOM 2845 N N . ALA B 1 117 ? -18.891 -16.469 -5.875 1 98.81 117 ALA B N 1
ATOM 2846 C CA . ALA B 1 117 ? -18.547 -16.781 -7.258 1 98.81 117 ALA B CA 1
ATOM 2847 C C . ALA B 1 117 ? -17.109 -17.266 -7.367 1 98.81 117 ALA B C 1
ATOM 2849 O O . ALA B 1 117 ? -16.812 -18.234 -8.078 1 98.81 117 ALA B O 1
ATOM 2850 N N . GLU B 1 118 ? -16.281 -16.594 -6.633 1 98.75 118 GLU B N 1
ATOM 2851 C CA . GLU B 1 118 ? -14.875 -17.016 -6.625 1 98.75 118 GLU B CA 1
ATOM 2852 C C . GLU B 1 118 ? -14.711 -18.391 -5.984 1 98.75 118 GLU B C 1
ATOM 2854 O O . GLU B 1 118 ? -13.953 -19.219 -6.484 1 98.75 118 GLU B O 1
ATOM 2859 N N . LEU B 1 119 ? -15.406 -18.656 -4.906 1 98.88 119 LEU B N 1
ATOM 2860 C CA . LEU B 1 119 ? -15.367 -19.938 -4.219 1 98.88 119 LEU B CA 1
ATOM 2861 C C . LEU B 1 119 ? -15.836 -21.062 -5.141 1 98.88 119 LEU B C 1
ATOM 2863 O O . LEU B 1 119 ? -15.234 -22.125 -5.176 1 98.88 119 LEU B O 1
ATOM 2867 N N . GLU B 1 120 ? -16.859 -20.766 -5.895 1 98.81 120 GLU B N 1
ATOM 2868 C CA . GLU B 1 120 ? -17.344 -21.766 -6.84 1 98.81 120 GLU B CA 1
ATOM 2869 C C . GLU B 1 120 ? -16.297 -22.109 -7.883 1 98.81 120 GLU B C 1
ATOM 2871 O O . GLU B 1 120 ? -16.141 -23.281 -8.258 1 98.81 120 GLU B O 1
ATOM 2876 N N . ARG B 1 121 ? -15.641 -21.125 -8.336 1 98.56 121 ARG B N 1
ATOM 2877 C CA . ARG B 1 121 ? -14.547 -21.359 -9.266 1 98.56 121 ARG B CA 1
ATOM 2878 C C . ARG B 1 121 ? -13.5 -22.297 -8.648 1 98.56 121 ARG B C 1
ATOM 2880 O O . ARG B 1 121 ? -13.016 -23.219 -9.312 1 98.56 121 ARG B O 1
ATOM 2887 N N . TRP B 1 122 ? -13.195 -22.156 -7.4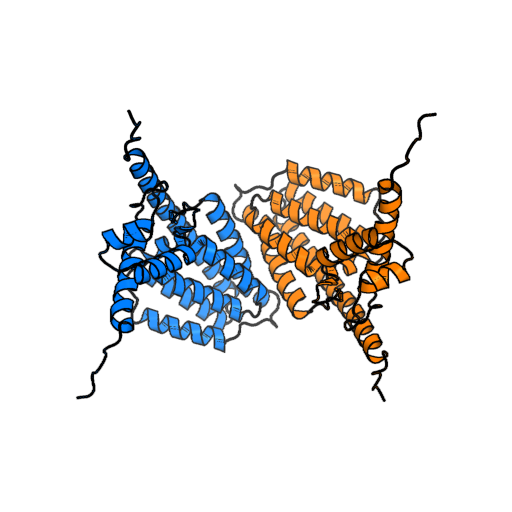02 1 98.81 122 TRP B N 1
ATOM 2888 C CA . TRP B 1 122 ? -12.148 -22.922 -6.746 1 98.81 122 TRP B CA 1
ATOM 2889 C C . TRP B 1 122 ? -12.625 -24.328 -6.426 1 98.81 122 TRP B C 1
ATOM 2891 O O . TRP B 1 122 ? -11.836 -25.281 -6.422 1 98.81 122 TRP B O 1
ATOM 2901 N N . TYR B 1 123 ? -13.914 -24.484 -6.164 1 98.75 123 TYR B N 1
ATOM 2902 C CA . TYR B 1 123 ? -14.461 -25.844 -6.098 1 98.75 123 TYR B CA 1
ATOM 2903 C C . TYR B 1 123 ? -14.203 -26.594 -7.395 1 98.75 123 TYR B C 1
ATOM 2905 O O . TYR B 1 123 ? -13.883 -27.781 -7.371 1 98.75 123 TYR B O 1
ATOM 2913 N N . GLY B 1 124 ? -14.375 -25.859 -8.461 1 98.62 124 GLY B N 1
ATOM 2914 C CA . GLY B 1 124 ? -14.062 -26.469 -9.75 1 98.62 124 GLY B CA 1
ATOM 2915 C C . GLY B 1 124 ? -12.617 -26.891 -9.875 1 98.62 124 GLY B C 1
ATOM 2916 O O . GLY B 1 124 ? -12.32 -27.969 -10.414 1 98.62 124 GLY B O 1
ATOM 2917 N N . LEU B 1 125 ? -11.711 -26.078 -9.422 1 98.56 125 LEU B N 1
ATOM 2918 C CA . LEU B 1 125 ? -10.289 -26.391 -9.453 1 98.56 125 LEU B CA 1
ATOM 2919 C C . LEU B 1 125 ? -9.984 -27.625 -8.602 1 98.56 125 LEU B C 1
ATOM 2921 O O . LEU B 1 125 ? -9.094 -28.406 -8.93 1 98.56 125 LEU B O 1
ATOM 2925 N N . ARG B 1 126 ? -10.695 -27.75 -7.488 1 98.5 126 ARG B N 1
ATOM 2926 C CA . ARG B 1 126 ? -10.477 -28.906 -6.613 1 98.5 126 ARG B CA 1
ATOM 2927 C C . ARG B 1 126 ? -10.867 -30.203 -7.301 1 98.5 126 ARG B C 1
ATOM 2929 O O . ARG B 1 126 ? -10.234 -31.234 -7.094 1 98.5 126 ARG B O 1
ATOM 2936 N N . VAL B 1 127 ? -11.906 -30.203 -8.102 1 98.31 127 VAL B N 1
ATOM 2937 C CA . VAL B 1 127 ? -12.398 -31.375 -8.805 1 98.31 127 VAL B CA 1
ATOM 2938 C C . VAL B 1 127 ? -11.375 -31.828 -9.844 1 98.31 127 VAL B C 1
ATOM 2940 O O . VAL B 1 127 ? -11.164 -33.031 -10.039 1 98.31 127 VAL B O 1
ATOM 2943 N N . ASP B 1 128 ? -10.664 -30.906 -10.5 1 97.44 128 ASP B N 1
ATOM 2944 C CA . ASP B 1 128 ? -9.656 -31.188 -11.523 1 97.44 128 ASP B CA 1
ATOM 2945 C C . ASP B 1 128 ? -8.453 -30.25 -11.375 1 97.44 128 ASP B C 1
ATOM 2947 O O . ASP B 1 128 ? -8.281 -29.328 -12.164 1 97.44 128 ASP B O 1
ATOM 2951 N N . PRO B 1 129 ? -7.668 -30.531 -10.383 1 97.44 129 PRO B N 1
ATOM 2952 C CA . PRO B 1 129 ? -6.531 -29.625 -10.148 1 97.44 129 PRO B CA 1
ATOM 2953 C C . PRO B 1 129 ? -5.523 -29.641 -11.289 1 97.44 129 PRO B C 1
ATOM 2955 O O . PRO B 1 129 ? -5.227 -30.703 -11.844 1 97.44 129 PRO B O 1
ATOM 2958 N N . PRO B 1 130 ? -5.109 -28.562 -11.641 1 96.31 130 PRO B N 1
ATOM 2959 C CA . PRO B 1 130 ? -4.082 -28.531 -12.68 1 96.31 130 PRO B CA 1
ATOM 2960 C C . PRO B 1 130 ? -2.754 -29.125 -12.211 1 96.31 130 PRO B C 1
ATOM 2962 O O . PRO B 1 130 ? -2.512 -29.234 -11.008 1 96.31 130 PRO B O 1
ATOM 2965 N N . GLU B 1 131 ? -1.916 -29.5 -13.219 1 95.88 131 GLU B N 1
ATOM 2966 C CA . GLU B 1 131 ? -0.547 -29.906 -12.914 1 95.88 131 GLU B CA 1
ATOM 2967 C C . GLU B 1 131 ? 0.29 -28.719 -12.43 1 95.88 131 GLU B C 1
ATOM 2969 O O . GLU B 1 131 ? -0.036 -27.562 -12.711 1 95.88 131 GLU B O 1
ATOM 2974 N N . PRO B 1 132 ? 1.346 -29.094 -11.695 1 95.38 132 PRO B N 1
ATOM 2975 C CA . PRO B 1 132 ? 2.234 -28.016 -11.258 1 95.38 132 PRO B CA 1
ATOM 2976 C C . PRO B 1 132 ? 2.676 -27.109 -12.406 1 95.38 132 PRO B C 1
ATOM 2978 O O . PRO B 1 132 ? 3.068 -27.594 -13.469 1 95.38 132 PRO B O 1
ATOM 2981 N N . SER B 1 133 ? 2.506 -25.859 -12.18 1 94.69 133 SER B N 1
ATOM 2982 C CA . SER B 1 133 ? 2.854 -24.875 -13.203 1 94.69 133 SER B CA 1
ATOM 2983 C C . SER B 1 133 ? 3.025 -23.484 -12.594 1 94.69 133 SER B C 1
ATOM 2985 O O . SER B 1 133 ? 2.201 -23.047 -11.781 1 94.69 133 SER B O 1
ATOM 2987 N N . PRO B 1 134 ? 4.02 -22.75 -13.023 1 94.38 134 PRO B N 1
ATOM 2988 C CA . PRO B 1 134 ? 4.211 -21.375 -12.531 1 94.38 134 PRO B CA 1
ATOM 2989 C C . PRO B 1 134 ? 3.008 -20.484 -12.812 1 94.38 134 PRO B C 1
ATOM 2991 O O . PRO B 1 134 ? 2.754 -19.531 -12.062 1 94.38 134 PRO B O 1
ATOM 2994 N N . GLU B 1 135 ? 2.244 -20.781 -13.836 1 92.69 135 GLU B N 1
ATOM 2995 C CA . GLU B 1 135 ? 1.142 -19.922 -14.281 1 92.69 135 GLU B CA 1
ATOM 2996 C C . GLU B 1 135 ? 0.007 -19.922 -13.258 1 92.69 135 GLU B C 1
ATOM 2998 O O . GLU B 1 135 ? -0.841 -19.016 -13.273 1 92.69 135 GLU B O 1
ATOM 3003 N N . PHE B 1 136 ? -0.004 -20.922 -12.375 1 97.12 136 PHE B N 1
ATOM 3004 C CA . PHE B 1 136 ? -1.064 -21 -11.375 1 97.12 136 PHE B CA 1
ATOM 3005 C C . PHE B 1 136 ? -1.015 -19.797 -10.445 1 97.12 136 PHE B C 1
ATOM 3007 O O . PHE B 1 136 ? -1.986 -19.5 -9.75 1 97.12 136 PHE B O 1
ATOM 3014 N N . VAL B 1 137 ? 0.102 -19.047 -10.453 1 97.38 137 VAL B N 1
ATOM 3015 C CA . VAL B 1 137 ? 0.274 -17.875 -9.617 1 97.38 137 VAL B CA 1
ATOM 3016 C C . VAL B 1 137 ? -0.809 -16.844 -9.945 1 97.38 137 VAL B C 1
ATOM 3018 O O . VAL B 1 137 ? -1.268 -16.109 -9.062 1 97.38 137 VAL B O 1
ATOM 3021 N N . LEU B 1 138 ? -1.268 -16.828 -11.203 1 96.69 138 LEU B N 1
ATOM 3022 C CA . LEU B 1 138 ? -2.275 -15.859 -11.617 1 96.69 138 LEU B CA 1
ATOM 3023 C C . LEU B 1 138 ? -3.633 -16.188 -11.008 1 96.69 138 LEU B C 1
ATOM 3025 O O . LEU B 1 138 ? -4.379 -15.281 -10.617 1 96.69 138 LEU B O 1
ATOM 3029 N N . GLU B 1 139 ? -3.949 -17.469 -10.914 1 97.94 139 GLU B N 1
ATOM 3030 C CA . GLU B 1 139 ? -5.156 -17.906 -10.211 1 97.94 139 GLU B CA 1
ATOM 3031 C C . GLU B 1 139 ? -5.094 -17.531 -8.734 1 97.94 139 GLU B C 1
ATOM 3033 O O . GLU B 1 139 ? -6.082 -17.062 -8.164 1 97.94 139 GLU B O 1
ATOM 3038 N N . ASP B 1 140 ? -4.004 -17.781 -8.195 1 98.56 140 ASP B N 1
ATOM 3039 C CA . ASP B 1 140 ? -3.785 -17.438 -6.789 1 98.56 140 ASP B CA 1
ATOM 3040 C C . ASP B 1 140 ? -3.967 -15.945 -6.543 1 98.56 140 ASP B C 1
ATOM 3042 O O . ASP B 1 140 ? -4.699 -15.547 -5.637 1 98.56 140 ASP B O 1
ATOM 3046 N N . GLU B 1 141 ? -3.324 -15.141 -7.352 1 98.44 141 GLU B N 1
ATOM 3047 C CA . GLU B 1 141 ? -3.439 -13.688 -7.23 1 98.44 141 GLU B CA 1
ATOM 3048 C C . GLU B 1 141 ? -4.895 -13.242 -7.344 1 98.44 141 GLU B C 1
ATOM 3050 O O . GLU B 1 141 ? -5.34 -12.367 -6.598 1 98.44 141 GLU B O 1
ATOM 3055 N N . GLN B 1 142 ? -5.59 -13.805 -8.242 1 98.5 142 GLN B N 1
ATOM 3056 C CA . GLN B 1 142 ? -6.996 -13.453 -8.43 1 98.5 142 GLN B CA 1
ATOM 3057 C C . GLN B 1 142 ? -7.812 -13.766 -7.18 1 98.5 142 GLN B C 1
ATOM 3059 O O . GLN B 1 142 ? -8.656 -12.969 -6.77 1 98.5 142 GLN B O 1
ATOM 3064 N N . PHE B 1 143 ? -7.598 -14.977 -6.59 1 98.94 143 PHE B N 1
ATOM 3065 C CA . PHE B 1 143 ? -8.32 -15.344 -5.379 1 98.94 143 PHE B CA 1
ATOM 3066 C C . PHE B 1 143 ? -8.133 -14.281 -4.297 1 98.94 143 PHE B C 1
ATOM 3068 O O . PHE B 1 143 ? -9.109 -13.805 -3.713 1 98.94 143 PHE B O 1
ATOM 3075 N N . HIS B 1 144 ? -6.891 -13.906 -4.066 1 98.88 144 HIS B N 1
ATOM 3076 C CA . HIS B 1 144 ? -6.574 -12.969 -2.996 1 98.88 144 HIS B CA 1
ATOM 3077 C C . HIS B 1 144 ? -7.156 -11.586 -3.283 1 98.88 144 HIS B C 1
ATOM 3079 O O . HIS B 1 144 ? -7.664 -10.922 -2.379 1 98.88 144 HIS B O 1
ATOM 3085 N N . ALA B 1 145 ? -7.078 -11.188 -4.547 1 98.75 145 ALA B N 1
ATOM 3086 C CA . ALA B 1 145 ? -7.668 -9.906 -4.93 1 98.75 145 ALA B CA 1
ATOM 3087 C C . ALA B 1 145 ? -9.188 -9.93 -4.754 1 98.75 145 ALA B C 1
ATOM 3089 O O . ALA B 1 145 ? -9.773 -8.953 -4.277 1 98.75 145 ALA B O 1
ATOM 3090 N N . GLU B 1 146 ? -9.805 -11.031 -5.129 1 98.75 146 GLU B N 1
ATOM 3091 C CA . GLU B 1 146 ? -11.25 -11.156 -4.996 1 98.75 146 GLU B CA 1
ATOM 3092 C C . GLU B 1 146 ? -11.672 -11.203 -3.529 1 98.75 146 GLU B C 1
ATOM 3094 O O . GLU B 1 146 ? -12.672 -10.594 -3.145 1 98.75 146 GLU B O 1
ATOM 3099 N N . LEU B 1 147 ? -10.922 -11.977 -2.758 1 98.88 147 LEU B N 1
ATOM 3100 C CA . LEU B 1 147 ? -11.188 -12.023 -1.325 1 98.88 147 LEU B CA 1
ATOM 3101 C C . LEU B 1 147 ? -11.094 -10.633 -0.708 1 98.88 147 LEU B C 1
ATOM 3103 O O . LEU B 1 147 ? -12.023 -10.188 -0.027 1 98.88 147 LEU B O 1
ATOM 3107 N N . LEU B 1 148 ? -10.023 -9.945 -1.001 1 98.75 148 LEU B N 1
ATOM 3108 C CA . LEU B 1 148 ? -9.82 -8.602 -0.477 1 98.75 148 LEU B CA 1
ATOM 3109 C C . LEU B 1 148 ? -10.867 -7.637 -1.03 1 98.75 148 LEU B C 1
ATOM 3111 O O . LEU B 1 148 ? -11.422 -6.832 -0.286 1 98.75 148 LEU B O 1
ATOM 3115 N N . GLY B 1 149 ? -11.117 -7.746 -2.301 1 98.38 149 GLY B N 1
ATOM 3116 C CA . GLY B 1 149 ? -12.125 -6.91 -2.938 1 98.38 149 GLY B CA 1
ATOM 3117 C C . GLY B 1 149 ? -13.508 -7.074 -2.334 1 98.38 149 GLY B C 1
ATOM 3118 O O . GLY B 1 149 ? -14.258 -6.105 -2.219 1 98.38 149 GLY B O 1
ATOM 3119 N N . SER B 1 150 ? -13.836 -8.25 -1.975 1 98.5 150 SER B N 1
ATOM 3120 C CA . SER B 1 150 ? -15.148 -8.523 -1.4 1 98.5 150 SER B CA 1
ATOM 3121 C C . SER B 1 150 ? -15.328 -7.82 -0.06 1 98.5 150 SER B C 1
ATOM 3123 O O . SER B 1 150 ? -16.438 -7.699 0.442 1 98.5 150 SER B O 1
ATOM 3125 N N . SER B 1 151 ? -14.211 -7.43 0.524 1 97.19 151 SER B N 1
ATOM 3126 C CA . SER B 1 151 ? -14.266 -6.711 1.793 1 97.19 151 SER B CA 1
ATOM 3127 C C . SER B 1 151 ? -14.672 -5.254 1.587 1 97.19 151 SER B C 1
ATOM 3129 O O . SER B 1 151 ? -14.93 -4.535 2.553 1 97.19 151 SER B O 1
ATOM 3131 N N . GLY B 1 152 ? -14.609 -4.723 0.343 1 96.62 152 GLY B N 1
ATOM 3132 C CA . GLY B 1 152 ? -15.219 -3.443 0.022 1 96.62 152 GLY B CA 1
ATOM 3133 C C . GLY B 1 152 ? -14.242 -2.285 0.083 1 96.62 152 GLY B C 1
ATOM 3134 O O . GLY B 1 152 ? -14.648 -1.138 0.291 1 96.62 152 GLY B O 1
ATOM 3135 N N . ASN B 1 153 ? -12.977 -2.488 -0.089 1 97.56 153 ASN B N 1
ATOM 3136 C CA . ASN B 1 153 ? -11.977 -1.426 -0.083 1 97.56 153 ASN B CA 1
ATOM 3137 C C . ASN B 1 153 ? -11.07 -1.505 -1.307 1 97.56 153 ASN B C 1
ATOM 3139 O O . ASN B 1 153 ? -10.109 -2.275 -1.321 1 97.56 153 ASN B O 1
ATOM 3143 N N . SER B 1 154 ? -11.281 -0.668 -2.23 1 97.56 154 SER B N 1
ATOM 3144 C CA . SER B 1 154 ? -10.586 -0.741 -3.51 1 97.56 154 SER B CA 1
ATOM 3145 C C . SER B 1 154 ? -9.141 -0.265 -3.383 1 97.56 154 SER B C 1
ATOM 3147 O O . SER B 1 154 ? -8.281 -0.654 -4.176 1 97.56 154 SER B O 1
ATOM 3149 N N . GLU B 1 155 ? -8.844 0.584 -2.398 1 98.44 155 GLU B N 1
ATOM 3150 C CA . GLU B 1 155 ? -7.477 1.054 -2.205 1 98.44 155 GLU B CA 1
ATOM 3151 C C . GLU B 1 155 ? -6.586 -0.056 -1.659 1 98.44 155 GLU B C 1
ATOM 3153 O O . GLU B 1 155 ? -5.418 -0.164 -2.039 1 98.44 155 GLU B O 1
ATOM 3158 N N . LEU B 1 156 ? -7.113 -0.894 -0.76 1 98.75 156 LEU B N 1
ATOM 3159 C CA . LEU B 1 156 ? -6.383 -2.072 -0.311 1 98.75 156 LEU B CA 1
ATOM 3160 C C . LEU B 1 156 ? -6.066 -2.996 -1.482 1 98.75 156 LEU B C 1
ATOM 3162 O O . LEU B 1 156 ? -4.945 -3.498 -1.599 1 98.75 156 LEU B O 1
ATOM 3166 N N . VAL B 1 157 ? -7.023 -3.168 -2.371 1 98.69 157 VAL B N 1
ATOM 3167 C CA . VAL B 1 157 ? -6.863 -4.043 -3.527 1 98.69 157 VAL B CA 1
ATOM 3168 C C . VAL B 1 157 ? -5.781 -3.488 -4.449 1 98.69 157 VAL B C 1
ATOM 3170 O O . VAL B 1 157 ? -4.949 -4.242 -4.965 1 98.69 157 VAL B O 1
ATOM 3173 N N . ALA B 1 158 ? -5.781 -2.227 -4.617 1 98.62 158 ALA B N 1
ATOM 3174 C CA . ALA B 1 158 ? -4.793 -1.604 -5.492 1 98.62 158 ALA B CA 1
ATOM 3175 C C . ALA B 1 158 ? -3.375 -1.858 -4.992 1 98.62 158 ALA B C 1
ATOM 3177 O O . ALA B 1 158 ? -2.475 -2.152 -5.781 1 98.62 158 ALA B O 1
ATOM 3178 N N . VAL B 1 159 ? -3.166 -1.748 -3.697 1 98.75 159 VAL B N 1
ATOM 3179 C CA . VAL B 1 159 ? -1.853 -2.02 -3.121 1 98.75 159 VAL B CA 1
ATOM 3180 C C . VAL B 1 159 ? -1.482 -3.484 -3.346 1 98.75 159 VAL B C 1
ATOM 3182 O O . VAL B 1 159 ? -0.36 -3.793 -3.752 1 98.75 159 VAL B O 1
ATOM 3185 N N . LEU B 1 160 ? -2.42 -4.387 -3.166 1 98.81 160 LEU B N 1
ATOM 3186 C CA . LEU B 1 160 ? -2.154 -5.816 -3.307 1 98.81 160 LEU B CA 1
ATOM 3187 C C . LEU B 1 160 ? -1.778 -6.156 -4.746 1 98.81 160 LEU B C 1
ATOM 3189 O O . LEU B 1 160 ? -0.848 -6.934 -4.98 1 98.81 160 LEU B O 1
ATOM 3193 N N . VAL B 1 161 ? -2.521 -5.605 -5.672 1 98.25 161 VAL B N 1
ATOM 3194 C CA . VAL B 1 161 ? -2.275 -5.887 -7.082 1 98.25 161 VAL B CA 1
ATOM 3195 C C . VAL B 1 161 ? -0.863 -5.441 -7.461 1 98.25 161 VAL B C 1
ATOM 3197 O O . VAL B 1 161 ? -0.149 -6.156 -8.164 1 98.25 161 VAL B O 1
ATOM 3200 N N . ASP B 1 162 ? -0.461 -4.328 -6.922 1 97.31 162 ASP B N 1
ATOM 3201 C CA . ASP B 1 162 ? 0.89 -3.838 -7.18 1 97.31 162 ASP B CA 1
ATOM 3202 C C . ASP B 1 162 ? 1.935 -4.754 -6.551 1 97.31 162 ASP B C 1
ATOM 3204 O O . ASP B 1 162 ? 2.924 -5.113 -7.191 1 97.31 162 ASP B O 1
ATOM 3208 N N . VAL B 1 163 ? 1.751 -5.141 -5.324 1 98.12 163 VAL B N 1
ATOM 3209 C CA . VAL B 1 163 ? 2.666 -6.031 -4.617 1 98.12 163 VAL B CA 1
ATOM 3210 C C . VAL B 1 163 ? 2.775 -7.359 -5.363 1 98.12 163 VAL B C 1
ATOM 3212 O O . VAL B 1 163 ? 3.879 -7.852 -5.609 1 98.12 163 VAL B O 1
ATOM 3215 N N . ASN B 1 164 ? 1.618 -7.898 -5.73 1 97.62 164 ASN B N 1
ATOM 3216 C CA . ASN B 1 164 ? 1.599 -9.18 -6.434 1 97.62 164 ASN B CA 1
ATOM 3217 C C . ASN B 1 164 ? 2.393 -9.117 -7.738 1 97.62 164 ASN B C 1
ATOM 3219 O O . ASN B 1 164 ? 3.117 -10.055 -8.078 1 97.62 164 ASN B O 1
ATOM 3223 N N . ARG B 1 165 ? 2.207 -8.039 -8.383 1 95.12 165 ARG B N 1
ATOM 3224 C CA . ARG B 1 165 ? 2.965 -7.875 -9.617 1 95.12 165 ARG B CA 1
ATOM 3225 C C . ARG B 1 165 ? 4.465 -7.891 -9.352 1 95.12 165 ARG B C 1
ATOM 3227 O O . ARG B 1 165 ? 5.23 -8.508 -10.102 1 95.12 165 ARG B O 1
ATOM 3234 N N . ARG B 1 166 ? 4.891 -7.352 -8.344 1 95 166 ARG B N 1
ATOM 3235 C CA . ARG B 1 166 ? 6.309 -7.164 -8.047 1 95 166 ARG B CA 1
ATOM 3236 C C . ARG B 1 166 ? 6.93 -8.445 -7.508 1 95 166 ARG B C 1
ATOM 3238 O O . ARG B 1 166 ? 8.133 -8.672 -7.664 1 95 166 ARG B O 1
ATOM 3245 N N . ILE B 1 167 ? 6.098 -9.305 -6.926 1 96.44 167 ILE B N 1
ATOM 3246 C CA . ILE B 1 167 ? 6.68 -10.516 -6.348 1 96.44 167 ILE B CA 1
ATOM 3247 C C . ILE B 1 167 ? 6.309 -11.727 -7.199 1 96.44 167 ILE B C 1
ATOM 3249 O O . ILE B 1 167 ? 6.664 -12.859 -6.867 1 96.44 167 ILE B O 1
ATOM 3253 N N . ARG B 1 168 ? 5.605 -11.539 -8.266 1 95.75 168 ARG B N 1
ATOM 3254 C CA . ARG B 1 168 ? 5.07 -12.625 -9.078 1 95.75 168 ARG B CA 1
ATOM 3255 C C . ARG B 1 168 ? 6.18 -13.578 -9.516 1 95.75 168 ARG B C 1
ATOM 3257 O O . ARG B 1 168 ? 6.012 -14.797 -9.469 1 95.75 168 ARG B O 1
ATOM 3264 N N . ARG B 1 169 ? 7.266 -13.062 -9.914 1 92.5 169 ARG B N 1
ATOM 3265 C CA . ARG B 1 169 ? 8.352 -13.883 -10.438 1 92.5 169 ARG B CA 1
ATOM 3266 C C . ARG B 1 169 ? 8.797 -14.922 -9.414 1 92.5 169 ARG B C 1
ATOM 3268 O O . ARG B 1 169 ? 9.016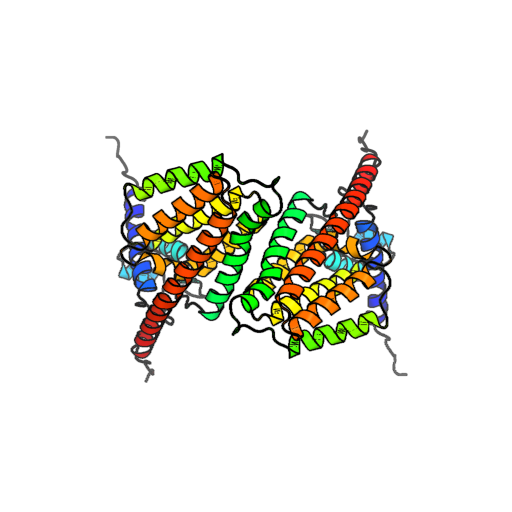 -16.094 -9.766 1 92.5 169 ARG B O 1
ATOM 3275 N N . VAL B 1 170 ? 8.914 -14.523 -8.164 1 94.06 170 VAL B N 1
ATOM 3276 C CA . VAL B 1 170 ? 9.383 -15.477 -7.156 1 94.06 170 VAL B CA 1
ATOM 3277 C C . VAL B 1 170 ? 8.234 -16.391 -6.742 1 94.06 170 VAL B C 1
ATOM 3279 O O . VAL B 1 170 ? 8.453 -17.547 -6.375 1 94.06 170 VAL B O 1
ATOM 3282 N N . ARG B 1 171 ? 7.016 -15.891 -6.793 1 96.19 171 ARG B N 1
ATOM 3283 C CA . ARG B 1 171 ? 5.852 -16.703 -6.434 1 96.19 171 ARG B CA 1
ATOM 3284 C C . ARG B 1 171 ? 5.609 -17.797 -7.453 1 96.19 171 ARG B C 1
ATOM 3286 O O . ARG B 1 171 ? 4.977 -18.812 -7.145 1 96.19 171 ARG B O 1
ATOM 3293 N N . MET B 1 172 ? 6.074 -17.609 -8.625 1 94.19 172 MET B N 1
ATOM 3294 C CA . MET B 1 172 ? 5.965 -18.641 -9.656 1 94.19 172 MET B CA 1
ATOM 3295 C C . MET B 1 172 ? 6.652 -19.922 -9.211 1 94.19 172 MET B C 1
ATOM 3297 O O . MET B 1 172 ? 6.207 -21.016 -9.547 1 94.19 172 MET B O 1
ATOM 3301 N N . TYR B 1 173 ? 7.652 -19.812 -8.344 1 90.69 173 TYR B N 1
ATOM 3302 C CA . TYR B 1 173 ? 8.367 -20.984 -7.844 1 90.69 173 TYR B CA 1
ATOM 3303 C C . TYR B 1 173 ? 7.484 -21.812 -6.926 1 90.69 173 TYR B C 1
ATOM 3305 O O . TYR B 1 173 ? 7.648 -23.031 -6.836 1 90.69 1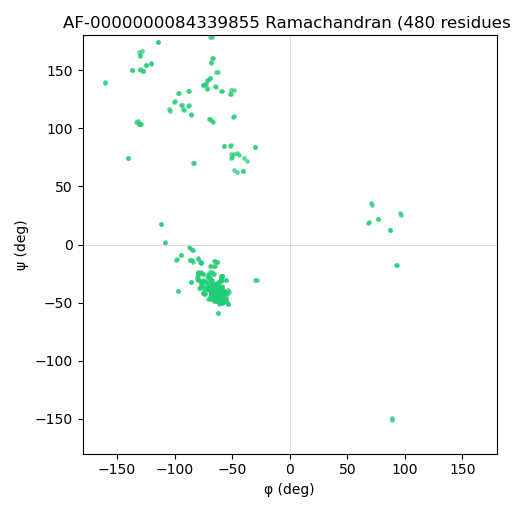73 TYR B O 1
ATOM 3313 N N . ASP B 1 174 ? 6.586 -21.156 -6.301 1 92.81 174 ASP B N 1
ATOM 3314 C CA . ASP B 1 174 ? 5.715 -21.797 -5.32 1 92.81 174 ASP B CA 1
ATOM 3315 C C . ASP B 1 174 ? 4.91 -22.922 -5.957 1 92.81 174 ASP B C 1
ATOM 3317 O O . ASP B 1 174 ? 4.652 -23.953 -5.32 1 92.81 174 ASP B O 1
ATOM 3321 N N . PHE B 1 175 ? 4.633 -22.812 -7.223 1 94.25 175 PHE B N 1
ATOM 3322 C CA . PHE B 1 175 ? 3.635 -23.703 -7.816 1 94.25 175 PHE B CA 1
ATOM 3323 C C . PHE B 1 175 ? 4.289 -24.672 -8.781 1 94.25 175 PHE B C 1
ATOM 3325 O O . PHE B 1 175 ? 3.609 -25.281 -9.617 1 94.25 175 PHE B O 1
ATOM 3332 N N . THR B 1 176 ? 5.562 -24.812 -8.664 1 90.06 176 THR B N 1
ATOM 3333 C CA . THR B 1 176 ? 6.285 -25.812 -9.445 1 90.06 176 THR B CA 1
ATOM 3334 C C . THR B 1 176 ? 6.449 -27.109 -8.648 1 90.06 176 THR B C 1
ATOM 3336 O O . THR B 1 176 ? 6.852 -28.125 -9.203 1 90.06 176 THR B O 1
ATOM 3339 N N . ILE B 1 177 ? 6.113 -27.062 -7.445 1 90.25 177 ILE B N 1
ATOM 3340 C CA . ILE B 1 177 ? 6.27 -28.188 -6.527 1 90.25 177 ILE B CA 1
ATOM 3341 C C . ILE B 1 177 ? 5.031 -29.078 -6.59 1 90.25 177 ILE B C 1
ATOM 3343 O O . ILE B 1 177 ? 3.902 -28.594 -6.473 1 90.25 177 ILE B O 1
ATOM 3347 N N . PRO B 1 178 ? 5.324 -30.391 -6.723 1 93.94 178 PRO B N 1
ATOM 3348 C CA . PRO B 1 178 ? 4.176 -31.297 -6.699 1 93.94 178 PRO B CA 1
ATOM 3349 C C . PRO B 1 178 ? 3.377 -31.203 -5.402 1 93.94 178 PRO B C 1
ATOM 3351 O O . PRO B 1 178 ? 3.959 -31.156 -4.316 1 93.94 178 PRO B O 1
ATOM 3354 N N . GLY B 1 179 ? 2.072 -31.094 -5.5 1 96.31 179 GLY B N 1
ATOM 3355 C CA . GLY B 1 179 ? 1.191 -31.094 -4.344 1 96.31 179 GLY B CA 1
ATOM 3356 C C . GLY B 1 179 ? 0.876 -29.703 -3.836 1 96.31 179 GLY B C 1
ATOM 3357 O O . GLY B 1 179 ? -0.077 -29.516 -3.078 1 96.31 179 GLY B O 1
ATOM 3358 N N . ARG B 1 180 ? 1.646 -28.75 -4.219 1 96.38 180 ARG B N 1
ATOM 3359 C CA . ARG B 1 180 ? 1.492 -27.406 -3.676 1 96.38 180 ARG B CA 1
ATOM 3360 C C . ARG B 1 180 ? 0.198 -26.766 -4.164 1 96.38 180 ARG B C 1
ATOM 3362 O O . ARG B 1 180 ? -0.479 -26.062 -3.404 1 96.38 180 ARG B O 1
ATOM 3369 N N . ILE B 1 181 ? -0.162 -26.984 -5.43 1 97.75 181 ILE B N 1
ATOM 3370 C CA . ILE B 1 181 ? -1.39 -26.422 -5.98 1 97.75 181 ILE B CA 1
ATOM 3371 C C . ILE B 1 181 ? -2.598 -26.984 -5.242 1 97.75 181 ILE B C 1
ATOM 3373 O O . ILE B 1 181 ? -3.477 -26.25 -4.805 1 97.75 181 ILE B O 1
ATOM 3377 N N . GLU B 1 182 ? -2.611 -28.297 -5 1 98.19 182 GLU B N 1
ATOM 3378 C CA . GLU B 1 182 ? -3.705 -28.922 -4.273 1 98.19 182 GLU B CA 1
ATOM 3379 C C . GLU B 1 182 ? -3.836 -28.359 -2.863 1 98.19 182 GLU B C 1
ATOM 3381 O O . GLU B 1 182 ? -4.941 -28.062 -2.412 1 98.19 182 GLU B O 1
ATOM 3386 N N . THR B 1 183 ? -2.705 -28.234 -2.252 1 97.88 183 THR B N 1
ATOM 3387 C CA . THR B 1 183 ? -2.693 -27.688 -0.904 1 97.88 183 THR B CA 1
ATOM 3388 C C . THR B 1 183 ? -3.242 -26.266 -0.903 1 97.88 183 THR B C 1
ATOM 3390 O O . THR B 1 183 ? -4.07 -25.906 -0.059 1 97.88 183 THR B O 1
ATOM 3393 N N . SER B 1 184 ? -2.805 -25.438 -1.843 1 98.06 184 SER B N 1
ATOM 3394 C CA . SER B 1 184 ? -3.268 -24.062 -1.938 1 98.06 184 SER B CA 1
ATOM 3395 C C . SER B 1 184 ? -4.766 -24 -2.217 1 98.06 184 SER B C 1
ATOM 3397 O O . SER B 1 184 ? -5.469 -23.156 -1.664 1 98.06 184 SER B O 1
ATOM 3399 N N . ILE B 1 185 ? -5.242 -24.891 -3.064 1 98.75 185 ILE B N 1
ATOM 3400 C CA . ILE B 1 185 ? -6.664 -24.938 -3.379 1 98.75 185 ILE B CA 1
ATOM 3401 C C . ILE B 1 185 ? -7.465 -25.188 -2.105 1 98.75 185 ILE B C 1
ATOM 3403 O O . ILE B 1 185 ? -8.414 -24.469 -1.807 1 98.75 185 ILE B O 1
ATOM 3407 N N . ASP B 1 186 ? -7.082 -26.156 -1.35 1 98.81 186 ASP B N 1
ATOM 3408 C CA . ASP B 1 186 ? -7.789 -26.5 -0.117 1 98.81 186 ASP B CA 1
ATOM 3409 C C . ASP B 1 186 ? -7.766 -25.328 0.868 1 98.81 186 ASP B C 1
ATOM 3411 O O . ASP B 1 186 ? -8.781 -25.016 1.5 1 98.81 186 ASP B O 1
ATOM 3415 N N . GLU B 1 187 ? -6.641 -24.703 0.97 1 98.75 187 GLU B N 1
ATOM 3416 C CA . GLU B 1 187 ? -6.488 -23.562 1.885 1 98.75 187 GLU B CA 1
ATOM 3417 C C . GLU B 1 187 ? -7.367 -22.391 1.465 1 98.75 187 GLU B C 1
ATOM 3419 O O . GLU B 1 187 ? -8.039 -21.781 2.301 1 98.75 187 GLU B O 1
ATOM 3424 N N . HIS B 1 188 ? -7.387 -22.062 0.177 1 98.88 188 HIS B N 1
ATOM 3425 C CA . HIS B 1 188 ? -8.211 -20.969 -0.336 1 98.88 188 HIS B CA 1
ATOM 3426 C C . HIS B 1 188 ? -9.695 -21.234 -0.098 1 98.88 188 HIS B C 1
ATOM 3428 O O . HIS B 1 188 ? -10.422 -20.359 0.357 1 98.88 188 HIS B O 1
ATOM 3434 N N . ILE B 1 189 ? -10.094 -22.453 -0.366 1 98.94 189 ILE B N 1
ATOM 3435 C CA . ILE B 1 189 ? -11.492 -22.828 -0.173 1 98.94 189 ILE B CA 1
ATOM 3436 C C . ILE B 1 189 ? -11.867 -22.672 1.297 1 98.94 189 ILE B C 1
ATOM 3438 O O . ILE B 1 189 ? -12.891 -22.047 1.616 1 98.94 189 ILE B O 1
ATOM 3442 N N . GLU B 1 190 ? -11.055 -23.156 2.145 1 98.94 190 GLU B N 1
ATOM 3443 C CA . GLU B 1 190 ? -11.352 -23.078 3.57 1 98.94 190 GLU B CA 1
ATOM 3444 C C . GLU B 1 190 ? -11.453 -21.625 4.031 1 98.94 190 GLU B C 1
ATOM 3446 O O . GLU B 1 190 ? -12.375 -21.266 4.77 1 98.94 190 GLU B O 1
ATOM 3451 N N . ILE B 1 191 ? -10.555 -20.781 3.629 1 98.94 191 ILE B N 1
ATOM 3452 C CA . ILE B 1 191 ? -10.547 -19.375 4.008 1 98.94 191 ILE B CA 1
ATOM 3453 C C . ILE B 1 191 ? -11.844 -18.719 3.543 1 98.94 191 ILE B C 1
ATOM 3455 O O . ILE B 1 191 ? -12.523 -18.047 4.324 1 98.94 191 ILE B O 1
ATOM 3459 N N . ALA B 1 192 ? -12.219 -18.938 2.273 1 98.94 192 ALA B N 1
ATOM 3460 C CA . ALA B 1 192 ? -13.43 -18.328 1.72 1 98.94 192 ALA B CA 1
ATOM 3461 C C . ALA B 1 192 ? -14.672 -18.828 2.449 1 98.94 192 ALA B C 1
ATOM 3463 O O . ALA B 1 192 ? -15.578 -18.031 2.742 1 98.94 192 ALA B O 1
ATOM 3464 N N . GLU B 1 193 ? -14.68 -20.109 2.717 1 98.94 193 GLU B N 1
ATOM 3465 C CA . GLU B 1 193 ? -15.82 -20.688 3.432 1 98.94 193 GLU B CA 1
ATOM 3466 C C . GLU B 1 193 ? -15.977 -20.062 4.816 1 98.94 193 GLU B C 1
ATOM 3468 O O . GLU B 1 193 ? -17.094 -19.734 5.238 1 98.94 193 GLU B O 1
ATOM 3473 N N . ARG B 1 194 ? -14.852 -19.906 5.516 1 98.94 194 ARG B N 1
ATOM 3474 C CA . ARG B 1 194 ? -14.906 -19.328 6.852 1 98.94 194 ARG B CA 1
ATOM 3475 C C . ARG B 1 194 ? -15.391 -17.875 6.801 1 98.94 194 ARG B C 1
ATOM 3477 O O . ARG B 1 194 ? -16.141 -17.438 7.68 1 98.94 194 ARG B O 1
ATOM 3484 N N . VAL B 1 195 ? -15 -17.125 5.801 1 98.88 195 VAL B N 1
ATOM 3485 C CA . VAL B 1 195 ? -15.469 -15.75 5.645 1 98.88 195 VAL B CA 1
ATOM 3486 C C . VAL B 1 195 ? -16.984 -15.75 5.398 1 98.88 195 VAL B C 1
ATOM 3488 O O . VAL B 1 195 ? -17.719 -15 6.047 1 98.88 195 VAL B O 1
ATOM 3491 N N . LEU B 1 196 ? -17.438 -16.578 4.496 1 98.69 196 LEU B N 1
ATOM 3492 C CA . LEU B 1 196 ? -18.859 -16.609 4.125 1 98.69 196 LEU B CA 1
ATOM 3493 C C . LEU B 1 196 ? -19.719 -17.094 5.289 1 98.69 196 LEU B C 1
ATOM 3495 O O . LEU B 1 196 ? -20.891 -16.719 5.402 1 98.69 196 LEU B O 1
ATOM 3499 N N . GLU B 1 197 ? -19.125 -17.859 6.172 1 98.38 197 GLU B N 1
ATOM 3500 C CA . GLU B 1 197 ? -19.797 -18.359 7.367 1 98.38 197 GLU B CA 1
ATOM 3501 C C . GLU B 1 197 ? -19.688 -17.359 8.516 1 98.38 197 GLU B C 1
ATOM 3503 O O . GLU B 1 197 ? -20.125 -17.641 9.633 1 98.38 197 GLU B O 1
ATOM 3508 N N . ASN B 1 198 ? -19 -16.281 8.281 1 97.94 198 ASN B N 1
ATOM 3509 C CA . ASN B 1 198 ? -18.781 -15.203 9.242 1 97.94 198 ASN B CA 1
ATOM 3510 C C . ASN B 1 198 ? -17.891 -15.656 10.406 1 97.94 198 ASN B C 1
ATOM 3512 O O . ASN B 1 198 ? -18.016 -15.148 11.523 1 97.94 198 ASN B O 1
ATOM 3516 N N . ASP B 1 199 ? -17.203 -16.719 10.172 1 98.56 199 ASP B N 1
ATOM 3517 C CA . ASP B 1 199 ? -16.125 -17.094 11.086 1 98.56 199 ASP B CA 1
ATOM 3518 C C . ASP B 1 199 ? -14.836 -16.344 10.766 1 98.56 199 ASP B C 1
ATOM 3520 O O . ASP B 1 199 ? -13.844 -16.953 10.367 1 98.56 199 ASP B O 1
ATOM 3524 N N . LEU B 1 200 ? -14.82 -15.062 11.031 1 98.69 200 LEU B N 1
ATOM 3525 C CA . LEU B 1 200 ? -13.812 -14.133 10.531 1 98.69 200 LEU B CA 1
ATOM 3526 C C . LEU B 1 200 ? -12.492 -14.312 11.281 1 98.69 200 LEU B C 1
ATOM 3528 O O . LEU B 1 200 ? -11.422 -14.164 10.703 1 98.69 200 LEU B O 1
ATOM 3532 N N . VAL B 1 201 ? -12.555 -14.578 12.555 1 98.56 201 VAL B N 1
ATOM 3533 C CA . VAL B 1 201 ? -11.344 -14.766 13.344 1 98.56 201 VAL B CA 1
ATOM 3534 C C . VAL B 1 201 ? -10.547 -15.953 12.812 1 98.56 201 VAL B C 1
ATOM 3536 O O . VAL B 1 201 ? -9.336 -15.859 12.609 1 98.56 201 VAL B O 1
ATOM 3539 N N . THR B 1 202 ? -11.227 -17.047 12.523 1 98.81 202 THR B N 1
ATOM 3540 C CA . THR B 1 202 ? -10.578 -18.219 11.945 1 98.81 202 THR B CA 1
ATOM 3541 C C . THR B 1 202 ? -10.062 -17.922 10.547 1 98.81 202 THR B C 1
ATOM 3543 O O . THR B 1 202 ? -8.945 -18.297 10.195 1 98.81 202 THR B O 1
ATOM 3546 N N . ALA B 1 203 ? -10.875 -17.219 9.727 1 98.88 203 ALA B N 1
ATOM 3547 C CA . ALA B 1 203 ? -10.469 -16.859 8.367 1 98.88 203 ALA B CA 1
ATOM 3548 C C . ALA B 1 203 ? -9.188 -16.031 8.383 1 98.88 203 ALA B C 1
ATOM 3550 O O . ALA B 1 203 ? -8.273 -16.266 7.586 1 98.88 203 ALA B O 1
ATOM 3551 N N . HIS B 1 204 ? -9.156 -15.086 9.32 1 98.69 204 HIS B N 1
ATOM 3552 C CA . HIS B 1 204 ? -8 -14.211 9.477 1 98.69 204 HIS B CA 1
ATOM 3553 C C . HIS B 1 204 ? -6.742 -15.016 9.789 1 98.69 204 HIS B C 1
ATOM 3555 O O . HIS B 1 204 ? -5.711 -14.828 9.133 1 98.69 204 HIS B O 1
ATOM 3561 N N . ARG B 1 205 ? -6.859 -15.867 10.703 1 98.38 205 ARG B N 1
ATOM 3562 C CA . ARG B 1 205 ? -5.73 -16.703 11.109 1 98.38 205 ARG B CA 1
ATOM 3563 C C . ARG B 1 205 ? -5.27 -17.594 9.961 1 98.38 205 ARG B C 1
ATOM 3565 O O . ARG B 1 205 ? -4.074 -17.688 9.68 1 98.38 205 ARG B O 1
ATOM 3572 N N . LYS B 1 206 ? -6.133 -18.266 9.273 1 98.81 206 LYS B N 1
ATOM 3573 C CA . LYS B 1 206 ? -5.809 -19.188 8.188 1 98.81 206 LYS B CA 1
ATOM 3574 C C . LYS B 1 206 ? -5.176 -18.438 7.008 1 98.81 206 LYS B C 1
ATOM 3576 O O . LYS B 1 206 ? -4.258 -18.953 6.367 1 98.81 206 LYS B O 1
ATOM 3581 N N . LEU B 1 207 ? -5.688 -17.25 6.719 1 98.81 207 LEU B N 1
ATOM 3582 C CA . LEU B 1 207 ? -5.09 -16.453 5.652 1 98.81 207 LEU B CA 1
ATOM 3583 C C . LEU B 1 207 ? -3.65 -16.078 5.992 1 98.81 207 LEU B C 1
ATOM 3585 O O . LEU B 1 207 ? -2.758 -16.188 5.148 1 98.81 207 LEU B O 1
ATOM 3589 N N . HIS B 1 208 ? -3.467 -15.641 7.211 1 98.06 208 HIS B N 1
ATOM 3590 C CA . HIS B 1 208 ? -2.127 -15.289 7.668 1 98.06 208 HIS B CA 1
ATOM 3591 C C . HIS B 1 208 ? -1.176 -16.469 7.543 1 98.06 208 HIS B C 1
ATOM 3593 O O . HIS B 1 208 ? -0.077 -16.344 7 1 98.06 208 HIS B O 1
ATOM 3599 N N . GLU B 1 209 ? -1.582 -17.641 7.992 1 97.81 209 GLU B N 1
ATOM 3600 C CA . GLU B 1 209 ? -0.789 -18.859 7.91 1 97.81 209 GLU B CA 1
ATOM 3601 C C . GLU B 1 209 ? -0.494 -19.234 6.461 1 97.81 209 GLU B C 1
ATOM 3603 O O . GLU B 1 209 ? 0.626 -19.625 6.129 1 97.81 209 GLU B O 1
ATOM 3608 N N . HIS B 1 210 ? -1.469 -19.109 5.59 1 98.12 210 HIS B N 1
ATOM 3609 C CA . HIS B 1 210 ? -1.332 -19.438 4.176 1 98.12 210 HIS B CA 1
ATOM 3610 C C . HIS B 1 210 ? -0.271 -18.578 3.504 1 98.12 210 HIS B C 1
ATOM 3612 O O . HIS B 1 210 ? 0.597 -19.094 2.795 1 98.12 210 HIS B O 1
ATOM 3618 N N . ILE B 1 211 ? -0.329 -17.25 3.76 1 97.88 211 ILE B N 1
ATOM 3619 C CA . ILE B 1 211 ? 0.629 -16.328 3.158 1 97.88 211 ILE B CA 1
ATOM 3620 C C . ILE B 1 211 ? 2.027 -16.609 3.703 1 97.88 211 ILE B C 1
ATOM 3622 O O . ILE B 1 211 ? 3.006 -16.609 2.951 1 97.88 211 ILE B O 1
ATOM 3626 N N . GLY B 1 212 ? 2.113 -16.922 5.035 1 94.5 212 GLY B N 1
ATOM 3627 C CA . GLY B 1 212 ? 3.389 -17.266 5.641 1 94.5 212 GLY B CA 1
ATOM 3628 C C . GLY B 1 212 ? 4.004 -18.531 5.055 1 94.5 212 GLY B C 1
ATOM 3629 O O . GLY B 1 212 ? 5.207 -18.578 4.801 1 94.5 212 GLY B O 1
ATOM 3630 N N . ALA B 1 213 ? 3.215 -19.547 4.848 1 92.31 213 ALA B N 1
ATOM 3631 C CA . ALA B 1 213 ? 3.686 -20.797 4.254 1 92.31 213 ALA B CA 1
ATOM 3632 C C . ALA B 1 213 ? 4.203 -20.562 2.836 1 92.31 213 ALA B C 1
ATOM 3634 O O . ALA B 1 213 ? 5.23 -21.125 2.449 1 92.31 213 ALA B O 1
ATOM 3635 N N . SER B 1 214 ? 3.422 -19.781 2.133 1 93.19 214 SER B N 1
ATOM 3636 C CA . SER B 1 214 ? 3.84 -19.438 0.776 1 93.19 214 SER B CA 1
ATOM 3637 C C . SER B 1 214 ? 5.195 -18.734 0.774 1 93.19 214 SER B C 1
ATOM 3639 O O . SER B 1 214 ? 6.059 -19.047 -0.047 1 93.19 214 SER B O 1
ATOM 3641 N N . LEU B 1 215 ? 5.395 -17.828 1.698 1 93.62 215 LEU B N 1
ATOM 3642 C CA . LEU B 1 215 ? 6.645 -17.094 1.792 1 93.62 215 LEU B CA 1
ATOM 3643 C C . LEU B 1 215 ? 7.82 -18.031 2.041 1 93.62 215 LEU B C 1
ATOM 3645 O O . LEU B 1 215 ? 8.875 -17.891 1.422 1 93.62 215 LEU B O 1
ATOM 3649 N N . GLU B 1 216 ? 7.676 -18.969 2.877 1 91.81 216 GLU B N 1
ATOM 3650 C CA . GLU B 1 216 ? 8.742 -19.906 3.193 1 91.81 216 GLU B CA 1
ATOM 3651 C C . GLU B 1 216 ? 9.164 -20.703 1.958 1 91.81 216 GLU B C 1
ATOM 3653 O O . GLU B 1 216 ? 10.359 -20.875 1.702 1 91.81 216 GLU B O 1
ATOM 3658 N N . ILE B 1 217 ? 8.211 -21.141 1.229 1 90.06 217 ILE B N 1
ATOM 3659 C CA . ILE B 1 217 ? 8.477 -21.922 0.024 1 90.06 217 ILE B CA 1
ATOM 3660 C C . ILE B 1 217 ? 9.188 -21.047 -1.01 1 90.06 217 ILE B C 1
ATOM 3662 O O . ILE B 1 217 ? 10.195 -21.469 -1.587 1 90.06 217 ILE B O 1
ATOM 3666 N N . VAL B 1 218 ? 8.656 -19.875 -1.155 1 91.38 218 VAL B N 1
ATOM 3667 C CA . VAL B 1 218 ? 9.164 -18.953 -2.162 1 91.38 218 VAL B CA 1
ATOM 3668 C C . VAL B 1 218 ? 10.617 -18.594 -1.839 1 91.38 218 VAL B C 1
ATOM 3670 O O . VAL B 1 218 ? 11.477 -18.594 -2.725 1 91.38 218 VAL B O 1
ATOM 3673 N N . VAL B 1 219 ? 10.906 -18.297 -0.623 1 91 219 VAL B N 1
ATOM 3674 C CA . VAL B 1 219 ? 12.258 -17.922 -0.218 1 91 219 VAL B CA 1
ATOM 3675 C C . VAL B 1 219 ? 13.211 -19.078 -0.455 1 91 219 VAL B C 1
ATOM 3677 O O . VAL B 1 219 ? 14.289 -18.906 -1.025 1 91 219 VAL B O 1
ATOM 3680 N N . GLU B 1 220 ? 12.828 -20.219 -0.118 1 90.69 220 GLU B N 1
ATOM 3681 C CA . GLU B 1 220 ? 13.672 -21.406 -0.287 1 90.69 220 GLU B CA 1
ATOM 3682 C C . GLU B 1 220 ? 13.961 -21.672 -1.761 1 90.69 220 GLU B C 1
ATOM 3684 O O . GLU B 1 220 ? 15.117 -21.859 -2.15 1 90.69 220 GLU B O 1
ATOM 3689 N N . ARG B 1 221 ? 12.984 -21.656 -2.561 1 86.06 221 ARG B N 1
ATOM 3690 C CA . ARG B 1 221 ? 13.133 -22.016 -3.967 1 86.06 221 ARG B CA 1
ATOM 3691 C C . ARG B 1 221 ? 13.852 -20.922 -4.738 1 86.06 221 ARG B C 1
ATOM 3693 O O . ARG B 1 221 ? 14.688 -21.203 -5.602 1 86.06 221 ARG B O 1
ATOM 3700 N N . ALA B 1 222 ? 13.445 -19.688 -4.418 1 86.19 222 ALA B N 1
ATOM 3701 C CA . ALA B 1 222 ? 14.109 -18.578 -5.086 1 86.19 222 ALA B CA 1
ATOM 3702 C C . ALA B 1 222 ? 15.602 -18.562 -4.77 1 86.19 222 ALA B C 1
ATOM 3704 O O . ALA B 1 222 ? 16.422 -18.297 -5.648 1 86.19 222 ALA B O 1
ATOM 3705 N N . ASN B 1 223 ? 15.914 -18.844 -3.561 1 87.5 223 ASN B N 1
ATOM 3706 C CA . ASN B 1 223 ? 17.328 -18.891 -3.186 1 87.5 223 ASN B CA 1
ATOM 3707 C C . ASN B 1 223 ? 18.078 -19.969 -3.967 1 87.5 223 ASN B C 1
ATOM 3709 O O . ASN B 1 223 ? 19.203 -19.75 -4.395 1 87.5 223 ASN B O 1
ATOM 3713 N N . ARG B 1 224 ? 17.484 -21.047 -4.219 1 84.94 224 ARG B N 1
ATOM 3714 C CA . ARG B 1 224 ? 18.094 -22.125 -5 1 84.94 224 ARG B CA 1
ATOM 3715 C C . ARG B 1 224 ? 18.312 -21.688 -6.445 1 84.94 224 ARG B C 1
ATOM 3717 O O . ARG B 1 224 ? 19.359 -21.969 -7.031 1 84.94 224 ARG B O 1
ATOM 3724 N N . ALA B 1 225 ? 17.328 -21.094 -6.957 1 82.94 225 ALA B N 1
ATOM 3725 C CA . ALA B 1 225 ? 17.438 -20.625 -8.344 1 82.94 225 ALA B CA 1
ATOM 3726 C C . ALA B 1 225 ? 18.531 -19.578 -8.5 1 82.94 225 ALA B C 1
ATOM 3728 O O . ALA B 1 225 ? 19.281 -19.609 -9.477 1 82.94 225 ALA B O 1
ATOM 3729 N N . ILE B 1 226 ? 18.625 -18.688 -7.594 1 83.25 226 ILE B N 1
ATOM 3730 C CA . ILE B 1 226 ? 19.641 -17.641 -7.621 1 83.25 226 ILE B CA 1
ATOM 3731 C C . ILE B 1 226 ? 21.031 -18.266 -7.516 1 83.25 226 ILE B C 1
ATOM 3733 O O . ILE B 1 226 ? 21.953 -17.844 -8.211 1 83.25 226 ILE B O 1
ATOM 3737 N N . ALA B 1 227 ? 21.109 -19.234 -6.652 1 84.62 227 ALA B N 1
ATOM 3738 C CA . ALA B 1 227 ? 22.375 -19.938 -6.535 1 84.62 227 ALA B CA 1
ATOM 3739 C C . ALA B 1 227 ? 22.766 -20.594 -7.855 1 84.62 227 ALA B C 1
ATOM 3741 O O . ALA B 1 227 ? 23.938 -20.578 -8.242 1 84.62 227 ALA B O 1
ATOM 3742 N N . ALA B 1 228 ? 21.844 -21.109 -8.516 1 83.31 228 ALA B N 1
ATOM 3743 C CA . ALA B 1 228 ? 22.094 -21.75 -9.812 1 83.31 228 ALA B CA 1
ATOM 3744 C C . ALA B 1 228 ? 22.531 -20.719 -10.852 1 83.31 228 ALA B C 1
ATOM 3746 O O . ALA B 1 228 ? 23.422 -20.984 -11.664 1 83.31 228 ALA B O 1
ATOM 3747 N N . MET B 1 229 ? 21.906 -19.609 -10.836 1 81.31 229 MET B N 1
ATOM 3748 C CA . MET B 1 229 ? 22.25 -18.516 -11.75 1 81.31 229 MET B CA 1
ATOM 3749 C C . MET B 1 229 ? 23.688 -18.062 -11.531 1 81.31 229 MET B C 1
ATOM 3751 O O . MET B 1 229 ? 24.422 -17.844 -12.5 1 81.31 229 MET B O 1
ATOM 3755 N N . ASN B 1 230 ? 24.016 -17.906 -10.32 1 80.25 230 ASN B N 1
ATOM 3756 C CA . ASN B 1 230 ? 25.359 -17.453 -9.984 1 80.25 230 ASN B CA 1
ATOM 3757 C C . ASN B 1 230 ? 26.406 -18.484 -10.398 1 80.25 230 ASN B C 1
ATOM 3759 O O . ASN B 1 230 ? 27.484 -18.125 -10.852 1 80.25 230 ASN B O 1
ATOM 3763 N N . ALA B 1 231 ? 26.078 -19.719 -10.219 1 79.25 231 ALA B N 1
ATOM 3764 C CA . ALA B 1 231 ? 26.984 -20.797 -10.625 1 79.25 231 ALA B CA 1
ATOM 3765 C C . ALA B 1 231 ? 27.203 -20.781 -12.141 1 79.25 231 ALA B C 1
ATOM 3767 O O . ALA B 1 231 ? 28.328 -21 -12.609 1 79.25 231 ALA B O 1
ATOM 3768 N N . ARG B 1 232 ? 26.281 -20.453 -12.852 1 78.06 232 ARG B N 1
ATOM 3769 C CA . ARG B 1 232 ? 26.375 -20.406 -14.305 1 78.06 232 ARG B CA 1
ATOM 3770 C C . ARG B 1 232 ? 27.156 -19.188 -14.758 1 78.06 232 ARG B C 1
ATOM 3772 O O . ARG B 1 232 ? 27.906 -19.25 -15.742 1 78.06 232 ARG B O 1
ATOM 3779 N N . ALA B 1 233 ? 26.875 -18.109 -14.117 1 74.06 233 ALA B N 1
ATOM 3780 C CA . ALA B 1 233 ? 27.594 -16.891 -14.438 1 74.06 233 ALA B CA 1
ATOM 3781 C C . ALA B 1 233 ? 29.094 -17.062 -14.242 1 74.06 233 ALA B C 1
ATOM 3783 O O . ALA B 1 233 ? 29.906 -16.531 -15.008 1 74.06 233 ALA B O 1
ATOM 3784 N N . ALA B 1 234 ? 29.422 -17.797 -13.266 1 72.56 234 ALA B N 1
ATOM 3785 C CA . ALA B 1 234 ? 30.828 -18.047 -12.969 1 72.56 234 ALA B CA 1
ATOM 3786 C C . ALA B 1 234 ? 31.453 -18.953 -14.023 1 72.56 234 ALA B C 1
ATOM 3788 O O . ALA B 1 234 ? 32.688 -18.938 -14.219 1 72.56 234 ALA B O 1
ATOM 3789 N N . GLU B 1 235 ? 30.641 -19.75 -14.664 1 68.25 235 GLU B N 1
ATOM 3790 C CA . GLU B 1 235 ? 31.125 -20.656 -15.688 1 68.25 235 GLU B CA 1
ATOM 3791 C C . GLU B 1 235 ? 31.344 -19.938 -17.016 1 68.25 235 GLU B C 1
ATOM 3793 O O . GLU B 1 235 ? 32.031 -20.453 -17.891 1 68.25 235 GLU B O 1
ATOM 3798 N N . LEU B 1 236 ? 30.609 -18.891 -17.203 1 61.91 236 LEU B N 1
ATOM 3799 C CA . LEU B 1 236 ? 30.781 -18.188 -18.469 1 61.91 236 LEU B CA 1
ATOM 3800 C C . LEU B 1 236 ? 32.156 -17.5 -18.531 1 61.91 236 LEU B C 1
ATOM 3802 O O . LEU B 1 236 ? 32.531 -16.797 -17.609 1 61.91 236 LEU B O 1
ATOM 3806 N N . PRO B 1 237 ? 33.031 -18.062 -19.344 1 54.66 237 PRO B N 1
ATOM 3807 C CA . PRO B 1 237 ? 34.438 -17.609 -19.484 1 54.66 237 PRO B CA 1
ATOM 3808 C C . PRO B 1 237 ? 34.531 -16.109 -19.672 1 54.66 237 PRO B C 1
ATOM 3810 O O . PRO B 1 237 ? 33.688 -15.492 -20.312 1 54.66 237 PRO B O 1
ATOM 3813 N N . ILE B 1 238 ? 35.031 -15.391 -18.734 1 46.56 238 ILE B N 1
ATOM 3814 C CA . ILE B 1 238 ? 35.469 -14.039 -19.031 1 46.56 238 ILE B CA 1
ATOM 3815 C C . ILE B 1 238 ? 36.281 -14.031 -20.328 1 46.56 238 ILE B C 1
ATOM 3817 O O . ILE B 1 238 ? 37.375 -14.609 -20.406 1 46.56 238 ILE B O 1
ATOM 3821 N N . TYR B 1 239 ? 35.688 -14.07 -21.422 1 41.56 239 TYR B N 1
ATOM 3822 C CA . TYR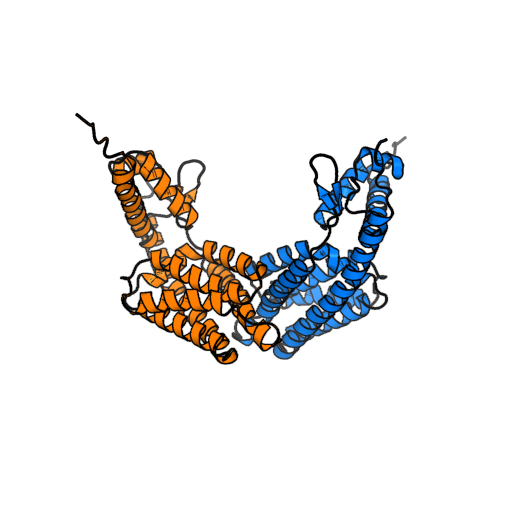 B 1 239 ? 36.469 -13.852 -22.609 1 41.56 239 TYR B CA 1
ATOM 3823 C C . TYR B 1 239 ? 37.312 -12.578 -22.5 1 41.56 239 TYR B C 1
ATOM 3825 O O . TYR B 1 239 ? 36.75 -11.477 -22.5 1 41.56 239 TYR B O 1
ATOM 3833 N N . LEU B 1 240 ? 38.375 -12.625 -21.719 1 37.56 240 LEU B N 1
ATOM 3834 C CA . LEU B 1 240 ? 39.438 -11.648 -21.906 1 37.56 240 LEU B CA 1
ATOM 3835 C C . LEU B 1 240 ? 39.875 -11.602 -23.375 1 37.56 240 LEU B C 1
ATOM 3837 O O . LEU B 1 240 ? 40.156 -12.641 -23.969 1 37.56 240 LEU B O 1
ATOM 3841 N N . GLY B 1 241 ? 39.188 -10.828 -24.156 1 32.41 241 GLY B N 1
ATOM 3842 C CA . GLY B 1 241 ? 39.812 -10.469 -25.422 1 32.41 241 GLY B CA 1
ATOM 3843 C C . GLY B 1 241 ? 41.312 -10.406 -25.359 1 32.41 241 GLY B C 1
ATOM 3844 O O . GLY B 1 241 ? 41.875 -9.648 -24.562 1 32.41 241 GLY B O 1
ATOM 3845 N N . SER B 1 242 ? 41.938 -11.547 -25.5 1 29.19 242 SER B N 1
ATOM 3846 C CA . SER B 1 242 ? 43.219 -11.289 -26.141 1 29.19 242 SER B CA 1
ATOM 3847 C C . SER B 1 242 ? 43.031 -10.695 -27.531 1 29.19 242 SER B C 1
ATOM 3849 O O . SER B 1 242 ? 42.062 -11.031 -28.234 1 29.19 242 SER B O 1
#